Protein AF-A0A764PRU3-F1 (afdb_monomer_lite)

Secondary structure (DSSP, 8-state):
-BSEEEEE-TTT-PEEEEE-GGGT-S--HHHHHHHHHSEEEEEEE-SSEEEEEEE-TTS-EEEEEEETTS-S-GGGGGGSBSEEEEEE-SSEEEEEEEEEETTTEEEEEEE-GGGTTS--HHHHHHHHHS-EEEEEE-SSEEEEEETTS-EEEEE-GGGTTS--HHHHHHHHHS---EEEE-SSEEEEE-TT--EEEEE-GGGTS---HHHHHHHHHTTSEEEEEE-SSEEEEEESSS--EEEEE-GGGT-S--TTHHHHHHH--EEEEEE-SSEEEEEETT--EEEEESTTS-S--GGGSS-------SS--------HHHHHHHHHHHHHPPPPPP--------------------S---TTEEE-TTS-EEEEEE-SSEEEEEEE-TT-BEEEEEEEE-TTTT-S--HHHHHHHHHSEEEEEEE-SSEEEEEEEETTEEEEEEEEES-GGGTSSSS--S-HHHHHHTTS-EEEEEEE-PPPPPSS--S-PBPPEEEEEETTS-EEEEETT-TTSSEEE--

Foldseek 3Di:
DPQKDWDQFPVQLAIQIAGDQQQQSDDDPVVRVVRNVFRWDDKDGAQFKIKTWTQDPVRKIWIDMHGPQFDPPCPCRLVRIQFPDWDYANWKIKTAHPDDRVLFDRIAMGGDVLLPNDDDSVVSVVCNVFPFPDWDHARRKIWTATPQQAIAIAHHQQQQRDQDPVRNVVRVVDRWDDWDGANRKIWTHDPQQDIAIAHHQLQVRDDDPVLVVVQVVQRHFLDWEHANRKIWTQHDHQRAIAIAHHQQQARHFDDPQNVVRVNHQWLAWHGANRWIWTAHLQLAIGIGHQLQDDQDDPVVLPDPDPPPPPDDRNGFPDDPCNSVQSNVVSNVFAADDDPDDDDDDDDDDDDPDDPHPDPRDHSQWDAGPQQKIWGWDYANRKIKIWIAHPQQQTPDIAMAGHVLLVRHDDPVLRVQNNQWRFDDWDHENRKIWTQTDHDPFHGAIQMAHHPQVNQFARDQDPPPVLNVQNGGQFDDKDKDYWDRDDSDDDDDTNGIKMWTAGNVSWIWIAGGPDPPGIDTGDD

Organism: Salmonella enterica (NCBI:txid28901)

Structure (mmCIF, N/CA/C/O backbone):
data_AF-A0A764PRU3-F1
#
_entry.id   AF-A0A764PRU3-F1
#
loop_
_atom_site.group_PDB
_atom_site.id
_atom_site.type_symbol
_atom_site.label_atom_id
_atom_site.label_alt_id
_atom_site.label_comp_id
_atom_site.label_asym_id
_atom_site.label_entity_id
_atom_site.label_seq_id
_atom_site.pdbx_PDB_ins_code
_atom_site.Cartn_x
_atom_site.Cartn_y
_atom_site.Cartn_z
_atom_site.occupancy
_atom_site.B_iso_or_equiv
_atom_site.auth_seq_id
_atom_site.auth_comp_id
_atom_site.auth_asym_id
_atom_site.auth_atom_id
_atom_site.pdbx_PDB_model_num
ATOM 1 N N . SER A 1 1 ? -4.946 11.836 -9.098 1.00 42.66 1 SER A N 1
ATOM 2 C CA . SER A 1 1 ? -6.245 12.526 -9.108 1.00 42.66 1 SER A CA 1
ATOM 3 C C . SER A 1 1 ? -7.329 11.479 -9.109 1.00 42.66 1 SER A C 1
ATOM 5 O O . SER A 1 1 ? -7.325 10.641 -9.997 1.00 42.66 1 SER A O 1
ATOM 7 N N . ALA A 1 2 ? -8.240 11.491 -8.140 1.00 50.06 2 ALA A N 1
ATOM 8 C CA . ALA A 1 2 ? -9.544 10.911 -8.416 1.00 50.06 2 ALA A CA 1
ATOM 9 C C . ALA A 1 2 ? -10.231 11.928 -9.346 1.00 50.06 2 ALA A C 1
ATOM 11 O O . ALA A 1 2 ? -10.262 13.114 -9.040 1.00 50.06 2 ALA A O 1
ATOM 12 N N . GLY A 1 3 ? -10.608 11.530 -10.551 1.00 60.38 3 GLY A N 1
ATOM 13 C CA . GLY A 1 3 ? -11.516 12.294 -11.420 1.00 60.38 3 GLY A CA 1
ATOM 14 C C . GLY A 1 3 ? -12.752 11.474 -11.783 1.00 60.38 3 GLY A C 1
ATOM 15 O O . GLY A 1 3 ? -13.715 11.995 -12.336 1.00 60.38 3 GLY A O 1
ATOM 16 N N . ALA A 1 4 ? -12.722 10.196 -11.415 1.00 70.50 4 ALA A N 1
ATOM 17 C CA . ALA A 1 4 ? -13.752 9.204 -11.594 1.00 70.50 4 ALA A CA 1
ATOM 18 C C . ALA A 1 4 ? -13.663 8.172 -10.471 1.00 70.50 4 ALA A C 1
ATOM 20 O O . ALA A 1 4 ? -12.622 8.029 -9.825 1.00 70.50 4 ALA A O 1
ATOM 21 N N . PHE A 1 5 ? -14.753 7.449 -10.261 1.00 73.12 5 PHE A N 1
ATOM 22 C CA . PHE A 1 5 ? -14.798 6.283 -9.397 1.00 73.12 5 PHE A CA 1
ATOM 23 C C . PHE A 1 5 ? -15.614 5.177 -10.065 1.00 73.12 5 PHE A C 1
ATOM 25 O O . PHE A 1 5 ? -16.462 5.442 -10.920 1.00 73.12 5 PHE A O 1
ATOM 32 N N . ALA A 1 6 ? -15.356 3.941 -9.648 1.00 77.06 6 ALA A N 1
ATOM 33 C CA . ALA A 1 6 ? -16.147 2.781 -10.016 1.00 77.06 6 ALA A CA 1
ATOM 34 C C . ALA A 1 6 ? -16.588 2.046 -8.749 1.00 77.06 6 ALA A C 1
ATOM 36 O O . ALA A 1 6 ? -15.786 1.844 -7.836 1.00 77.06 6 ALA A O 1
ATOM 37 N N . ILE A 1 7 ? -17.858 1.660 -8.695 1.00 73.56 7 ILE A N 1
ATOM 38 C CA . ILE A 1 7 ? -18.447 0.882 -7.608 1.00 73.56 7 ILE A CA 1
ATOM 39 C C . ILE A 1 7 ? -19.082 -0.354 -8.225 1.00 73.56 7 ILE A C 1
ATOM 41 O O . ILE A 1 7 ? -19.897 -0.258 -9.139 1.00 73.56 7 ILE A O 1
ATOM 45 N N . ARG A 1 8 ? -18.716 -1.524 -7.708 1.00 75.62 8 ARG A N 1
ATOM 46 C CA . ARG A 1 8 ? -19.345 -2.788 -8.079 1.00 75.62 8 ARG A CA 1
ATOM 47 C C . ARG A 1 8 ? -20.529 -3.050 -7.155 1.00 75.62 8 ARG A C 1
ATOM 49 O O . ARG A 1 8 ? -20.349 -3.099 -5.938 1.00 75.62 8 ARG A O 1
ATOM 56 N N . SER A 1 9 ? -21.704 -3.268 -7.737 1.00 70.81 9 SER A N 1
ATOM 57 C CA . SER A 1 9 ? -22.885 -3.726 -7.005 1.00 70.81 9 SER A CA 1
ATOM 58 C C . SER A 1 9 ? -22.825 -5.232 -6.793 1.00 70.81 9 SER A C 1
ATOM 60 O O . SER A 1 9 ? -22.721 -5.994 -7.750 1.00 70.81 9 SER A O 1
ATOM 62 N N . GLU A 1 10 ? -22.906 -5.703 -5.548 1.00 66.44 10 GLU A N 1
ATOM 63 C CA . GLU A 1 10 ? -22.946 -7.151 -5.279 1.00 66.44 10 GLU A CA 1
ATOM 64 C C . GLU A 1 10 ? -24.265 -7.789 -5.732 1.00 66.44 10 GLU A C 1
ATOM 66 O O . GLU A 1 10 ? -24.298 -8.959 -6.113 1.00 66.44 10 GLU A O 1
ATOM 71 N N . LYS A 1 11 ? -25.355 -7.012 -5.717 1.00 67.25 11 LYS A N 1
ATOM 72 C CA . LYS A 1 11 ? -26.709 -7.494 -6.006 1.00 67.25 11 LYS A CA 1
ATOM 73 C C . LYS A 1 11 ? -26.959 -7.651 -7.501 1.00 67.25 11 LYS A C 1
ATOM 75 O O . LYS A 1 11 ? -27.508 -8.663 -7.926 1.00 67.25 11 LYS A O 1
ATOM 80 N N . THR A 1 12 ? -26.592 -6.639 -8.280 1.00 66.81 12 THR A N 1
ATOM 81 C CA . THR A 1 12 ? -26.791 -6.619 -9.738 1.00 66.81 12 THR A CA 1
ATOM 82 C C . THR A 1 12 ? -25.556 -7.101 -10.487 1.00 66.81 12 THR A C 1
ATOM 84 O O . THR A 1 12 ? -25.652 -7.375 -11.676 1.00 66.81 12 THR A O 1
ATOM 87 N N . ARG A 1 13 ? -24.404 -7.199 -9.804 1.00 69.31 13 ARG A N 1
ATOM 88 C CA . ARG A 1 13 ? -23.077 -7.470 -10.383 1.00 69.31 13 ARG A CA 1
ATOM 89 C C . ARG A 1 13 ? -22.609 -6.435 -11.410 1.00 69.31 13 ARG A C 1
ATOM 91 O O . ARG A 1 13 ? -21.540 -6.613 -11.985 1.00 69.31 13 ARG A O 1
ATOM 98 N N . SER A 1 14 ? -23.354 -5.341 -11.571 1.00 72.56 14 SER A N 1
ATOM 99 C CA . SER A 1 14 ? -23.037 -4.245 -12.481 1.00 72.56 14 SER A CA 1
ATOM 100 C C . SER A 1 14 ? -21.928 -3.345 -11.933 1.00 72.56 14 SER A C 1
ATOM 102 O O . SER A 1 14 ? -21.678 -3.286 -10.719 1.00 72.56 14 SER A O 1
ATOM 104 N N . LEU A 1 15 ? -21.277 -2.619 -12.847 1.00 80.88 15 LEU A N 1
ATOM 105 C CA . LEU A 1 15 ? -20.373 -1.528 -12.503 1.00 80.88 15 LEU A CA 1
ATOM 106 C C . LEU A 1 15 ? -21.086 -0.193 -12.626 1.00 80.88 15 LEU A C 1
ATOM 108 O O . LEU A 1 15 ? -21.453 0.224 -13.719 1.00 80.88 15 LEU A O 1
ATOM 112 N N . LEU A 1 16 ? -21.194 0.529 -11.520 1.00 78.75 16 LEU A N 1
ATOM 113 C CA . LEU A 1 16 ? -21.488 1.948 -11.579 1.00 78.75 16 LEU A CA 1
ATOM 114 C C . LEU A 1 16 ? -20.175 2.704 -11.766 1.00 78.75 16 LEU A C 1
ATOM 116 O O . LEU A 1 16 ? -19.301 2.650 -10.901 1.00 78.75 16 LEU A O 1
ATOM 120 N N . VAL A 1 17 ? -20.051 3.441 -12.864 1.00 80.19 17 VAL A N 1
ATOM 121 C CA . VAL A 1 17 ? -18.918 4.335 -13.119 1.00 80.19 17 VAL A CA 1
ATOM 122 C C . VAL A 1 17 ? -19.436 5.758 -13.211 1.00 80.19 17 VAL A C 1
ATOM 124 O O . VAL A 1 17 ? -20.416 6.026 -13.903 1.00 80.19 17 VAL A O 1
ATOM 127 N N . ALA A 1 18 ? -18.787 6.675 -12.503 1.00 73.94 18 ALA A N 1
ATOM 128 C CA . ALA A 1 18 ? -19.153 8.081 -12.544 1.00 73.94 18 ALA A CA 1
ATOM 129 C C . ALA A 1 18 ? -17.930 8.983 -12.398 1.00 73.94 18 ALA A C 1
ATOM 131 O O . ALA A 1 18 ? -16.952 8.649 -11.726 1.00 73.94 18 ALA A O 1
ATOM 132 N N . GLY A 1 19 ? -18.010 10.165 -13.005 1.00 72.50 19 GLY A N 1
ATOM 133 C CA . GLY A 1 19 ? -16.988 11.199 -12.917 1.00 72.50 19 GLY A CA 1
ATOM 134 C C . GLY A 1 19 ? -16.767 11.916 -14.239 1.00 72.50 19 GLY A C 1
ATOM 135 O O . GLY A 1 19 ? -17.645 11.969 -15.097 1.00 72.50 19 GLY A O 1
ATOM 136 N N . ASP A 1 20 ? -15.580 12.485 -14.390 1.00 75.88 20 ASP A N 1
ATOM 137 C CA . ASP A 1 20 ? -15.147 13.188 -15.589 1.00 75.88 20 ASP A CA 1
ATOM 138 C C . ASP A 1 20 ? -14.568 12.201 -16.619 1.00 75.88 20 ASP A C 1
ATOM 140 O O . ASP A 1 20 ? -13.790 11.300 -16.292 1.00 75.88 20 ASP A O 1
ATOM 144 N N . VAL A 1 21 ? -14.961 12.370 -17.884 1.00 80.31 21 VAL A N 1
ATOM 145 C CA . VAL A 1 21 ? -14.555 11.502 -19.002 1.00 80.31 21 VAL A CA 1
ATOM 146 C C . VAL A 1 21 ? -13.035 11.429 -19.174 1.00 80.31 21 VAL A C 1
ATOM 148 O O . VAL A 1 21 ? -12.514 10.367 -19.509 1.00 80.31 21 VAL A O 1
ATOM 151 N N . ASN A 1 22 ? -12.307 12.506 -18.860 1.00 79.56 22 ASN A N 1
ATOM 152 C CA . ASN A 1 22 ? -10.845 12.555 -18.967 1.00 79.56 22 ASN A CA 1
ATOM 153 C C . ASN A 1 22 ? -10.132 11.694 -17.915 1.00 79.56 22 ASN A C 1
ATOM 155 O O . ASN A 1 22 ? -8.911 11.589 -17.935 1.00 79.56 22 ASN A O 1
ATOM 159 N N . TYR A 1 23 ? -10.891 11.100 -16.993 1.00 77.50 23 TYR A N 1
ATOM 160 C CA . TYR A 1 23 ? -10.392 10.275 -15.901 1.00 77.50 23 TYR A CA 1
ATOM 161 C C . TYR A 1 23 ? -11.010 8.869 -15.900 1.00 77.50 23 TYR A C 1
ATOM 163 O O . TYR A 1 23 ? -10.933 8.160 -14.901 1.00 77.50 23 TYR A O 1
ATOM 171 N N . GLY A 1 24 ? -11.667 8.476 -16.998 1.00 83.62 24 GLY A N 1
ATOM 172 C CA . GLY A 1 24 ? -12.401 7.213 -17.092 1.00 83.62 24 GLY A CA 1
ATOM 173 C C . GLY A 1 24 ? -13.804 7.260 -16.477 1.00 83.62 24 GLY A C 1
ATOM 174 O O . GLY A 1 24 ? -14.418 6.218 -16.288 1.00 83.62 24 GLY A O 1
ATOM 175 N N . GLY A 1 25 ? -14.355 8.440 -16.179 1.00 83.25 25 GLY A N 1
ATOM 176 C CA . GLY A 1 25 ? -15.671 8.580 -15.536 1.00 83.25 25 GLY A CA 1
ATOM 177 C C . GLY A 1 25 ? -16.877 8.226 -16.403 1.00 83.25 25 GLY A C 1
ATOM 178 O O . GLY A 1 25 ? -17.997 8.233 -15.901 1.00 83.25 25 GLY A O 1
ATOM 179 N N . VAL A 1 26 ? -16.656 7.917 -17.680 1.00 85.44 26 VAL A N 1
ATOM 180 C CA . VAL A 1 26 ? -17.676 7.450 -18.622 1.00 85.44 26 VAL A CA 1
ATOM 181 C C . VAL A 1 26 ? -17.143 6.192 -19.293 1.00 85.44 26 VAL A C 1
ATOM 183 O O . VAL A 1 26 ? -16.039 6.223 -19.840 1.00 85.44 26 VAL A O 1
ATOM 186 N N . VAL A 1 27 ? -17.911 5.102 -19.240 1.00 87.75 27 VAL A N 1
ATOM 187 C CA . VAL A 1 27 ? -17.573 3.844 -19.917 1.00 87.75 27 VAL A CA 1
ATOM 188 C C . VAL A 1 27 ? -17.934 3.971 -21.403 1.00 87.75 27 VAL A C 1
ATOM 190 O O . VAL A 1 27 ? -19.072 4.300 -21.724 1.00 87.75 27 VAL A O 1
ATOM 193 N N . PRO A 1 28 ? -16.987 3.749 -22.327 1.00 87.75 28 PRO A N 1
ATOM 194 C CA . PRO A 1 28 ? -17.273 3.682 -23.759 1.00 87.75 28 PRO A CA 1
ATOM 195 C C . PRO A 1 28 ? -18.285 2.582 -24.125 1.00 87.75 28 PRO A C 1
ATOM 197 O O . PRO A 1 28 ? -18.153 1.456 -23.649 1.00 87.75 28 PRO A O 1
ATOM 200 N N . ASP A 1 29 ? -19.209 2.850 -25.056 1.00 85.25 29 ASP A N 1
ATOM 201 C CA . ASP A 1 29 ? -20.267 1.913 -25.497 1.00 85.25 29 ASP A CA 1
ATOM 202 C C . ASP A 1 29 ? -19.760 0.509 -25.883 1.00 85.25 29 ASP A C 1
ATOM 204 O O . ASP A 1 29 ? -20.447 -0.498 -25.700 1.00 85.25 29 ASP A O 1
ATOM 208 N N . ASN A 1 30 ? -18.557 0.424 -26.459 1.00 80.94 30 ASN A N 1
ATOM 209 C CA . ASN A 1 30 ? -17.946 -0.840 -26.878 1.00 80.94 30 ASN A CA 1
ATOM 210 C C . ASN A 1 30 ? -17.460 -1.701 -25.701 1.00 80.94 30 ASN A C 1
ATOM 212 O O . ASN A 1 30 ? -17.200 -2.888 -25.888 1.00 80.94 30 ASN A O 1
ATOM 216 N N . ILE A 1 31 ? -17.316 -1.105 -24.522 1.00 85.06 31 ILE A N 1
ATOM 217 C CA . ILE A 1 31 ? -16.919 -1.755 -23.273 1.00 85.06 31 ILE A CA 1
ATOM 218 C C . ILE A 1 31 ? -18.138 -1.957 -22.386 1.00 85.06 31 ILE A C 1
ATOM 220 O O . ILE A 1 31 ? -18.260 -3.016 -21.784 1.00 85.06 31 ILE A O 1
ATOM 224 N N . ASP A 1 32 ? -19.030 -0.969 -22.347 1.00 84.50 32 ASP A N 1
ATOM 225 C CA . ASP A 1 32 ? -20.227 -0.928 -21.508 1.00 84.50 32 ASP A CA 1
ATOM 226 C C . ASP A 1 32 ? -21.041 -2.218 -21.642 1.00 84.50 32 ASP A C 1
ATOM 228 O O . ASP A 1 32 ? -21.219 -2.961 -20.682 1.00 84.50 32 ASP A O 1
ATOM 232 N N . ARG A 1 33 ? -21.338 -2.615 -22.887 1.00 82.75 33 ARG A N 1
ATOM 233 C CA . ARG A 1 33 ? -22.040 -3.875 -23.184 1.00 82.75 33 ARG A CA 1
ATOM 234 C C . ARG A 1 33 ? -21.324 -5.119 -22.663 1.00 82.75 33 ARG A C 1
ATOM 236 O O . ARG A 1 33 ? -21.981 -6.102 -22.341 1.00 82.75 33 ARG A O 1
ATOM 243 N N . ILE A 1 34 ? -19.993 -5.117 -22.653 1.00 82.94 34 ILE A N 1
ATOM 244 C CA . ILE A 1 34 ? -19.188 -6.257 -22.201 1.00 82.94 34 ILE A CA 1
ATOM 245 C C . ILE A 1 34 ? -19.189 -6.302 -20.674 1.00 82.94 34 ILE A C 1
ATOM 247 O O . ILE A 1 34 ? -19.432 -7.360 -20.105 1.00 82.94 34 ILE A O 1
ATOM 251 N N . ILE A 1 35 ? -18.946 -5.168 -20.018 1.00 83.06 35 ILE A N 1
ATOM 252 C CA . ILE A 1 35 ? -18.951 -5.067 -18.555 1.00 83.06 35 ILE A CA 1
ATOM 253 C C . ILE A 1 35 ? -20.338 -5.402 -17.990 1.00 83.06 35 ILE A C 1
ATOM 255 O O . ILE A 1 35 ? -20.413 -6.075 -16.970 1.00 83.06 35 ILE A O 1
ATOM 259 N N . ASP A 1 36 ? -21.415 -5.031 -18.682 1.00 81.31 36 ASP A N 1
ATOM 260 C CA . ASP A 1 36 ? -22.786 -5.387 -18.296 1.00 81.31 36 ASP A CA 1
ATOM 261 C C . ASP A 1 36 ? -23.129 -6.866 -18.517 1.00 81.31 36 ASP A C 1
ATOM 263 O O . ASP A 1 36 ? -24.046 -7.394 -17.888 1.00 81.31 36 ASP A O 1
ATOM 267 N N . SER A 1 37 ? -22.419 -7.546 -19.421 1.00 84.31 37 SER A N 1
ATOM 268 C CA . SER A 1 37 ? -22.694 -8.949 -19.758 1.00 84.31 37 SER A CA 1
ATOM 269 C C . SER A 1 37 ? -21.944 -9.947 -18.875 1.00 84.31 37 SER A C 1
ATOM 271 O O . SER A 1 37 ? -22.323 -11.115 -18.845 1.00 84.31 37 SER A O 1
ATOM 273 N N . TYR A 1 38 ? -20.880 -9.522 -18.190 1.00 86.56 38 TYR A N 1
ATOM 274 C CA . TYR A 1 38 ? -19.960 -10.421 -17.493 1.00 86.56 38 TYR A CA 1
ATOM 275 C C . TYR A 1 38 ? -19.728 -10.020 -16.040 1.00 86.56 38 TYR A C 1
ATOM 277 O O . TYR A 1 38 ? -19.741 -8.848 -15.673 1.00 86.56 38 TYR A O 1
ATOM 285 N N . ASP A 1 39 ? -19.430 -11.018 -15.208 1.00 84.31 39 ASP A N 1
ATOM 286 C CA . ASP A 1 39 ? -19.096 -10.790 -13.808 1.00 84.31 39 ASP A CA 1
ATOM 287 C C . ASP A 1 39 ? -17.765 -10.036 -13.691 1.00 84.31 39 ASP A C 1
ATOM 289 O O . ASP A 1 39 ? -16.725 -10.478 -14.183 1.00 84.31 39 ASP A O 1
ATOM 293 N N . ILE A 1 40 ? -17.779 -8.918 -12.973 1.00 85.25 40 ILE A N 1
ATOM 294 C CA . ILE A 1 40 ? -16.573 -8.146 -12.660 1.00 85.25 40 ILE A CA 1
ATOM 295 C C . ILE A 1 40 ? -15.907 -8.755 -11.440 1.00 85.25 40 ILE A C 1
ATOM 297 O O . ILE A 1 40 ? -16.563 -8.960 -10.432 1.00 85.25 40 ILE A O 1
ATOM 301 N N . VAL A 1 41 ? -14.606 -9.004 -11.479 1.00 83.31 41 VAL A N 1
ATOM 302 C CA . VAL A 1 41 ? -13.850 -9.560 -10.349 1.00 83.31 41 VAL A CA 1
ATOM 303 C C . VAL A 1 41 ? -13.281 -8.427 -9.495 1.00 83.31 41 VAL A C 1
ATOM 305 O O . VAL A 1 41 ? -13.603 -8.314 -8.312 1.00 83.31 41 VAL A O 1
ATOM 308 N N . ASN A 1 42 ? -12.509 -7.537 -10.123 1.00 85.00 42 ASN A N 1
ATOM 309 C CA . ASN A 1 42 ? -11.797 -6.430 -9.485 1.00 85.00 42 ASN A CA 1
ATOM 310 C C . ASN A 1 42 ? -11.766 -5.201 -10.399 1.00 85.00 42 ASN A C 1
ATOM 312 O O . ASN A 1 42 ? -11.749 -5.332 -11.623 1.00 85.00 42 ASN A O 1
ATOM 316 N N . THR A 1 43 ? -11.671 -4.016 -9.796 1.00 88.75 43 THR A N 1
ATOM 317 C CA . THR A 1 43 ? -11.451 -2.745 -10.496 1.00 88.75 43 THR A CA 1
ATOM 318 C C . THR A 1 43 ? -10.100 -2.143 -10.146 1.00 88.75 43 THR A C 1
ATOM 320 O O . THR A 1 43 ? -9.596 -2.312 -9.037 1.00 88.75 43 THR A O 1
ATOM 323 N N . TYR A 1 44 ? -9.540 -1.399 -11.090 1.00 90.00 44 TYR A N 1
ATOM 324 C CA . TYR A 1 44 ? -8.231 -0.772 -11.013 1.00 90.00 44 TYR A CA 1
ATOM 325 C C . TYR A 1 44 ? -8.324 0.661 -11.528 1.00 90.00 44 TYR A C 1
ATOM 327 O O . TYR A 1 44 ? -9.187 0.988 -12.341 1.00 90.00 44 TYR A O 1
ATOM 335 N N . SER A 1 45 ? -7.415 1.514 -11.071 1.00 87.62 45 SER A N 1
ATOM 336 C CA . SER A 1 45 ? -7.357 2.915 -11.481 1.00 87.62 45 SER A CA 1
ATOM 337 C C . SER A 1 45 ? -5.919 3.367 -11.696 1.00 87.62 45 SER A C 1
ATOM 339 O O . SER A 1 45 ? -5.018 2.968 -10.949 1.00 87.62 45 SER A O 1
ATOM 341 N N . THR A 1 46 ? -5.730 4.244 -12.673 1.00 87.94 46 THR A N 1
ATOM 342 C CA . THR A 1 46 ? -4.574 5.139 -12.779 1.00 87.94 46 THR A CA 1
ATOM 343 C C . THR A 1 46 ? -5.011 6.551 -12.376 1.00 87.94 46 THR A C 1
ATOM 345 O O . THR A 1 46 ? -6.082 6.755 -11.802 1.00 87.94 46 THR A O 1
ATOM 348 N N . GLN A 1 47 ? -4.178 7.550 -12.654 1.00 81.75 47 GLN A N 1
ATOM 349 C CA . GLN A 1 47 ? -4.523 8.951 -12.489 1.00 81.75 47 GLN A CA 1
ATOM 350 C C . GLN A 1 47 ? -5.668 9.386 -13.409 1.00 81.75 47 GLN A C 1
ATOM 352 O O . GLN A 1 47 ? -6.396 10.292 -13.017 1.00 81.75 47 GLN A O 1
ATOM 357 N N . ASP A 1 48 ? -5.802 8.792 -14.596 1.00 84.25 48 ASP A N 1
ATOM 358 C CA . ASP A 1 48 ? -6.653 9.269 -15.693 1.00 84.25 48 ASP A CA 1
ATOM 359 C C . ASP A 1 48 ? -7.419 8.158 -16.449 1.00 84.25 48 ASP A C 1
ATOM 361 O O . ASP A 1 48 ? -8.096 8.426 -17.447 1.00 84.25 48 ASP A O 1
ATOM 365 N N . ALA A 1 49 ? -7.358 6.918 -15.964 1.00 89.12 49 ALA A N 1
ATOM 366 C CA . ALA A 1 49 ? -8.038 5.766 -16.538 1.00 89.12 49 ALA A CA 1
ATOM 367 C C . ALA A 1 49 ? -8.558 4.809 -15.457 1.00 89.12 49 ALA A C 1
ATOM 369 O O . ALA A 1 49 ? -8.043 4.735 -14.336 1.00 89.12 49 ALA A O 1
ATOM 370 N N . LEU A 1 50 ? -9.572 4.036 -15.829 1.00 91.12 50 LEU A N 1
ATOM 371 C CA . LEU A 1 50 ? -10.125 2.945 -15.041 1.00 91.12 50 LEU A CA 1
ATOM 372 C C . LEU A 1 50 ? -9.943 1.627 -15.785 1.00 91.12 50 LEU A C 1
ATOM 374 O O . LEU A 1 50 ? -9.785 1.586 -17.006 1.00 91.12 50 LEU A O 1
ATOM 378 N N . GLY A 1 51 ? -9.985 0.537 -15.035 1.00 91.38 51 GLY A N 1
ATOM 379 C CA . GLY A 1 51 ? -10.063 -0.789 -15.609 1.00 91.38 51 GLY A CA 1
ATOM 380 C C . GLY A 1 51 ? -10.797 -1.769 -14.714 1.00 91.38 51 GLY A C 1
ATOM 381 O O . GLY A 1 51 ? -10.908 -1.581 -13.504 1.00 91.38 51 GLY A O 1
ATOM 382 N N . ALA A 1 52 ? -11.299 -2.829 -15.325 1.00 91.56 52 ALA A N 1
ATOM 383 C CA . ALA A 1 52 ? -12.041 -3.892 -14.680 1.00 91.56 52 ALA A CA 1
ATOM 384 C C . ALA A 1 52 ? -11.568 -5.241 -15.218 1.00 91.56 52 ALA A C 1
ATOM 386 O O . ALA A 1 52 ? -11.370 -5.414 -16.421 1.00 91.56 52 ALA A O 1
ATOM 387 N N . VAL A 1 53 ? -11.386 -6.206 -14.323 1.00 92.00 53 VAL A N 1
ATOM 388 C CA . VAL A 1 53 ? -11.223 -7.609 -14.706 1.00 92.00 53 VAL A CA 1
ATOM 389 C C . VAL A 1 53 ? -12.604 -8.234 -14.755 1.00 92.00 53 VAL A C 1
ATOM 391 O O . VAL A 1 53 ? -13.332 -8.158 -13.771 1.00 92.00 53 VAL A O 1
ATOM 394 N N . ILE A 1 54 ? -12.941 -8.854 -15.878 1.00 90.94 54 ILE A N 1
ATOM 395 C CA . ILE A 1 54 ? -14.183 -9.599 -16.083 1.00 90.94 54 ILE A CA 1
ATOM 396 C C . ILE A 1 54 ? -13.895 -11.096 -16.184 1.00 90.94 54 ILE A C 1
ATOM 398 O O . ILE A 1 54 ? -12.802 -11.486 -16.605 1.00 90.94 54 ILE A O 1
ATOM 402 N N . THR A 1 55 ? -14.880 -11.921 -15.843 1.00 89.62 55 THR A N 1
ATOM 403 C CA . THR A 1 55 ? -14.875 -13.369 -16.084 1.00 89.62 55 THR A CA 1
ATOM 404 C C . THR A 1 55 ? -15.820 -13.703 -17.235 1.00 89.62 55 THR A C 1
ATOM 406 O O . THR A 1 55 ? -16.997 -13.359 -17.189 1.00 89.62 55 THR A O 1
ATOM 409 N N . LEU A 1 56 ? -15.291 -14.362 -18.265 1.00 87.19 56 LEU A N 1
ATOM 410 C CA . LEU A 1 56 ? -16.023 -14.804 -19.451 1.00 87.19 56 LEU A CA 1
ATOM 411 C C . LEU A 1 56 ? -16.741 -16.142 -19.199 1.00 87.19 56 LEU A C 1
ATOM 413 O O . LEU A 1 56 ? -16.426 -16.856 -18.246 1.00 87.19 56 LEU A O 1
ATOM 417 N N . ASP A 1 57 ? -17.667 -16.513 -20.089 1.00 86.56 57 ASP A N 1
ATOM 418 C CA . ASP A 1 57 ? -18.474 -17.746 -19.982 1.00 86.56 57 ASP A CA 1
ATOM 419 C C . ASP A 1 57 ? -17.636 -19.035 -19.948 1.00 86.56 57 ASP A C 1
ATOM 421 O O . ASP A 1 57 ? -18.047 -20.044 -19.375 1.00 86.56 57 ASP A O 1
ATOM 425 N N . ASP A 1 58 ? -16.446 -19.012 -20.550 1.00 85.75 58 ASP A N 1
ATOM 426 C CA . ASP A 1 58 ? -15.494 -20.128 -20.543 1.00 85.75 58 ASP A CA 1
ATOM 427 C C . ASP A 1 58 ? -14.656 -20.206 -19.251 1.00 85.75 58 ASP A C 1
ATOM 429 O O . ASP A 1 58 ? -13.772 -21.056 -19.127 1.00 85.75 58 ASP A O 1
ATOM 433 N N . GLY A 1 59 ? -14.930 -19.325 -18.284 1.00 85.00 59 GLY A N 1
ATOM 434 C CA . GLY A 1 59 ? -14.223 -19.211 -17.013 1.00 85.00 59 GLY A CA 1
ATOM 435 C C . GLY A 1 59 ? -12.895 -18.457 -17.101 1.00 85.00 59 GLY A C 1
ATOM 436 O O . GLY A 1 59 ? -12.245 -18.261 -16.072 1.00 85.00 59 GLY A O 1
ATOM 437 N N . THR A 1 60 ? -12.474 -18.015 -18.289 1.00 87.06 60 THR A N 1
ATOM 438 C CA . THR A 1 60 ? -11.259 -17.210 -18.440 1.00 87.06 60 THR A CA 1
ATOM 439 C C . THR A 1 60 ? -11.503 -15.766 -18.014 1.00 87.06 60 THR A C 1
ATOM 441 O O . THR A 1 60 ? -12.618 -15.249 -18.078 1.00 87.06 60 THR A O 1
ATOM 444 N N . SER A 1 61 ? -10.453 -15.087 -17.555 1.00 91.94 61 SER A N 1
ATOM 445 C CA . SER A 1 61 ? -10.529 -13.676 -17.181 1.00 91.94 61 SER A CA 1
ATOM 446 C C . SER A 1 61 ? -9.991 -12.765 -18.282 1.00 91.94 61 SER A C 1
ATOM 448 O O . SER A 1 61 ? -9.112 -13.146 -19.059 1.00 91.94 61 SER A O 1
ATOM 450 N N . ARG A 1 62 ? -10.495 -11.531 -18.347 1.00 91.62 62 ARG A N 1
ATOM 451 C CA . ARG A 1 62 ? -9.997 -10.490 -19.253 1.00 91.62 62 ARG A CA 1
ATOM 452 C C . ARG A 1 62 ? -9.944 -9.144 -18.552 1.00 91.62 62 ARG A C 1
ATOM 454 O O . ARG A 1 62 ? -10.849 -8.812 -17.798 1.00 91.62 62 ARG A O 1
ATOM 461 N N . PHE A 1 63 ? -8.902 -8.361 -18.808 1.00 93.38 63 PHE A N 1
ATOM 462 C CA . PHE A 1 63 ? -8.812 -6.988 -18.326 1.00 93.38 63 PHE A CA 1
ATOM 463 C C . PHE A 1 63 ? -9.304 -6.009 -19.396 1.00 93.38 63 PHE A C 1
ATOM 465 O O . PHE A 1 63 ? -8.824 -6.005 -20.531 1.00 93.38 63 PHE A O 1
ATOM 472 N N . MET A 1 64 ? -10.269 -5.185 -19.006 1.00 91.38 64 MET A N 1
ATOM 473 C CA . MET A 1 64 ? -10.860 -4.105 -19.788 1.00 91.38 64 MET A CA 1
ATOM 474 C C . MET A 1 64 ? -10.393 -2.782 -19.183 1.00 91.38 64 MET A C 1
ATOM 476 O O . MET A 1 64 ? -10.451 -2.626 -17.968 1.00 91.38 64 MET A O 1
ATOM 480 N N . ALA A 1 65 ? -9.947 -1.829 -19.997 1.00 92.06 65 ALA A N 1
ATOM 481 C CA . ALA A 1 65 ? -9.518 -0.510 -19.532 1.00 92.06 65 ALA A CA 1
ATOM 482 C C . ALA A 1 65 ? -10.074 0.607 -20.419 1.00 92.06 65 ALA A C 1
ATOM 484 O O . ALA A 1 65 ? -10.292 0.423 -21.617 1.00 92.06 65 ALA A O 1
ATOM 485 N N . TRP A 1 66 ? -10.304 1.776 -19.838 1.00 91.38 66 TRP A N 1
ATOM 486 C CA . TRP A 1 66 ? -10.784 2.956 -20.552 1.00 91.38 66 TRP A CA 1
ATOM 487 C C . TRP A 1 66 ? -10.377 4.235 -19.834 1.00 91.38 66 TRP A C 1
ATOM 489 O O . TRP A 1 66 ? -9.997 4.222 -18.666 1.00 91.38 66 TRP A O 1
ATOM 499 N N . GLY A 1 67 ? -10.489 5.353 -20.538 1.00 89.25 67 GLY A N 1
ATOM 500 C CA . GLY A 1 67 ? -10.072 6.661 -20.056 1.00 89.25 67 GLY A CA 1
ATOM 501 C C . GLY A 1 67 ? -8.969 7.234 -20.927 1.00 89.25 67 GLY A C 1
ATOM 502 O O . GLY A 1 67 ? -8.766 6.810 -22.068 1.00 89.25 67 GLY A O 1
ATOM 503 N N . ASN A 1 68 ? -8.273 8.230 -20.398 1.00 84.56 68 ASN A N 1
ATOM 504 C CA . ASN A 1 68 ? -7.255 8.929 -21.156 1.00 84.56 68 ASN A CA 1
ATOM 505 C C . ASN A 1 68 ? -6.049 8.013 -21.422 1.00 84.56 68 ASN A C 1
ATOM 507 O O . ASN A 1 68 ? -5.697 7.168 -20.602 1.00 84.56 68 ASN A O 1
ATOM 511 N N . ASN A 1 69 ? -5.416 8.168 -22.586 1.00 84.56 69 ASN A N 1
ATOM 512 C CA . ASN A 1 69 ? -4.270 7.357 -23.029 1.00 84.56 69 ASN A CA 1
ATOM 513 C C . ASN A 1 69 ? -4.521 5.843 -23.186 1.00 84.56 69 ASN A C 1
ATOM 515 O O . ASN A 1 69 ? -3.574 5.100 -23.454 1.00 84.56 69 ASN A O 1
ATOM 519 N N . ILE A 1 70 ? -5.765 5.372 -23.068 1.00 88.94 70 ILE A N 1
ATOM 520 C CA . ILE A 1 70 ? -6.129 3.997 -23.413 1.00 88.94 70 ILE A CA 1
ATOM 521 C C . ILE A 1 70 ? -6.561 3.958 -24.887 1.00 88.94 70 ILE A C 1
ATOM 523 O O . ILE A 1 70 ? -7.435 4.735 -25.276 1.00 88.94 70 ILE A O 1
ATOM 527 N N . PRO A 1 71 ? -5.967 3.095 -25.735 1.00 81.31 71 PRO A N 1
ATOM 528 C CA . PRO A 1 71 ? -6.369 2.988 -27.133 1.00 81.31 71 PRO A CA 1
ATOM 529 C C . PRO A 1 71 ? -7.853 2.635 -27.276 1.00 81.31 71 PRO A C 1
ATOM 531 O O . PRO A 1 71 ? -8.352 1.713 -26.631 1.00 81.31 71 PRO A O 1
ATOM 534 N N . ASN A 1 72 ? -8.555 3.347 -28.160 1.00 71.81 72 ASN A N 1
ATOM 535 C CA . ASN A 1 72 ? -9.966 3.076 -28.451 1.00 71.81 72 ASN A CA 1
ATOM 536 C C . ASN A 1 72 ? -10.154 1.761 -29.234 1.00 71.81 72 ASN A C 1
ATOM 538 O O . ASN A 1 72 ? -11.253 1.205 -29.261 1.00 71.81 72 ASN A O 1
ATOM 542 N N . ASP A 1 73 ? -9.101 1.252 -29.884 1.00 70.75 73 ASP A N 1
ATOM 543 C CA . ASP A 1 73 ? -9.129 -0.012 -30.607 1.00 70.75 73 ASP A CA 1
ATOM 544 C C . ASP A 1 73 ? -8.870 -1.196 -29.666 1.00 70.75 73 ASP A C 1
ATOM 546 O O . ASP A 1 73 ? -7.751 -1.566 -29.315 1.00 70.75 73 ASP A O 1
ATOM 550 N N . TYR A 1 74 ? -9.956 -1.871 -29.298 1.00 66.38 74 TYR A N 1
ATOM 551 C CA . TYR A 1 74 ? -9.959 -2.979 -28.339 1.00 66.38 74 TYR A CA 1
ATOM 552 C C . TYR A 1 74 ? -9.239 -4.263 -28.786 1.00 66.38 74 TYR A C 1
ATOM 554 O O . TYR A 1 74 ? -9.309 -5.284 -28.104 1.00 66.38 74 TYR A O 1
ATOM 562 N N . LYS A 1 75 ? -8.495 -4.233 -29.899 1.00 69.25 75 LYS A N 1
ATOM 563 C CA . LYS A 1 75 ? -7.667 -5.362 -30.352 1.00 69.25 75 LYS A CA 1
ATOM 564 C C . LYS A 1 75 ? -6.633 -5.767 -29.300 1.00 69.25 75 LYS A C 1
ATOM 566 O O . LYS A 1 75 ? -6.301 -6.943 -29.184 1.00 69.25 75 LYS A O 1
ATOM 571 N N . PHE A 1 76 ? -6.162 -4.809 -28.501 1.00 69.94 76 PHE A N 1
ATOM 572 C CA . PHE A 1 76 ? -5.241 -5.077 -27.398 1.00 69.94 76 PHE A CA 1
ATOM 573 C C . PHE A 1 76 ? -5.872 -5.893 -26.265 1.00 69.94 76 PHE A C 1
ATOM 575 O O . PHE A 1 76 ? -5.145 -6.597 -25.571 1.00 69.94 76 PHE A O 1
ATOM 582 N N . ALA A 1 77 ? -7.200 -5.895 -26.102 1.00 68.62 77 ALA A N 1
ATOM 583 C CA . ALA A 1 77 ? -7.856 -6.673 -25.048 1.00 68.62 77 ALA A CA 1
ATOM 584 C C . ALA A 1 77 ? -7.715 -8.192 -25.243 1.00 68.62 77 ALA A C 1
ATOM 586 O O . ALA A 1 77 ? -7.776 -8.943 -24.274 1.00 68.62 77 ALA A O 1
ATOM 587 N N . GLU A 1 78 ? -7.457 -8.660 -26.470 1.00 74.69 78 GLU A N 1
ATOM 588 C CA . GLU A 1 78 ? -7.092 -10.062 -26.722 1.00 74.69 78 GLU A CA 1
ATOM 589 C C . GLU A 1 78 ? -5.742 -10.447 -26.104 1.00 74.69 78 GLU A C 1
ATOM 591 O O . GLU A 1 78 ? -5.492 -11.624 -25.864 1.00 74.69 78 GLU A O 1
ATOM 596 N N . LEU A 1 79 ? -4.855 -9.473 -25.879 1.00 83.56 79 LEU A N 1
ATOM 597 C CA . LEU A 1 79 ? -3.589 -9.686 -25.174 1.00 83.56 79 LEU A CA 1
ATOM 598 C C . LEU A 1 79 ? -3.762 -9.610 -23.653 1.00 83.56 79 LEU A C 1
ATOM 600 O O . LEU A 1 79 ? -2.867 -10.004 -22.920 1.00 83.56 79 LEU A O 1
ATOM 604 N N . MET A 1 80 ? -4.916 -9.139 -23.179 1.00 88.12 80 MET A N 1
ATOM 605 C CA . MET A 1 80 ? -5.227 -8.908 -21.769 1.00 88.12 80 MET A CA 1
ATOM 606 C C . MET A 1 80 ? -6.078 -10.033 -21.162 1.00 88.12 80 MET A C 1
ATOM 608 O O . MET A 1 80 ? -6.901 -9.789 -20.282 1.00 88.12 80 MET A O 1
ATOM 612 N N . SER A 1 81 ? -5.923 -11.261 -21.658 1.00 90.56 81 SER A N 1
ATOM 613 C CA . SER A 1 81 ? -6.644 -12.451 -21.193 1.00 90.56 81 SER A CA 1
ATOM 614 C C . SER A 1 81 ? -5.897 -13.195 -20.086 1.00 90.56 81 SER A C 1
ATOM 616 O O . SER A 1 81 ? -4.713 -12.955 -19.868 1.00 90.56 81 SER A O 1
ATOM 618 N N . ASP A 1 82 ? -6.564 -14.151 -19.444 1.00 92.31 82 ASP A N 1
ATOM 619 C CA . ASP A 1 82 ? -5.987 -15.030 -18.421 1.00 92.31 82 ASP A CA 1
ATOM 620 C C . ASP A 1 82 ? -5.266 -14.239 -17.317 1.00 92.31 82 ASP A C 1
ATOM 622 O O . ASP A 1 82 ? -4.118 -14.491 -16.958 1.00 92.31 82 ASP A O 1
ATOM 626 N N . VAL A 1 83 ? -5.941 -13.198 -16.836 1.00 94.00 83 VAL A N 1
ATOM 627 C CA . VAL A 1 83 ? -5.441 -12.245 -15.850 1.00 94.00 83 VAL A CA 1
ATOM 628 C C . VAL A 1 83 ? -5.207 -12.947 -14.515 1.00 94.00 83 VAL A C 1
ATOM 630 O O . VAL A 1 83 ? -6.146 -13.443 -13.889 1.00 94.00 83 VAL A O 1
ATOM 633 N N . LYS A 1 84 ? -3.954 -12.924 -14.059 1.00 93.56 84 LYS A N 1
ATOM 634 C CA . LYS A 1 84 ? -3.537 -13.291 -12.701 1.00 93.56 84 LYS A CA 1
ATOM 635 C C . LYS A 1 84 ? -3.593 -12.086 -11.766 1.00 93.56 84 LYS A C 1
ATOM 637 O O . LYS A 1 84 ? -4.069 -12.194 -10.642 1.00 93.56 84 LYS A O 1
ATOM 642 N N . ALA A 1 85 ? -3.069 -10.949 -12.217 1.00 94.50 85 ALA A N 1
ATOM 643 C CA . ALA A 1 85 ? -3.047 -9.704 -11.460 1.00 94.50 85 ALA A CA 1
ATOM 644 C C . ALA A 1 85 ? -2.931 -8.503 -12.401 1.00 94.50 85 ALA A C 1
ATOM 646 O O . ALA A 1 85 ? -2.391 -8.617 -13.501 1.00 94.50 85 ALA A O 1
ATOM 647 N N . VAL A 1 86 ? -3.394 -7.342 -11.945 1.00 95.81 86 VAL A N 1
ATOM 648 C CA . VAL A 1 86 ? -3.197 -6.065 -12.634 1.00 95.81 86 VAL A CA 1
ATOM 649 C C . VAL A 1 86 ? -2.485 -5.110 -11.688 1.00 95.81 86 VAL A C 1
ATOM 651 O O . VAL A 1 86 ? -2.849 -4.989 -10.519 1.00 95.81 86 VAL A O 1
ATOM 654 N N . TYR A 1 87 ? -1.467 -4.438 -12.207 1.00 96.00 87 TYR A N 1
ATOM 655 C CA . TYR A 1 87 ? -0.660 -3.457 -11.498 1.00 96.00 87 TYR A CA 1
ATOM 656 C C . TYR A 1 87 ? -0.816 -2.114 -12.192 1.00 96.00 87 TYR A C 1
ATOM 658 O O . TYR A 1 87 ? -0.688 -2.037 -13.411 1.00 96.00 87 TYR A O 1
ATOM 666 N N . SER A 1 88 ? -1.068 -1.049 -11.441 1.00 93.69 88 SER A N 1
ATOM 667 C CA . SER A 1 88 ? -1.165 0.300 -11.993 1.00 93.69 88 SER A CA 1
ATOM 668 C C . SER A 1 88 ? -0.062 1.200 -11.458 1.00 93.69 88 SER A C 1
ATOM 670 O O . SER A 1 88 ? 0.460 1.002 -10.361 1.00 93.69 88 SER A O 1
ATOM 672 N N . ASN A 1 89 ? 0.298 2.189 -12.265 1.00 92.62 89 ASN A N 1
ATOM 673 C CA . ASN A 1 89 ? 1.025 3.365 -11.815 1.00 92.62 89 ASN A CA 1
ATOM 674 C C . ASN A 1 89 ? 0.204 4.625 -12.119 1.00 92.62 89 ASN A C 1
ATOM 676 O O . ASN A 1 89 ? -1.018 4.538 -12.254 1.00 92.62 89 ASN A O 1
ATOM 680 N N . GLN A 1 90 ? 0.828 5.805 -12.211 1.00 88.00 90 GLN A N 1
ATOM 681 C CA . GLN A 1 90 ? 0.068 7.026 -12.471 1.00 88.00 90 GLN A CA 1
ATOM 682 C C . GLN A 1 90 ? -0.647 7.022 -13.822 1.00 88.00 90 GLN A C 1
ATOM 684 O O . GLN A 1 90 ? -1.709 7.615 -13.899 1.00 88.00 90 GLN A O 1
ATOM 689 N N . TYR A 1 91 ? -0.145 6.365 -14.870 1.00 90.56 91 TYR A N 1
ATOM 690 C CA . TYR A 1 91 ? -0.718 6.528 -16.218 1.00 90.56 91 TYR A CA 1
ATOM 691 C C . TYR A 1 91 ? -0.761 5.251 -17.063 1.00 90.56 91 TYR A C 1
ATOM 693 O O . TYR A 1 91 ? -0.959 5.302 -18.281 1.00 90.56 91 TYR A O 1
ATOM 701 N N . SER A 1 92 ? -0.528 4.093 -16.453 1.00 94.31 92 SER A N 1
ATOM 702 C CA . SER A 1 92 ? -0.556 2.820 -17.162 1.00 94.31 92 SER A CA 1
ATOM 703 C C . SER A 1 92 ? -0.929 1.650 -16.261 1.00 94.31 92 SER A C 1
ATOM 705 O O . SER A 1 92 ? -0.893 1.738 -15.030 1.00 94.31 92 SER A O 1
ATOM 707 N N . PHE A 1 93 ? -1.305 0.555 -16.915 1.00 96.00 93 PHE A N 1
ATOM 708 C CA . PHE A 1 93 ? -1.576 -0.738 -16.314 1.00 96.00 93 PHE A CA 1
ATOM 709 C C . PHE A 1 93 ? -0.640 -1.792 -16.904 1.00 96.00 93 PHE A C 1
ATOM 711 O O . PHE A 1 93 ? -0.379 -1.793 -18.107 1.00 96.00 93 PHE A O 1
ATOM 718 N N . ILE A 1 94 ? -0.209 -2.728 -16.063 1.00 97.31 94 ILE A N 1
ATOM 719 C CA . ILE A 1 94 ? 0.475 -3.961 -16.440 1.00 97.31 94 ILE A CA 1
ATOM 720 C C . ILE A 1 94 ? -0.384 -5.129 -15.984 1.00 97.31 94 ILE A C 1
ATOM 722 O O . ILE A 1 94 ? -0.667 -5.281 -14.795 1.00 97.31 94 ILE A O 1
ATOM 726 N N . VAL A 1 95 ? -0.776 -5.969 -16.930 1.00 96.94 95 VAL A N 1
ATOM 727 C CA . VAL A 1 95 ? -1.465 -7.228 -16.673 1.00 96.94 95 VAL A CA 1
ATOM 728 C C . VAL A 1 95 ? -0.426 -8.333 -16.593 1.00 96.94 95 VAL A C 1
ATOM 730 O O . VAL A 1 95 ? 0.353 -8.519 -17.523 1.00 96.94 95 VAL A O 1
ATOM 733 N N . LEU A 1 96 ? -0.422 -9.060 -15.481 1.00 96.94 96 LEU A N 1
ATOM 734 C CA . LEU A 1 96 ? 0.285 -10.323 -15.314 1.00 96.94 96 LEU A CA 1
ATOM 735 C C . LEU A 1 96 ? -0.683 -11.466 -15.615 1.00 96.94 96 LEU A C 1
ATOM 737 O O . LEU A 1 96 ? -1.775 -11.509 -15.047 1.00 96.94 96 LEU A O 1
ATOM 741 N N . HIS A 1 97 ? -0.270 -12.3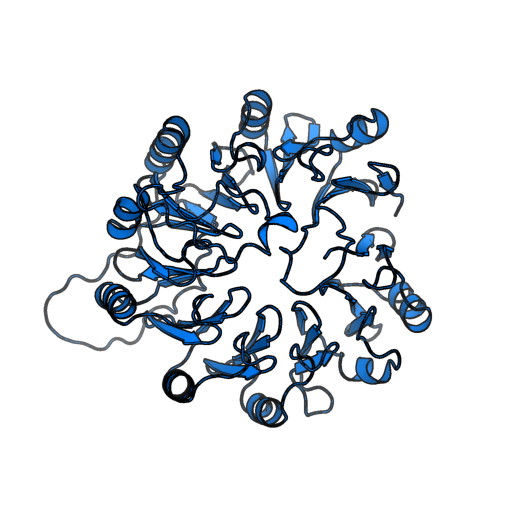97 -16.469 1.00 95.81 97 HIS A N 1
ATOM 742 C CA . HIS A 1 97 ? -1.097 -13.519 -16.919 1.00 95.81 97 HIS A CA 1
ATOM 743 C C . HIS A 1 97 ? -0.809 -14.813 -16.130 1.00 95.81 97 HIS A C 1
ATOM 745 O O . HIS A 1 97 ? 0.309 -15.005 -15.638 1.00 95.81 97 HIS A O 1
ATOM 751 N N . ASN A 1 98 ? -1.787 -15.723 -15.997 1.00 92.94 98 ASN A N 1
ATOM 752 C CA . ASN A 1 98 ? -1.552 -17.040 -15.379 1.00 92.94 98 ASN A CA 1
ATOM 753 C C . ASN A 1 98 ? -0.712 -17.950 -16.281 1.00 92.94 98 ASN A C 1
ATOM 755 O O . ASN A 1 98 ? 0.068 -18.753 -15.757 1.00 92.94 98 ASN A O 1
ATOM 759 N N . ASN A 1 99 ? -0.843 -17.786 -17.602 1.00 92.06 99 ASN A N 1
ATOM 760 C CA . ASN A 1 99 ? -0.094 -18.479 -18.649 1.00 92.06 99 ASN A CA 1
ATOM 761 C C . ASN A 1 99 ? 0.386 -17.509 -19.743 1.00 92.06 99 ASN A C 1
ATOM 763 O O . ASN A 1 99 ? -0.091 -16.382 -19.854 1.00 92.06 99 ASN A O 1
ATOM 767 N N . LEU A 1 100 ? 1.324 -17.959 -20.584 1.00 92.06 100 LEU A N 1
ATOM 768 C CA . LEU A 1 100 ? 1.822 -17.178 -21.719 1.00 92.06 100 LEU A CA 1
ATOM 769 C C . LEU A 1 100 ? 0.707 -16.873 -22.728 1.00 92.06 100 LEU A C 1
ATOM 771 O O . LEU A 1 100 ? 0.236 -17.756 -23.447 1.00 92.06 100 LEU A O 1
ATOM 775 N N . VAL A 1 101 ? 0.365 -15.597 -22.877 1.00 90.12 101 VAL A N 1
ATOM 776 C CA . VAL A 1 101 ? -0.573 -15.142 -23.903 1.00 90.12 101 VAL A CA 1
ATOM 777 C C . VAL A 1 101 ? 0.128 -15.107 -25.261 1.00 90.12 101 VAL A C 1
ATOM 779 O O . VAL A 1 101 ? 1.265 -14.639 -25.389 1.00 90.12 101 VAL A O 1
ATOM 782 N N . LYS A 1 102 ? -0.535 -15.661 -26.287 1.00 86.88 102 LYS A N 1
ATOM 783 C CA . LYS A 1 102 ? 0.016 -15.875 -27.643 1.00 86.88 102 LYS A CA 1
ATOM 784 C C . LYS A 1 102 ? 1.388 -16.575 -27.637 1.00 86.88 102 LYS A C 1
ATOM 786 O O . LYS A 1 102 ? 2.219 -16.304 -28.500 1.00 86.88 102 LYS A O 1
ATOM 791 N N . ASN A 1 103 ? 1.628 -17.454 -26.655 1.00 83.19 103 ASN A N 1
ATOM 792 C CA . ASN A 1 103 ? 2.905 -18.146 -26.427 1.00 83.19 103 ASN A CA 1
ATOM 793 C C . ASN A 1 103 ? 4.117 -17.205 -26.277 1.00 83.19 103 ASN A C 1
ATOM 795 O O . ASN A 1 103 ? 5.249 -17.620 -26.524 1.00 83.19 103 ASN A O 1
ATOM 799 N N . LYS A 1 104 ? 3.894 -15.936 -25.908 1.00 85.50 104 LYS A N 1
ATOM 800 C CA . LYS A 1 104 ? 4.943 -14.906 -25.907 1.00 85.50 104 LYS A CA 1
ATOM 801 C C . LYS A 1 104 ? 4.947 -14.023 -24.664 1.00 85.50 104 LYS A C 1
ATOM 803 O O . LYS A 1 104 ? 6.017 -13.614 -24.224 1.00 85.50 104 LYS A O 1
ATOM 808 N N . TYR A 1 105 ? 3.783 -13.725 -24.093 1.00 92.12 105 TYR A N 1
ATOM 809 C CA . TYR A 1 105 ? 3.661 -12.648 -23.116 1.00 92.12 105 TYR A CA 1
ATOM 810 C C . TYR A 1 105 ? 3.189 -13.152 -21.756 1.00 92.12 105 TYR A C 1
ATOM 812 O O . TYR A 1 105 ? 2.064 -13.620 -21.612 1.00 92.12 105 TYR A O 1
ATOM 820 N N . TRP A 1 106 ? 4.054 -13.023 -20.749 1.00 96.94 106 TRP A N 1
ATOM 821 C CA . TRP A 1 106 ? 3.656 -13.117 -19.340 1.00 96.94 106 TRP A CA 1
ATOM 822 C C . TRP A 1 106 ? 3.103 -11.804 -18.794 1.00 96.94 106 TRP A C 1
ATOM 824 O O . TRP A 1 106 ? 2.312 -11.819 -17.854 1.00 96.94 106 TRP A O 1
ATOM 834 N N . LEU A 1 107 ? 3.530 -10.688 -19.385 1.00 97.00 107 LEU A N 1
ATOM 835 C CA . LEU A 1 107 ? 3.099 -9.344 -19.042 1.00 97.00 107 LEU A CA 1
ATOM 836 C C . LEU A 1 107 ? 2.606 -8.637 -20.300 1.00 97.00 107 LEU A C 1
ATOM 838 O O . LEU A 1 107 ? 3.267 -8.731 -21.336 1.00 97.00 107 LEU A O 1
ATOM 842 N N . THR A 1 108 ? 1.528 -7.871 -20.182 1.00 95.69 108 THR A N 1
ATOM 843 C CA . THR A 1 108 ? 1.058 -6.958 -21.232 1.00 95.69 108 THR A CA 1
ATOM 844 C C . THR A 1 108 ? 0.750 -5.598 -20.615 1.00 95.69 108 THR A C 1
ATOM 846 O O . THR A 1 108 ? 0.123 -5.524 -19.560 1.00 95.69 108 THR A O 1
ATOM 849 N N . GLY A 1 109 ? 1.208 -4.516 -21.248 1.00 94.62 109 GLY A N 1
ATOM 850 C CA . GLY A 1 109 ? 0.989 -3.150 -20.775 1.00 94.62 109 GLY A CA 1
ATOM 851 C C . GLY A 1 109 ? -0.006 -2.361 -21.625 1.00 94.62 109 GLY A C 1
ATOM 852 O O . GLY A 1 109 ? -0.153 -2.611 -22.821 1.00 94.62 109 GLY A O 1
ATOM 853 N N . ILE A 1 110 ? -0.702 -1.412 -21.000 1.00 93.81 110 ILE A N 1
ATOM 854 C CA . ILE A 1 110 ? -1.622 -0.473 -21.661 1.00 93.81 110 ILE A CA 1
ATOM 855 C C . ILE A 1 110 ? -1.608 0.885 -20.952 1.00 93.81 110 ILE A C 1
ATOM 857 O O . ILE A 1 110 ? -1.451 0.953 -19.733 1.00 93.81 110 ILE A O 1
ATOM 861 N N . GLY A 1 111 ? -1.751 1.969 -21.715 1.00 92.38 111 GLY A N 1
ATOM 862 C CA . GLY A 1 111 ? -1.632 3.347 -21.232 1.00 92.38 111 GLY A CA 1
ATOM 863 C C . GLY A 1 111 ? -0.418 4.061 -21.823 1.00 92.38 111 GLY A C 1
ATOM 864 O O . GLY A 1 111 ? 0.040 3.740 -22.922 1.00 92.38 111 GLY A O 1
ATOM 865 N N . ARG A 1 112 ? 0.130 5.030 -21.086 1.00 91.88 112 ARG A N 1
ATOM 866 C CA . ARG A 1 112 ? 1.267 5.842 -21.541 1.00 91.88 112 ARG A CA 1
ATOM 867 C C . ARG A 1 112 ? 2.564 5.038 -21.653 1.00 91.88 112 ARG A C 1
ATOM 869 O O . ARG A 1 112 ? 3.043 4.455 -20.679 1.00 91.88 112 ARG A O 1
ATOM 876 N N . SER A 1 113 ? 3.181 5.049 -22.837 1.00 91.56 113 SER A N 1
ATOM 877 C CA . SER A 1 113 ? 4.434 4.327 -23.103 1.00 91.56 113 SER A CA 1
ATOM 878 C C . SER A 1 113 ? 5.611 4.869 -22.292 1.00 91.56 113 SER A C 1
ATOM 880 O O . SER A 1 113 ? 6.428 4.089 -21.810 1.00 91.56 113 SER A O 1
ATOM 882 N N . ASP A 1 114 ? 5.675 6.188 -22.087 1.00 89.31 114 ASP A N 1
ATOM 883 C CA . ASP A 1 114 ? 6.692 6.855 -21.264 1.00 89.31 114 ASP A CA 1
ATOM 884 C C . ASP A 1 114 ? 6.506 6.615 -19.756 1.00 89.31 114 ASP A C 1
ATOM 886 O O . ASP A 1 114 ? 7.401 6.912 -18.965 1.00 89.31 114 ASP A O 1
ATOM 890 N N . CYS A 1 115 ? 5.376 6.019 -19.370 1.00 93.50 115 CYS A N 1
ATOM 891 C CA . CYS A 1 115 ? 5.080 5.572 -18.014 1.00 93.50 115 CYS A CA 1
ATOM 892 C C . CYS A 1 115 ? 5.154 4.044 -17.877 1.00 93.50 115 CYS A C 1
ATOM 894 O O . CYS A 1 115 ? 4.711 3.504 -16.876 1.00 93.50 115 CYS A O 1
ATOM 896 N N . GLY A 1 116 ? 5.728 3.326 -18.846 1.00 94.81 116 GLY A N 1
ATOM 897 C CA . GLY A 1 116 ? 5.977 1.888 -18.725 1.00 94.81 116 GLY A CA 1
ATOM 898 C C . GLY A 1 116 ? 4.902 0.975 -19.318 1.00 94.81 116 GLY A C 1
ATOM 899 O O . GLY A 1 116 ? 5.050 -0.239 -19.216 1.00 94.81 116 GLY A O 1
ATOM 900 N N . ALA A 1 117 ? 3.881 1.501 -20.008 1.00 94.81 117 ALA A N 1
ATOM 901 C CA . ALA A 1 117 ? 2.966 0.652 -20.782 1.00 94.81 117 ALA A CA 1
ATOM 902 C C . ALA A 1 117 ? 3.688 -0.138 -21.893 1.00 94.81 117 ALA A C 1
ATOM 904 O O . ALA A 1 117 ? 3.270 -1.237 -22.250 1.00 94.81 117 ALA A O 1
ATOM 905 N N . LEU A 1 118 ? 4.786 0.408 -22.431 1.00 94.69 118 LEU A N 1
ATOM 906 C CA . LEU A 1 118 ? 5.645 -0.294 -23.379 1.00 94.69 118 LEU A CA 1
ATOM 907 C C . LEU A 1 118 ? 6.696 -1.111 -22.619 1.00 94.69 118 LEU A C 1
ATOM 909 O O . LEU A 1 118 ? 7.625 -0.548 -22.040 1.00 94.69 118 LEU A O 1
ATOM 913 N N . ILE A 1 119 ? 6.557 -2.435 -22.657 1.00 96.56 119 ILE A N 1
ATOM 914 C CA . ILE A 1 119 ? 7.523 -3.372 -22.078 1.00 96.56 119 ILE A CA 1
ATOM 915 C C . ILE A 1 119 ? 8.594 -3.692 -23.141 1.00 96.56 119 ILE A C 1
ATOM 917 O O . ILE A 1 119 ? 8.237 -4.125 -24.238 1.00 96.56 119 ILE A O 1
ATOM 921 N N . PRO A 1 120 ? 9.895 -3.485 -22.863 1.00 96.81 120 PRO A N 1
ATOM 922 C CA . PRO A 1 120 ? 10.966 -3.802 -23.808 1.00 96.81 120 PRO A CA 1
ATOM 923 C C . PRO A 1 120 ? 11.026 -5.289 -24.193 1.00 96.81 120 PRO A C 1
ATOM 925 O O . PRO A 1 120 ? 10.869 -6.170 -23.344 1.00 96.81 120 PRO A O 1
ATOM 928 N N . ASP A 1 121 ? 11.358 -5.576 -25.457 1.00 95.62 121 ASP A N 1
ATOM 929 C CA . ASP A 1 121 ? 11.478 -6.950 -25.976 1.00 95.62 121 ASP A CA 1
ATOM 930 C C . ASP A 1 121 ? 12.492 -7.796 -25.193 1.00 95.62 121 ASP A C 1
ATOM 932 O O . ASP A 1 121 ? 12.264 -8.982 -24.964 1.00 95.62 121 ASP A O 1
ATOM 936 N N . GLU A 1 122 ? 13.590 -7.196 -24.726 1.00 95.88 122 GLU A N 1
ATOM 937 C CA . GLU A 1 122 ? 14.587 -7.889 -23.900 1.00 95.88 122 GLU A CA 1
ATOM 938 C C . GLU A 1 122 ? 14.008 -8.407 -22.576 1.00 95.88 122 GLU A C 1
ATOM 940 O O . GLU A 1 122 ? 14.392 -9.485 -22.120 1.00 95.88 122 GLU A O 1
ATOM 945 N N . ILE A 1 123 ? 13.042 -7.691 -21.992 1.00 97.19 123 ILE A N 1
ATOM 946 C CA . ILE A 1 123 ? 12.351 -8.125 -20.777 1.00 97.19 123 ILE A CA 1
ATOM 947 C C . ILE A 1 123 ? 11.381 -9.249 -21.127 1.00 97.19 123 ILE A C 1
ATOM 949 O O . ILE A 1 123 ? 11.377 -10.269 -20.445 1.00 97.19 123 ILE A O 1
ATOM 953 N N . HIS A 1 124 ? 10.616 -9.135 -22.218 1.00 96.19 124 HIS A N 1
ATOM 954 C CA . HIS A 1 124 ? 9.771 -10.244 -22.674 1.00 96.19 124 HIS A CA 1
ATOM 955 C C . HIS A 1 124 ? 10.581 -11.526 -22.899 1.00 96.19 124 HIS A C 1
ATOM 957 O O . HIS A 1 124 ? 10.191 -12.587 -22.416 1.00 96.19 124 HIS A O 1
ATOM 963 N N . LEU A 1 125 ? 11.733 -11.427 -23.566 1.00 95.38 125 LEU A N 1
ATOM 964 C CA . LEU A 1 125 ? 12.633 -12.554 -23.808 1.00 95.38 125 LEU A CA 1
ATOM 965 C C . LEU A 1 125 ? 13.198 -13.143 -22.510 1.00 95.38 125 LEU A C 1
ATOM 967 O O . LEU A 1 125 ? 13.281 -14.365 -22.380 1.00 95.38 125 LEU A O 1
ATOM 971 N N . ALA A 1 126 ? 13.565 -12.301 -21.540 1.00 95.56 126 ALA A N 1
ATOM 972 C CA . ALA A 1 126 ? 14.019 -12.769 -20.234 1.00 95.56 126 ALA A CA 1
ATOM 973 C C . ALA A 1 126 ? 12.910 -13.534 -19.493 1.00 95.56 126 ALA A C 1
ATOM 975 O O . ALA A 1 126 ? 13.147 -14.635 -18.996 1.00 95.56 126 ALA A O 1
ATOM 976 N N . LEU A 1 127 ? 11.687 -12.997 -19.494 1.00 96.75 127 LEU A N 1
ATOM 977 C CA . LEU A 1 127 ? 10.550 -13.568 -18.772 1.00 96.75 127 LEU A CA 1
ATOM 978 C C . LEU A 1 127 ? 10.050 -14.896 -19.354 1.00 96.75 127 LEU A C 1
ATOM 980 O O . LEU A 1 127 ? 9.437 -15.684 -18.638 1.00 96.75 127 LEU A O 1
ATOM 984 N N . VAL A 1 128 ? 10.313 -15.183 -20.634 1.00 94.31 128 VAL A N 1
ATOM 985 C CA . VAL A 1 128 ? 10.028 -16.508 -21.217 1.00 94.31 128 VAL A CA 1
ATOM 986 C C . VAL A 1 128 ? 10.818 -17.607 -20.500 1.00 94.31 128 VAL A C 1
ATOM 988 O O . VAL A 1 128 ? 10.288 -18.696 -20.292 1.00 94.31 128 VAL A O 1
ATOM 991 N N . ASN A 1 129 ? 12.058 -17.319 -20.097 1.00 92.50 129 ASN A N 1
ATOM 992 C CA . ASN A 1 129 ? 12.930 -18.283 -19.422 1.00 92.50 129 ASN A CA 1
ATOM 993 C C . ASN A 1 129 ? 12.794 -18.256 -17.895 1.00 92.50 129 ASN A C 1
ATOM 995 O O . ASN A 1 129 ? 13.198 -19.207 -17.229 1.00 92.50 129 ASN A O 1
ATOM 999 N N . ASP A 1 130 ? 12.256 -17.171 -17.342 1.00 95.50 130 ASP A N 1
ATOM 1000 C CA . ASP A 1 130 ? 12.120 -16.972 -15.906 1.00 95.50 130 ASP A CA 1
ATOM 1001 C C . ASP A 1 130 ? 10.813 -16.245 -15.592 1.00 95.50 130 ASP A C 1
ATOM 1003 O O . ASP A 1 130 ? 10.671 -15.036 -15.788 1.00 95.50 130 ASP A O 1
ATOM 1007 N N . LYS A 1 131 ? 9.829 -17.019 -15.138 1.00 96.06 131 LYS A N 1
ATOM 1008 C CA . LYS A 1 131 ? 8.454 -16.559 -14.974 1.00 96.06 131 LYS A CA 1
ATOM 1009 C C . LYS A 1 131 ? 8.379 -15.379 -13.989 1.00 96.06 131 LYS A C 1
ATOM 1011 O O . LYS A 1 131 ? 8.996 -15.428 -12.921 1.00 96.06 131 LYS A O 1
ATOM 1016 N N . PRO A 1 132 ? 7.596 -14.327 -14.288 1.00 97.44 132 PRO A N 1
ATOM 1017 C CA . PRO A 1 132 ? 7.373 -13.243 -13.342 1.00 97.44 132 PRO A CA 1
ATOM 1018 C C . PRO A 1 132 ? 6.547 -13.707 -12.137 1.00 97.44 132 PRO A C 1
ATOM 1020 O O . PRO A 1 132 ? 5.488 -14.326 -12.274 1.00 97.44 132 PRO A O 1
ATOM 1023 N N . SER A 1 133 ? 7.021 -13.347 -10.948 1.00 94.88 133 SER A N 1
ATOM 1024 C CA . SER A 1 133 ? 6.327 -13.569 -9.681 1.00 94.88 133 SER A CA 1
ATOM 1025 C C . SER A 1 133 ? 5.373 -12.412 -9.379 1.00 94.88 133 SER A C 1
ATOM 1027 O O . SER A 1 133 ? 4.174 -12.634 -9.186 1.00 94.88 133 SER A O 1
ATOM 1029 N N . ALA A 1 134 ? 5.895 -11.181 -9.406 1.00 94.19 134 ALA A N 1
ATOM 1030 C CA . ALA A 1 134 ? 5.153 -9.956 -9.126 1.00 94.19 134 ALA A CA 1
ATOM 1031 C C . ALA A 1 134 ? 5.751 -8.747 -9.861 1.00 94.19 134 ALA A C 1
ATOM 1033 O O . ALA A 1 134 ? 6.931 -8.738 -10.221 1.00 94.19 134 ALA A O 1
ATOM 1034 N N . VAL A 1 135 ? 4.931 -7.713 -10.049 1.00 97.62 135 VAL A N 1
ATOM 1035 C CA . VAL A 1 135 ? 5.338 -6.408 -10.581 1.00 97.62 135 VAL A CA 1
ATOM 1036 C C . VAL A 1 135 ? 5.167 -5.348 -9.492 1.00 97.62 135 VAL A C 1
ATOM 1038 O O . VAL A 1 135 ? 4.256 -5.414 -8.671 1.00 97.62 135 VAL A O 1
ATOM 1041 N N . TYR A 1 136 ? 6.054 -4.366 -9.495 1.00 97.56 136 TYR A N 1
ATOM 1042 C CA . TYR A 1 136 ? 6.086 -3.232 -8.583 1.00 97.56 136 TYR A CA 1
ATOM 1043 C C . TYR A 1 136 ? 6.126 -1.951 -9.400 1.00 97.56 136 TYR A C 1
ATOM 1045 O O . TYR A 1 136 ? 6.681 -1.934 -10.498 1.00 97.56 136 TYR A O 1
ATOM 1053 N N . ALA A 1 137 ? 5.549 -0.880 -8.870 1.00 96.06 137 ALA A N 1
ATOM 1054 C CA . ALA A 1 137 ? 5.392 0.376 -9.584 1.00 96.06 137 ALA A CA 1
ATOM 1055 C C . ALA A 1 137 ? 5.914 1.551 -8.755 1.00 96.06 137 ALA A C 1
ATOM 1057 O O . ALA A 1 137 ? 5.623 1.654 -7.565 1.00 96.06 137 ALA A O 1
ATOM 1058 N N . THR A 1 138 ? 6.638 2.450 -9.413 1.00 95.69 138 THR A N 1
ATOM 1059 C CA . THR A 1 138 ? 6.756 3.857 -9.003 1.00 95.69 138 THR A CA 1
ATOM 1060 C C . THR A 1 138 ? 5.701 4.657 -9.769 1.00 95.69 138 THR A C 1
ATOM 1062 O O . THR A 1 138 ? 4.832 4.073 -10.412 1.00 95.69 138 THR A O 1
ATOM 1065 N N . TYR A 1 139 ? 5.732 5.989 -9.751 1.00 92.56 139 TYR A N 1
ATOM 1066 C CA . TYR A 1 139 ? 4.750 6.784 -10.494 1.00 92.56 139 TYR A CA 1
ATOM 1067 C C . TYR A 1 139 ? 4.772 6.540 -12.009 1.00 92.56 139 TYR A C 1
ATOM 1069 O O . TYR A 1 139 ? 3.701 6.433 -12.600 1.00 92.56 139 TYR A O 1
ATOM 1077 N N . ASN A 1 140 ? 5.955 6.402 -12.617 1.00 94.19 140 ASN A N 1
ATOM 1078 C CA . ASN A 1 140 ? 6.116 6.330 -14.078 1.00 94.19 140 ASN A CA 1
ATOM 1079 C C . ASN A 1 140 ? 7.032 5.184 -14.549 1.00 94.19 140 ASN A C 1
ATOM 1081 O O . ASN A 1 140 ? 7.523 5.204 -15.680 1.00 94.19 140 ASN A O 1
ATOM 1085 N N . ALA A 1 141 ? 7.317 4.210 -13.688 1.00 97.69 141 ALA A N 1
ATOM 1086 C CA . ALA A 1 141 ? 8.123 3.051 -14.040 1.00 97.69 141 ALA A CA 1
ATOM 1087 C C . ALA A 1 141 ? 7.623 1.794 -13.330 1.00 97.69 141 ALA A C 1
ATOM 1089 O O . ALA A 1 141 ? 6.884 1.863 -12.344 1.00 97.69 141 ALA A O 1
ATOM 1090 N N . TYR A 1 142 ? 8.069 0.650 -13.834 1.00 98.69 142 TYR A N 1
ATOM 1091 C CA . TYR A 1 142 ? 7.810 -0.651 -13.243 1.00 98.69 142 TYR A CA 1
ATOM 1092 C C . TYR A 1 142 ? 9.102 -1.415 -13.012 1.00 98.69 142 TYR A C 1
ATOM 1094 O O . TYR A 1 142 ? 10.106 -1.207 -13.698 1.00 98.69 142 TYR A O 1
ATOM 1102 N N . SER A 1 143 ? 9.036 -2.346 -12.069 1.00 98.56 143 SER A N 1
ATOM 1103 C CA . SER A 1 143 ? 10.031 -3.386 -11.890 1.00 98.56 143 SER A CA 1
ATOM 1104 C C . SER A 1 143 ? 9.351 -4.731 -11.685 1.00 98.56 143 SER A C 1
ATOM 1106 O O . SER A 1 143 ? 8.364 -4.830 -10.960 1.00 98.56 143 SER A O 1
ATOM 1108 N N . VAL A 1 144 ? 9.857 -5.768 -12.338 1.00 98.62 144 VAL A N 1
ATOM 1109 C CA . VAL A 1 144 ? 9.359 -7.138 -12.218 1.00 98.62 144 VAL A CA 1
ATOM 1110 C C . VAL A 1 144 ? 10.354 -7.975 -11.431 1.00 98.62 144 VAL A C 1
ATOM 1112 O O . VAL A 1 144 ? 11.544 -7.968 -11.736 1.00 98.62 144 VAL A O 1
ATOM 1115 N N . LEU A 1 145 ? 9.847 -8.708 -10.439 1.00 98.38 145 LEU A N 1
ATOM 1116 C CA . LEU A 1 145 ? 10.568 -9.755 -9.721 1.00 98.38 145 LEU A CA 1
ATOM 1117 C C . LEU A 1 145 ? 10.160 -11.115 -10.287 1.00 98.38 145 LEU A C 1
ATOM 1119 O O . LEU A 1 145 ? 8.969 -11.432 -10.353 1.00 98.38 145 LEU A O 1
ATOM 1123 N N . THR A 1 146 ? 11.133 -11.928 -10.676 1.00 98.25 146 THR A N 1
ATOM 1124 C CA . THR A 1 146 ? 10.904 -13.272 -11.219 1.00 98.25 146 THR A CA 1
ATOM 1125 C C . THR A 1 146 ? 10.939 -14.362 -10.146 1.00 98.25 146 THR A C 1
ATOM 1127 O O . THR A 1 146 ? 11.377 -14.133 -9.018 1.00 98.25 146 THR A O 1
ATOM 1130 N N . GLU A 1 147 ? 10.493 -15.574 -10.481 1.00 96.38 147 GLU A N 1
ATOM 1131 C CA . GLU A 1 147 ? 10.528 -16.735 -9.578 1.00 96.38 147 GLU A CA 1
ATOM 1132 C C . GLU A 1 147 ? 11.961 -17.150 -9.199 1.00 96.38 147 GLU A C 1
ATOM 1134 O O . GLU A 1 147 ? 12.204 -17.612 -8.076 1.00 96.38 147 GLU A O 1
ATOM 1139 N N . SER A 1 148 ? 12.938 -16.940 -10.090 1.00 96.94 148 SER A N 1
ATOM 1140 C CA . SER A 1 148 ? 14.353 -17.156 -9.762 1.00 96.94 148 SER A CA 1
ATOM 1141 C C . SER A 1 148 ? 14.977 -16.024 -8.927 1.00 96.94 148 SER A C 1
ATOM 1143 O O . SER A 1 148 ? 16.106 -16.167 -8.450 1.00 96.94 148 SER A O 1
ATOM 1145 N N . GLY A 1 149 ? 14.236 -14.935 -8.687 1.00 97.19 149 GLY A N 1
ATOM 1146 C CA . GLY A 1 149 ? 14.655 -13.767 -7.908 1.00 97.19 149 GLY A CA 1
ATOM 1147 C C . GLY A 1 149 ? 15.513 -12.770 -8.687 1.00 97.19 149 GLY A C 1
ATOM 1148 O O . GLY A 1 149 ? 16.346 -12.079 -8.093 1.00 97.19 149 GLY A O 1
ATOM 1149 N N . LYS A 1 150 ? 15.346 -12.714 -10.014 1.00 98.00 150 LYS A N 1
ATOM 1150 C CA . LYS A 1 150 ? 15.919 -11.675 -10.879 1.00 98.00 150 LYS A CA 1
ATOM 1151 C C . LYS A 1 150 ? 14.964 -10.501 -11.006 1.00 98.00 150 LYS A C 1
ATOM 1153 O O . LYS A 1 150 ? 13.756 -10.637 -10.825 1.00 98.00 150 LYS A O 1
ATOM 1158 N N . ILE A 1 151 ? 15.544 -9.338 -11.289 1.00 98.62 151 ILE A N 1
ATOM 1159 C CA . ILE A 1 151 ? 14.830 -8.067 -11.337 1.00 98.62 151 ILE A CA 1
ATOM 1160 C C . ILE A 1 151 ? 15.125 -7.365 -12.657 1.00 98.62 151 ILE A C 1
ATOM 1162 O O . ILE A 1 151 ? 16.286 -7.229 -13.050 1.00 98.62 151 ILE A O 1
ATOM 1166 N N . TYR A 1 152 ? 14.068 -6.883 -13.304 1.00 98.56 152 TYR A N 1
ATOM 1167 C CA . TYR A 1 152 ? 14.142 -6.051 -14.502 1.00 98.56 152 TYR A CA 1
ATOM 1168 C C . TYR A 1 152 ? 13.246 -4.831 -14.320 1.00 98.56 152 TYR A C 1
ATOM 1170 O O . TYR A 1 152 ? 12.133 -4.967 -13.822 1.00 98.56 152 TYR A O 1
ATOM 1178 N N . SER A 1 153 ? 13.704 -3.655 -14.746 1.00 98.44 153 SER A N 1
ATOM 1179 C CA . SER A 1 153 ? 12.932 -2.411 -14.645 1.00 98.44 153 SER A CA 1
ATOM 1180 C C . SER A 1 153 ? 12.812 -1.738 -16.006 1.00 98.44 153 SER A C 1
ATOM 1182 O O . SER A 1 153 ? 13.699 -1.889 -16.845 1.00 98.44 153 SER A O 1
ATOM 1184 N N . TRP A 1 154 ? 11.706 -1.026 -16.220 1.00 98.62 154 TRP A N 1
ATOM 1185 C CA . TRP A 1 154 ? 11.421 -0.285 -17.450 1.00 98.62 154 TRP A CA 1
ATOM 1186 C C . TRP A 1 154 ? 10.500 0.912 -17.179 1.00 98.62 154 TRP A C 1
ATOM 1188 O O . TRP A 1 154 ? 9.921 1.043 -16.099 1.00 98.62 154 TRP A O 1
ATOM 1198 N N . GLY A 1 155 ? 10.356 1.792 -18.170 1.00 97.44 155 GLY A N 1
ATOM 1199 C CA . GLY A 1 155 ? 9.621 3.054 -18.054 1.00 97.44 155 GLY A CA 1
ATOM 1200 C C . GLY A 1 155 ? 10.565 4.240 -17.870 1.00 97.44 155 GLY A C 1
ATOM 1201 O O . GLY A 1 155 ? 11.696 4.226 -18.360 1.00 97.44 155 GLY A O 1
ATOM 1202 N N . ASN A 1 156 ? 10.113 5.286 -17.180 1.00 96.62 156 ASN A N 1
ATOM 1203 C CA . ASN A 1 156 ? 10.893 6.512 -17.044 1.00 96.62 156 ASN A CA 1
ATOM 1204 C C . ASN A 1 156 ? 12.147 6.307 -16.169 1.00 96.62 156 ASN A C 1
ATOM 1206 O O . ASN A 1 156 ? 12.052 5.901 -15.009 1.00 96.62 156 ASN A O 1
ATOM 1210 N N . ALA A 1 157 ? 13.325 6.643 -16.706 1.00 94.94 157 ALA A N 1
ATOM 1211 C CA . ALA A 1 157 ? 14.609 6.475 -16.025 1.00 94.94 157 ALA A CA 1
ATOM 1212 C C . ALA A 1 157 ? 14.699 7.241 -14.692 1.00 94.94 157 ALA A C 1
ATOM 1214 O O . ALA A 1 157 ? 15.198 6.686 -13.713 1.00 94.94 157 ALA A O 1
ATOM 1215 N N . ASN A 1 158 ? 14.143 8.458 -14.620 1.00 92.19 158 ASN A N 1
ATOM 1216 C CA . ASN A 1 158 ? 14.140 9.268 -13.394 1.00 92.19 158 ASN A CA 1
ATOM 1217 C C . ASN A 1 158 ? 13.268 8.652 -12.290 1.00 92.19 158 ASN A C 1
ATOM 1219 O O . ASN A 1 158 ? 13.429 8.983 -11.127 1.00 92.19 158 ASN A O 1
ATOM 1223 N N . PHE A 1 159 ? 12.376 7.725 -12.639 1.00 95.12 159 PHE A N 1
ATOM 1224 C CA . PHE A 1 159 ? 11.481 7.042 -11.705 1.00 95.12 159 PHE A CA 1
ATOM 1225 C C . PHE A 1 159 ? 11.918 5.591 -11.447 1.00 95.12 159 PHE A C 1
ATOM 1227 O O . PHE A 1 159 ? 11.117 4.774 -10.997 1.00 95.12 159 PHE A O 1
ATOM 1234 N N . GLY A 1 160 ? 13.170 5.241 -11.764 1.00 96.81 160 GLY A N 1
ATOM 1235 C CA . GLY A 1 160 ? 13.715 3.897 -11.554 1.00 96.81 160 GLY A CA 1
ATOM 1236 C C . GLY A 1 160 ? 13.462 2.910 -12.695 1.00 96.81 160 GLY A C 1
ATOM 1237 O O . GLY A 1 160 ? 13.715 1.717 -12.530 1.00 96.81 160 GLY A O 1
ATOM 1238 N N . GLY A 1 161 ? 13.015 3.388 -13.862 1.00 97.50 161 GLY A N 1
ATOM 1239 C CA . GLY A 1 161 ? 12.816 2.568 -15.061 1.00 97.50 161 GLY A CA 1
ATOM 1240 C C . GLY A 1 161 ? 14.106 2.057 -15.707 1.00 97.50 161 GLY A C 1
ATOM 1241 O O . GLY A 1 161 ? 14.042 1.261 -16.634 1.00 97.50 161 GLY A O 1
ATOM 1242 N N . VAL A 1 162 ? 15.280 2.476 -15.226 1.00 97.38 162 VAL A N 1
ATOM 1243 C CA . VAL A 1 162 ? 16.584 1.970 -15.676 1.00 97.38 162 VAL A CA 1
ATOM 1244 C C . VAL A 1 162 ? 17.405 1.554 -14.460 1.00 97.38 162 VAL A C 1
ATOM 1246 O O . VAL A 1 162 ? 17.582 2.336 -13.528 1.00 97.38 162 VAL A O 1
ATOM 1249 N N . ILE A 1 163 ? 17.925 0.324 -14.480 1.00 98.25 163 ILE A N 1
ATOM 1250 C CA . ILE A 1 163 ? 18.838 -0.190 -13.452 1.00 98.25 163 ILE A CA 1
ATOM 1251 C C . ILE A 1 163 ? 20.281 0.182 -13.842 1.00 98.25 163 ILE A C 1
ATOM 1253 O O . ILE A 1 163 ? 20.751 -0.272 -14.890 1.00 98.25 163 ILE A O 1
ATOM 1257 N N . PRO A 1 164 ? 21.015 0.958 -13.021 1.00 97.56 164 PRO A N 1
ATOM 1258 C CA . PRO A 1 164 ? 22.417 1.280 -13.287 1.00 97.56 164 PRO A CA 1
ATOM 1259 C C . PRO A 1 164 ? 23.316 0.028 -13.324 1.00 97.56 164 PRO A C 1
ATOM 1261 O O . PRO A 1 164 ? 23.042 -0.925 -12.589 1.00 97.56 164 PRO A O 1
ATOM 1264 N N . PRO A 1 165 ? 24.422 0.013 -14.097 1.00 97.56 165 PRO A N 1
ATOM 1265 C CA . PRO A 1 165 ? 25.279 -1.170 -14.256 1.00 97.56 165 PRO A CA 1
ATOM 1266 C C . PRO A 1 165 ? 25.747 -1.804 -12.938 1.00 97.56 165 PRO A C 1
ATOM 1268 O O . PRO A 1 165 ? 25.616 -3.008 -12.752 1.00 97.56 165 PRO A O 1
ATOM 1271 N N . GLN A 1 166 ? 26.200 -0.996 -11.979 1.00 96.25 166 GLN A N 1
ATOM 1272 C CA . GLN A 1 166 ? 26.657 -1.468 -10.670 1.00 96.25 166 GLN A CA 1
ATOM 1273 C C . GLN A 1 166 ? 25.541 -2.130 -9.846 1.00 96.25 166 GLN A C 1
ATOM 1275 O O . GLN A 1 166 ? 25.780 -3.113 -9.142 1.00 96.25 166 GLN A O 1
ATOM 1280 N N . VAL A 1 167 ? 24.307 -1.628 -9.967 1.00 98.19 167 VAL A N 1
ATOM 1281 C CA . VAL A 1 167 ? 23.127 -2.215 -9.317 1.00 98.19 167 VAL A CA 1
ATOM 1282 C C . VAL A 1 167 ? 22.735 -3.504 -10.036 1.00 98.19 167 VAL A C 1
ATOM 1284 O O . VAL A 1 167 ? 22.461 -4.512 -9.390 1.00 98.19 167 VAL A O 1
ATOM 1287 N N . LYS A 1 168 ? 22.801 -3.521 -11.372 1.00 97.94 168 LYS A N 1
ATOM 1288 C CA . LYS A 1 168 ? 22.555 -4.717 -12.188 1.00 97.94 168 LYS A CA 1
ATOM 1289 C C . LYS A 1 168 ? 23.530 -5.843 -11.837 1.00 97.94 168 LYS A C 1
ATOM 1291 O O . LYS A 1 168 ? 23.101 -6.978 -11.654 1.00 97.94 168 LYS A O 1
ATOM 1296 N N . ASP A 1 169 ? 24.812 -5.540 -11.653 1.00 98.06 169 ASP A N 1
ATOM 1297 C CA . ASP A 1 169 ? 25.822 -6.520 -11.235 1.00 98.06 169 ASP A CA 1
ATOM 1298 C C . ASP A 1 169 ? 25.574 -7.061 -9.823 1.00 98.06 169 ASP A C 1
ATOM 1300 O O . ASP A 1 169 ? 25.859 -8.229 -9.540 1.00 98.06 169 ASP A O 1
ATOM 1304 N N . PHE A 1 170 ? 25.062 -6.231 -8.911 1.00 97.94 170 PHE A N 1
ATOM 1305 C CA . PHE A 1 170 ? 24.652 -6.672 -7.578 1.00 97.94 170 PHE A CA 1
ATOM 1306 C C . PHE A 1 170 ? 23.458 -7.634 -7.657 1.00 97.94 170 PHE A C 1
ATOM 1308 O O . PHE A 1 170 ? 23.528 -8.742 -7.121 1.00 97.94 170 PHE A O 1
ATOM 1315 N N . LEU A 1 171 ? 22.404 -7.236 -8.376 1.00 98.19 171 LEU A N 1
ATOM 1316 C CA . LEU A 1 171 ? 21.170 -8.003 -8.566 1.00 98.19 171 LEU A CA 1
ATOM 1317 C C . LEU A 1 171 ? 21.412 -9.324 -9.308 1.00 98.19 171 LEU A C 1
ATOM 1319 O O . LEU A 1 171 ? 20.843 -10.354 -8.959 1.00 98.19 171 LEU A O 1
ATOM 1323 N N . ASN A 1 172 ? 22.313 -9.341 -10.291 1.00 96.56 172 ASN A N 1
ATOM 1324 C CA . ASN A 1 172 ? 22.646 -10.554 -11.038 1.00 96.56 172 ASN A CA 1
ATOM 1325 C C . ASN A 1 172 ? 23.335 -11.614 -10.172 1.00 96.56 172 ASN A C 1
ATOM 1327 O O . ASN A 1 172 ? 23.151 -12.807 -10.421 1.00 96.56 172 ASN A O 1
ATOM 1331 N N . ARG A 1 173 ? 24.097 -11.202 -9.153 1.00 97.19 173 ARG A N 1
ATOM 1332 C CA . ARG A 1 173 ? 24.867 -12.102 -8.278 1.00 97.19 173 ARG A CA 1
ATOM 1333 C C . ARG A 1 173 ? 24.088 -12.631 -7.082 1.00 97.19 173 ARG A C 1
ATOM 1335 O O . ARG A 1 173 ? 24.585 -13.512 -6.388 1.00 97.19 173 ARG A O 1
ATOM 1342 N N . ARG A 1 174 ? 22.890 -12.111 -6.839 1.00 97.00 174 ARG A N 1
ATOM 1343 C CA . ARG A 1 174 ? 22.062 -12.475 -5.692 1.00 97.00 174 ARG A CA 1
ATOM 1344 C C . ARG A 1 174 ? 20.679 -12.910 -6.144 1.00 97.00 174 ARG A C 1
ATOM 1346 O O . ARG A 1 174 ? 20.274 -12.695 -7.289 1.00 97.00 174 ARG A O 1
ATOM 135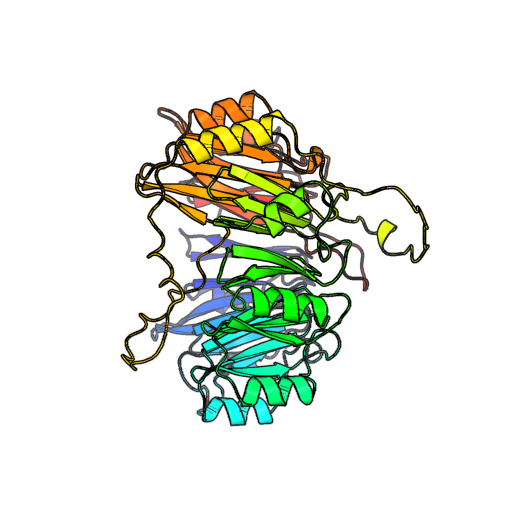3 N N . LYS A 1 175 ? 19.978 -13.570 -5.236 1.00 97.19 175 LYS A N 1
ATOM 1354 C CA . LYS A 1 175 ? 18.561 -13.865 -5.374 1.00 97.19 175 LYS A CA 1
ATOM 1355 C C . LYS A 1 175 ? 17.810 -12.852 -4.522 1.00 97.19 175 LYS A C 1
ATOM 1357 O O . LYS A 1 175 ? 17.966 -12.857 -3.304 1.00 97.19 175 LYS A O 1
ATOM 1362 N N . MET A 1 176 ? 17.072 -11.958 -5.166 1.00 97.69 176 MET A N 1
ATOM 1363 C CA . MET A 1 176 ? 16.189 -11.033 -4.460 1.00 97.69 176 MET A CA 1
ATOM 1364 C C . MET A 1 176 ? 14.848 -11.703 -4.195 1.00 97.69 176 MET A C 1
ATOM 1366 O O . MET A 1 176 ? 14.431 -12.586 -4.946 1.00 97.69 176 MET A O 1
ATOM 1370 N N . GLU A 1 177 ? 14.173 -11.277 -3.135 1.00 96.44 177 GLU A N 1
ATOM 1371 C CA . GLU A 1 177 ? 12.876 -11.842 -2.743 1.00 96.44 177 GLU A CA 1
ATOM 1372 C C . GLU A 1 177 ? 11.792 -10.777 -2.615 1.00 96.44 177 GLU A C 1
ATOM 1374 O O . GLU A 1 177 ? 10.612 -11.078 -2.786 1.00 96.44 177 GLU A O 1
ATOM 1379 N N . TYR A 1 178 ? 12.186 -9.529 -2.362 1.00 96.12 178 TYR A N 1
ATOM 1380 C CA . TYR A 1 178 ? 11.266 -8.436 -2.101 1.00 96.12 178 TYR A CA 1
ATOM 1381 C C . TYR A 1 178 ? 11.688 -7.184 -2.852 1.00 96.12 178 TYR A C 1
ATOM 1383 O O . TYR A 1 178 ? 12.878 -6.900 -2.996 1.00 96.12 178 TYR A O 1
ATOM 1391 N N . ILE A 1 179 ? 10.689 -6.421 -3.291 1.00 97.12 179 ILE A N 1
ATOM 1392 C CA . ILE A 1 179 ? 10.851 -5.060 -3.790 1.00 97.12 179 ILE A CA 1
ATOM 1393 C C . ILE A 1 179 ? 9.862 -4.175 -3.032 1.00 97.12 179 ILE A C 1
ATOM 1395 O O . ILE A 1 179 ? 8.704 -4.544 -2.834 1.00 97.12 179 ILE A O 1
ATOM 1399 N N . CYS A 1 180 ? 10.302 -2.994 -2.623 1.00 95.00 180 CYS A N 1
ATOM 1400 C CA . CYS A 1 180 ? 9.425 -1.900 -2.232 1.00 95.00 180 CYS A CA 1
ATOM 1401 C C . CYS A 1 180 ? 9.751 -0.658 -3.066 1.00 95.00 180 CYS A C 1
ATOM 1403 O O . CYS A 1 180 ? 10.827 -0.551 -3.659 1.00 95.00 180 CYS A O 1
ATOM 1405 N N . ALA A 1 181 ? 8.798 0.265 -3.152 1.00 95.38 181 ALA A N 1
ATOM 1406 C CA . ALA A 1 181 ? 8.919 1.451 -3.985 1.00 95.38 181 ALA A CA 1
ATOM 1407 C C . ALA A 1 181 ? 8.474 2.699 -3.223 1.00 95.38 181 ALA A C 1
ATOM 1409 O O . ALA A 1 181 ? 7.493 2.667 -2.478 1.00 95.38 181 ALA A O 1
ATOM 1410 N N . THR A 1 182 ? 9.196 3.794 -3.436 1.00 95.12 182 THR A N 1
ATOM 1411 C CA . THR A 1 182 ? 8.702 5.153 -3.198 1.00 95.12 182 THR A CA 1
ATOM 1412 C C . THR A 1 182 ? 8.001 5.644 -4.468 1.00 95.12 182 THR A C 1
ATOM 1414 O O . THR A 1 182 ? 7.776 4.885 -5.412 1.00 95.12 182 THR A O 1
ATOM 1417 N N . SER A 1 183 ? 7.660 6.929 -4.549 1.00 92.44 183 SER A N 1
ATOM 1418 C CA . SER A 1 183 ? 7.085 7.484 -5.776 1.00 92.44 183 SER A CA 1
ATOM 1419 C C . SER A 1 183 ? 8.036 7.467 -6.976 1.00 92.44 183 SER A C 1
ATOM 1421 O O . SER A 1 183 ? 7.546 7.488 -8.105 1.00 92.44 183 SER A O 1
ATOM 1423 N N . GLN A 1 184 ? 9.363 7.427 -6.774 1.00 95.25 184 GLN A N 1
ATOM 1424 C CA . GLN A 1 184 ? 10.359 7.538 -7.861 1.00 95.25 184 GLN A CA 1
ATOM 1425 C C . GLN A 1 184 ? 11.586 6.618 -7.721 1.00 95.25 184 GLN A C 1
ATOM 1427 O O . GLN A 1 184 ? 12.503 6.686 -8.541 1.00 95.25 184 GLN A O 1
ATOM 1432 N N . ALA A 1 185 ? 11.636 5.762 -6.701 1.00 97.56 185 ALA A N 1
ATOM 1433 C CA . ALA A 1 185 ? 12.741 4.835 -6.496 1.00 97.56 185 ALA A CA 1
ATOM 1434 C C . ALA A 1 185 ? 12.259 3.459 -6.041 1.00 97.56 185 ALA A C 1
ATOM 1436 O O . ALA A 1 185 ? 11.181 3.310 -5.466 1.00 97.56 185 ALA A O 1
ATOM 1437 N N . PHE A 1 186 ? 13.102 2.459 -6.269 1.00 98.62 186 PHE A N 1
ATOM 1438 C CA . PHE A 1 186 ? 12.900 1.087 -5.835 1.00 98.62 186 PHE A CA 1
ATOM 1439 C C . PHE A 1 186 ? 14.003 0.667 -4.863 1.00 98.62 186 PHE A C 1
ATOM 1441 O O . PHE A 1 186 ? 15.142 1.138 -4.933 1.00 98.62 186 PHE A O 1
ATOM 1448 N N . CYS A 1 187 ? 13.657 -0.265 -3.986 1.00 98.31 187 CYS A N 1
ATOM 1449 C CA . CYS A 1 187 ? 14.560 -0.944 -3.072 1.00 98.31 187 CYS A CA 1
ATOM 1450 C C . CYS A 1 187 ? 14.288 -2.445 -3.156 1.00 98.31 187 CYS A C 1
ATOM 1452 O O . CYS A 1 187 ? 13.141 -2.865 -3.013 1.00 98.31 187 CYS A O 1
ATOM 1454 N N . ALA A 1 188 ? 15.325 -3.243 -3.397 1.00 98.25 188 ALA A N 1
ATOM 1455 C CA . ALA A 1 188 ? 15.250 -4.696 -3.382 1.00 98.25 188 ALA A CA 1
ATOM 1456 C C . ALA A 1 188 ? 16.035 -5.262 -2.201 1.00 98.25 188 ALA A C 1
ATOM 1458 O O . ALA A 1 188 ? 17.108 -4.757 -1.864 1.00 98.25 188 ALA A O 1
ATOM 1459 N N . TYR A 1 189 ? 15.501 -6.322 -1.599 1.00 97.44 189 TYR A N 1
ATOM 1460 C CA . TYR A 1 189 ? 16.142 -7.025 -0.494 1.00 97.44 189 TYR A CA 1
ATOM 1461 C C . TYR A 1 189 ? 15.766 -8.512 -0.444 1.00 97.44 189 TYR A C 1
ATOM 1463 O O . TYR A 1 189 ? 14.885 -8.979 -1.178 1.00 97.44 189 TYR A O 1
ATOM 1471 N N . ASN A 1 190 ? 16.459 -9.276 0.402 1.00 95.94 190 ASN A N 1
ATOM 1472 C CA . ASN A 1 190 ? 16.242 -10.713 0.579 1.00 95.94 190 ASN A CA 1
ATOM 1473 C C . ASN A 1 190 ? 16.383 -11.160 2.045 1.00 95.94 190 ASN A C 1
ATOM 1475 O O . ASN A 1 190 ? 16.748 -10.378 2.923 1.00 95.94 190 ASN A O 1
ATOM 1479 N N . ALA A 1 191 ? 16.089 -12.437 2.303 1.00 91.44 191 ALA A N 1
ATOM 1480 C CA . ALA A 1 191 ? 16.230 -13.050 3.623 1.00 91.44 191 ALA A CA 1
ATOM 1481 C C . ALA A 1 191 ? 17.683 -13.143 4.128 1.00 91.44 191 ALA A C 1
ATOM 1483 O O . ALA A 1 191 ? 17.892 -13.221 5.338 1.00 91.44 191 ALA A O 1
ATOM 1484 N N . ASP A 1 192 ? 18.675 -13.089 3.235 1.00 94.31 192 ASP A N 1
ATOM 1485 C CA . ASP A 1 192 ? 20.101 -13.079 3.598 1.00 94.31 192 ASP A CA 1
ATOM 1486 C C . ASP A 1 192 ? 20.560 -11.710 4.140 1.00 94.31 192 ASP A C 1
ATOM 1488 O O . ASP A 1 192 ? 21.703 -11.559 4.568 1.00 94.31 192 ASP A O 1
ATOM 1492 N N . GLY A 1 193 ? 19.673 -10.709 4.137 1.00 95.25 193 GLY A N 1
ATOM 1493 C CA . GLY A 1 193 ? 19.946 -9.372 4.651 1.00 95.25 193 GLY A CA 1
ATOM 1494 C C . GLY A 1 193 ? 20.588 -8.430 3.634 1.00 95.25 193 GLY A C 1
ATOM 1495 O O . GLY A 1 193 ? 20.958 -7.315 4.008 1.00 95.25 193 GLY A O 1
ATOM 1496 N N . ASP A 1 194 ? 20.690 -8.834 2.363 1.00 96.94 194 ASP A N 1
ATOM 1497 C CA . ASP A 1 194 ? 21.142 -7.962 1.281 1.00 96.94 194 ASP A CA 1
ATOM 1498 C C . ASP A 1 194 ? 20.113 -6.864 0.995 1.00 96.94 194 ASP A C 1
ATOM 1500 O O . ASP A 1 194 ? 18.904 -7.098 1.031 1.00 96.94 194 ASP A O 1
ATOM 1504 N N . ILE A 1 195 ? 20.602 -5.680 0.627 1.00 97.81 195 ILE A N 1
ATOM 1505 C CA . ILE A 1 195 ? 19.781 -4.535 0.235 1.00 97.81 195 ILE A CA 1
ATOM 1506 C C . ILE A 1 195 ? 20.441 -3.766 -0.911 1.00 97.81 195 ILE A C 1
ATOM 1508 O O . ILE A 1 195 ? 21.663 -3.606 -0.942 1.00 97.81 195 ILE A O 1
ATOM 1512 N N . ILE A 1 196 ? 19.642 -3.276 -1.857 1.00 98.25 196 ILE A N 1
ATOM 1513 C CA . ILE A 1 196 ? 20.104 -2.377 -2.918 1.00 98.25 196 ILE A CA 1
ATOM 1514 C C . ILE A 1 196 ? 18.970 -1.472 -3.409 1.00 98.25 196 ILE A C 1
ATOM 1516 O O . ILE A 1 196 ? 17.811 -1.882 -3.433 1.00 98.25 196 ILE A O 1
ATOM 1520 N N . THR A 1 197 ? 19.295 -0.251 -3.834 1.00 98.44 197 THR A N 1
ATOM 1521 C CA . THR A 1 197 ? 18.323 0.727 -4.349 1.00 98.44 197 THR A CA 1
ATOM 1522 C C . THR A 1 197 ? 18.695 1.247 -5.734 1.00 98.44 197 THR A C 1
ATOM 1524 O O . THR A 1 197 ? 19.848 1.155 -6.162 1.00 98.44 197 THR A O 1
ATOM 1527 N N . TRP A 1 198 ? 17.698 1.757 -6.460 1.00 98.62 198 TRP A N 1
ATOM 1528 C CA . TRP A 1 198 ? 17.873 2.491 -7.718 1.00 98.62 198 TRP A CA 1
ATOM 1529 C C . TRP A 1 198 ? 16.688 3.435 -7.979 1.00 98.62 198 TRP A C 1
ATOM 1531 O O . TRP A 1 198 ? 15.622 3.294 -7.380 1.00 98.62 198 TRP A O 1
ATOM 1541 N N . GLY A 1 199 ? 16.867 4.392 -8.891 1.00 97.62 199 GLY A N 1
ATOM 1542 C CA . GLY A 1 199 ? 15.910 5.470 -9.176 1.00 97.62 199 GLY A CA 1
ATOM 1543 C C . GLY A 1 199 ? 16.425 6.824 -8.693 1.00 97.62 199 GLY A C 1
ATOM 1544 O O . GLY A 1 199 ? 17.634 6.992 -8.528 1.00 97.62 199 GLY A O 1
ATOM 1545 N N . ASP A 1 200 ? 15.532 7.790 -8.476 1.00 96.38 200 ASP A N 1
ATOM 1546 C CA . ASP A 1 200 ? 15.933 9.127 -8.021 1.00 96.38 200 ASP A CA 1
ATOM 1547 C C . ASP A 1 200 ? 16.526 9.073 -6.599 1.00 96.38 200 ASP A C 1
ATOM 1549 O O . ASP A 1 200 ? 15.875 8.636 -5.643 1.00 96.38 200 ASP A O 1
ATOM 1553 N N . SER A 1 201 ? 17.764 9.551 -6.441 1.00 94.94 201 SER A N 1
ATOM 1554 C CA . SER A 1 201 ? 18.470 9.622 -5.156 1.00 94.94 201 SER A CA 1
ATOM 1555 C C . SER A 1 201 ? 17.725 10.453 -4.111 1.00 94.94 201 SER A C 1
ATOM 1557 O O . SER A 1 201 ? 17.700 10.084 -2.936 1.00 94.94 201 SER A O 1
ATOM 1559 N N . ASN A 1 202 ? 17.057 11.534 -4.528 1.00 92.81 202 ASN A N 1
ATOM 1560 C CA . ASN A 1 202 ? 16.244 12.363 -3.642 1.00 92.81 202 ASN A CA 1
ATOM 1561 C C . ASN A 1 202 ? 15.023 11.610 -3.115 1.00 92.81 202 ASN A C 1
ATOM 1563 O O . ASN A 1 202 ? 14.498 12.008 -2.086 1.00 92.81 202 ASN A O 1
ATOM 1567 N N . TYR A 1 203 ? 14.590 10.529 -3.768 1.00 93.62 203 TYR A N 1
ATOM 1568 C CA . TYR A 1 203 ? 13.463 9.688 -3.352 1.00 93.62 203 TYR A CA 1
ATOM 1569 C C . TYR A 1 203 ? 13.914 8.327 -2.800 1.00 93.62 203 TYR A C 1
ATOM 1571 O O . TYR A 1 203 ? 13.112 7.398 -2.706 1.00 93.62 203 TYR A O 1
ATOM 1579 N N . GLY A 1 204 ? 15.191 8.199 -2.417 1.00 95.88 204 GLY A N 1
ATOM 1580 C CA . GLY A 1 204 ? 15.744 6.993 -1.794 1.00 95.88 204 GLY A CA 1
ATOM 1581 C C . GLY A 1 204 ? 16.407 6.004 -2.758 1.00 95.88 204 GLY A C 1
ATOM 1582 O O . GLY A 1 204 ? 16.781 4.910 -2.335 1.00 95.88 204 GLY A O 1
ATOM 1583 N N . GLY A 1 205 ? 16.603 6.385 -4.025 1.00 97.12 205 GLY A N 1
ATOM 1584 C CA . GLY A 1 205 ? 17.285 5.585 -5.052 1.00 97.12 205 GLY A CA 1
ATOM 1585 C C . GLY A 1 205 ? 18.792 5.402 -4.844 1.00 97.12 205 GLY A C 1
ATOM 1586 O O . GLY A 1 205 ? 19.445 4.760 -5.662 1.00 97.12 205 GLY A O 1
ATOM 1587 N N . SER A 1 206 ? 19.345 5.944 -3.756 1.00 95.75 206 SER A N 1
ATOM 1588 C CA . SER A 1 206 ? 20.730 5.751 -3.327 1.00 95.75 206 SER A CA 1
ATOM 1589 C C . SER A 1 206 ? 20.815 5.667 -1.804 1.00 95.75 206 SER A C 1
ATOM 1591 O O . SER A 1 206 ? 20.185 6.472 -1.116 1.00 95.75 206 SER A O 1
ATOM 1593 N N . ILE A 1 207 ? 21.622 4.737 -1.295 1.00 95.50 207 ILE A N 1
ATOM 1594 C CA . ILE A 1 207 ? 21.971 4.617 0.127 1.00 95.50 207 ILE A CA 1
ATOM 1595 C C . ILE A 1 207 ? 23.441 5.026 0.282 1.00 95.50 207 ILE A C 1
ATOM 1597 O O . ILE A 1 207 ? 24.279 4.599 -0.515 1.00 95.50 207 ILE A O 1
ATOM 1601 N N . ASP A 1 208 ? 23.755 5.868 1.267 1.00 94.38 208 ASP A N 1
ATOM 1602 C CA . ASP A 1 208 ? 25.147 6.199 1.583 1.00 94.38 208 ASP A CA 1
ATOM 1603 C C . ASP A 1 208 ? 25.877 5.027 2.264 1.00 94.38 208 ASP A C 1
ATOM 1605 O O . ASP A 1 208 ? 25.265 4.098 2.793 1.00 94.38 208 ASP A O 1
ATOM 1609 N N . SER A 1 209 ? 27.212 5.045 2.221 1.00 94.81 209 SER A N 1
ATOM 1610 C CA . SER A 1 209 ? 28.021 3.935 2.736 1.00 94.81 209 SER A CA 1
ATOM 1611 C C . SER A 1 209 ? 27.845 3.727 4.237 1.00 94.81 209 SER A C 1
ATOM 1613 O O . SER A 1 209 ? 27.761 2.588 4.669 1.00 94.81 209 SER A O 1
ATOM 1615 N N . GLN A 1 210 ? 27.724 4.804 5.021 1.00 95.06 210 GLN A N 1
ATOM 1616 C CA . GLN A 1 210 ? 27.557 4.699 6.472 1.00 95.06 210 GLN A CA 1
ATOM 1617 C C . GLN A 1 210 ? 26.243 4.000 6.831 1.00 95.06 210 GLN A C 1
ATOM 1619 O O . GLN A 1 210 ? 26.216 3.139 7.700 1.00 95.06 210 GLN A O 1
ATOM 1624 N N . THR A 1 211 ? 25.160 4.334 6.133 1.00 95.62 211 THR A N 1
ATOM 1625 C CA . THR A 1 211 ? 23.856 3.695 6.308 1.00 95.62 211 THR A CA 1
ATOM 1626 C C . THR A 1 211 ? 23.906 2.215 5.926 1.00 95.62 211 THR A C 1
ATOM 1628 O O . THR A 1 211 ? 23.303 1.385 6.605 1.00 95.62 211 THR A O 1
ATOM 1631 N N . LEU A 1 212 ? 24.625 1.864 4.853 1.00 96.75 212 LEU A N 1
ATOM 1632 C CA . LEU A 1 212 ? 24.836 0.463 4.474 1.00 96.75 212 LEU A CA 1
ATOM 1633 C C . LEU A 1 212 ? 25.649 -0.296 5.527 1.00 96.75 212 LEU A C 1
ATOM 1635 O O . LEU A 1 212 ? 25.273 -1.418 5.866 1.00 96.75 212 LEU A O 1
ATOM 1639 N N . ASP A 1 213 ? 26.705 0.316 6.060 1.00 96.75 213 ASP A N 1
ATOM 1640 C CA . ASP A 1 213 ? 27.530 -0.262 7.121 1.00 96.75 213 ASP A CA 1
ATOM 1641 C C . ASP A 1 213 ? 26.699 -0.465 8.399 1.00 96.75 213 ASP A C 1
ATOM 1643 O O . ASP A 1 213 ? 26.694 -1.559 8.952 1.00 96.75 213 ASP A O 1
ATOM 1647 N N . ASP A 1 214 ? 25.885 0.515 8.805 1.00 94.81 214 ASP A N 1
ATOM 1648 C CA . ASP A 1 214 ? 24.998 0.411 9.974 1.00 94.81 214 ASP A CA 1
ATOM 1649 C C . ASP A 1 214 ? 23.973 -0.734 9.843 1.00 94.81 214 ASP A C 1
ATOM 1651 O O . ASP A 1 214 ? 23.634 -1.398 10.831 1.00 94.81 214 ASP A O 1
ATOM 1655 N N . ILE A 1 215 ? 23.460 -0.963 8.626 1.00 97.06 215 ILE A N 1
ATOM 1656 C CA . ILE A 1 215 ? 22.558 -2.082 8.318 1.00 97.06 215 ILE A CA 1
ATOM 1657 C C . ILE A 1 215 ? 23.328 -3.405 8.376 1.00 97.06 215 ILE A C 1
ATOM 1659 O O . ILE A 1 215 ? 22.865 -4.354 9.013 1.00 97.06 215 ILE A O 1
ATOM 1663 N N . ALA A 1 216 ? 24.496 -3.478 7.736 1.00 96.62 216 ALA A N 1
ATOM 1664 C CA . ALA A 1 216 ? 25.319 -4.683 7.678 1.00 96.62 216 ALA A CA 1
ATOM 1665 C C . ALA A 1 216 ? 25.834 -5.105 9.066 1.00 96.62 216 ALA A C 1
ATOM 1667 O O . ALA A 1 216 ? 25.741 -6.282 9.423 1.00 96.62 216 ALA A O 1
ATOM 1668 N N . ASP A 1 217 ? 26.281 -4.149 9.880 1.00 96.75 217 ASP A N 1
ATOM 1669 C CA . ASP A 1 217 ? 26.780 -4.355 11.244 1.00 96.75 217 ASP A CA 1
ATOM 1670 C C . ASP A 1 217 ? 25.700 -4.889 12.196 1.00 96.75 217 ASP A C 1
ATOM 1672 O O . ASP A 1 217 ? 26.007 -5.516 13.212 1.00 96.75 217 ASP A O 1
ATOM 1676 N N . ASP A 1 218 ? 24.421 -4.671 11.876 1.00 97.06 218 ASP A N 1
ATOM 1677 C CA . ASP A 1 218 ? 23.285 -5.225 12.615 1.00 97.06 218 ASP A CA 1
ATOM 1678 C C . ASP A 1 218 ? 22.640 -6.427 11.901 1.00 97.06 218 ASP A C 1
ATOM 1680 O O . ASP A 1 218 ? 21.462 -6.719 12.112 1.00 97.06 218 ASP A O 1
ATOM 1684 N N . GLY A 1 219 ? 23.411 -7.148 11.082 1.00 95.00 219 GLY A N 1
ATOM 1685 C CA . GLY A 1 219 ? 23.008 -8.415 10.467 1.00 95.00 219 GLY A CA 1
ATOM 1686 C C . GLY A 1 219 ? 22.231 -8.278 9.159 1.00 95.00 219 GLY A C 1
ATOM 1687 O O . GLY A 1 219 ? 21.587 -9.231 8.740 1.00 95.00 219 GLY A O 1
ATOM 1688 N N . GLY A 1 220 ? 22.264 -7.110 8.519 1.00 96.25 220 GLY A N 1
ATOM 1689 C CA . GLY A 1 220 ? 21.550 -6.856 7.271 1.00 96.25 220 GLY A CA 1
ATOM 1690 C C . GLY A 1 220 ? 20.093 -6.446 7.484 1.00 96.25 220 GLY A C 1
ATOM 1691 O O . GLY A 1 220 ? 19.641 -6.175 8.601 1.00 96.25 220 GLY A O 1
ATOM 1692 N N . VAL A 1 221 ? 19.334 -6.373 6.391 1.00 96.31 221 VAL A N 1
ATOM 1693 C CA . VAL A 1 221 ? 17.937 -5.924 6.422 1.00 96.31 221 VAL A CA 1
ATOM 1694 C C . VAL A 1 221 ? 16.957 -7.058 6.733 1.00 96.31 221 VAL A C 1
ATOM 1696 O O . VAL A 1 221 ? 17.042 -8.164 6.205 1.00 96.31 221 VAL A O 1
ATOM 1699 N N . TYR A 1 222 ? 15.994 -6.779 7.608 1.00 95.31 222 TYR A N 1
ATOM 1700 C CA . TYR A 1 222 ? 14.850 -7.649 7.877 1.0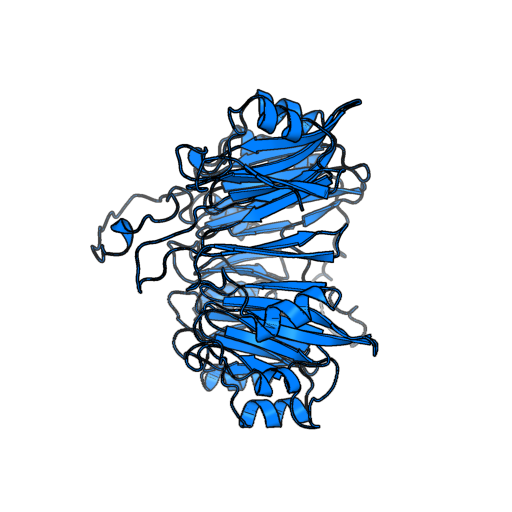0 95.31 222 TYR A CA 1
ATOM 1701 C C . TYR A 1 222 ? 13.652 -7.290 6.998 1.00 95.31 222 TYR A C 1
ATOM 1703 O O . TYR A 1 222 ? 13.011 -8.158 6.415 1.00 95.31 222 TYR A O 1
ATOM 1711 N N . THR A 1 223 ? 13.335 -5.999 6.911 1.00 95.75 223 THR A N 1
ATOM 1712 C CA . THR A 1 223 ? 12.241 -5.479 6.086 1.00 95.75 223 THR A CA 1
ATOM 1713 C C . THR A 1 223 ? 12.443 -3.994 5.814 1.00 95.75 223 THR A C 1
ATOM 1715 O O . THR A 1 223 ? 13.190 -3.326 6.532 1.00 95.75 223 THR A O 1
ATOM 1718 N N . VAL A 1 224 ? 11.769 -3.470 4.792 1.00 96.69 224 VAL A N 1
ATOM 1719 C CA . VAL A 1 224 ? 11.836 -2.059 4.403 1.00 96.69 224 VAL A CA 1
ATOM 1720 C C . VAL A 1 224 ? 10.426 -1.502 4.243 1.00 96.69 224 VAL A C 1
ATOM 1722 O O . VAL A 1 224 ? 9.615 -2.037 3.491 1.00 96.69 224 VAL A O 1
ATOM 1725 N N . VAL A 1 225 ? 10.150 -0.390 4.920 1.00 96.19 225 VAL A N 1
ATOM 1726 C CA . VAL A 1 225 ? 8.904 0.377 4.802 1.00 96.19 225 VAL A CA 1
ATOM 1727 C C . VAL A 1 225 ? 9.181 1.638 3.988 1.00 96.19 225 VAL A C 1
ATOM 1729 O O . VAL A 1 225 ? 10.169 2.324 4.238 1.00 96.19 225 VAL A O 1
ATOM 1732 N N . ALA A 1 226 ? 8.319 1.962 3.025 1.00 94.38 226 ALA A N 1
ATOM 1733 C CA . ALA A 1 226 ? 8.456 3.146 2.177 1.00 94.38 226 ALA A CA 1
ATOM 1734 C C . ALA A 1 226 ? 7.403 4.210 2.523 1.00 94.38 226 ALA A C 1
ATOM 1736 O O . ALA A 1 226 ? 6.233 3.883 2.725 1.00 94.38 226 ALA A O 1
ATOM 1737 N N . SER A 1 227 ? 7.819 5.477 2.567 1.00 92.12 227 SER A N 1
ATOM 1738 C CA . SER A 1 227 ? 6.934 6.641 2.441 1.00 92.12 227 SER A CA 1
ATOM 1739 C C . SER A 1 227 ? 6.896 7.091 0.974 1.00 92.12 227 SER A C 1
ATOM 1741 O O . SER A 1 227 ? 7.384 6.392 0.085 1.00 92.12 227 SER A O 1
ATOM 1743 N N . ASN A 1 228 ? 6.350 8.273 0.677 1.00 88.69 228 ASN A N 1
ATOM 1744 C CA . ASN A 1 228 ? 6.339 8.771 -0.699 1.00 88.69 228 ASN A CA 1
ATOM 1745 C C . ASN A 1 228 ? 7.745 9.027 -1.265 1.00 88.69 228 ASN A C 1
ATOM 1747 O O . ASN A 1 228 ? 7.944 8.886 -2.466 1.00 88.69 228 ASN A O 1
ATOM 1751 N N . GLY A 1 229 ? 8.724 9.389 -0.432 1.00 90.81 229 GLY A N 1
ATOM 1752 C CA . GLY A 1 229 ? 10.060 9.788 -0.899 1.00 90.81 229 GLY A CA 1
ATOM 1753 C C . GLY A 1 229 ? 11.220 9.334 -0.024 1.00 90.81 229 GLY A C 1
ATOM 1754 O O . GLY A 1 229 ? 12.324 9.859 -0.151 1.00 90.81 229 GLY A O 1
ATOM 1755 N N . ALA A 1 230 ? 10.982 8.395 0.884 1.00 95.44 230 ALA A N 1
ATOM 1756 C CA . ALA A 1 230 ? 12.010 7.844 1.748 1.00 95.44 230 ALA A CA 1
ATOM 1757 C C . ALA A 1 230 ? 11.718 6.383 2.082 1.00 95.44 230 ALA A C 1
ATOM 1759 O O . ALA A 1 230 ? 10.588 5.907 1.955 1.00 95.44 230 ALA A O 1
ATOM 1760 N N . PHE A 1 231 ? 12.744 5.695 2.561 1.00 97.81 231 PHE A N 1
ATOM 1761 C CA . PHE A 1 231 ? 12.648 4.333 3.061 1.00 97.81 231 PHE A CA 1
ATOM 1762 C C . PHE A 1 231 ? 13.113 4.273 4.515 1.00 97.81 231 PHE A C 1
ATOM 1764 O O . PHE A 1 231 ? 13.967 5.050 4.943 1.00 97.81 231 PHE A O 1
ATOM 1771 N N . CYS A 1 232 ? 12.568 3.315 5.257 1.00 97.44 232 CYS A N 1
ATOM 1772 C CA . CYS A 1 232 ? 13.014 2.924 6.582 1.00 97.44 232 CYS A CA 1
ATOM 1773 C C . CYS A 1 232 ? 13.246 1.410 6.600 1.00 97.44 232 CYS A C 1
ATOM 1775 O O . CYS A 1 232 ? 12.301 0.630 6.469 1.00 97.44 232 CYS A O 1
ATOM 1777 N N . ALA A 1 233 ? 14.501 0.996 6.752 1.00 97.50 233 ALA A N 1
ATOM 1778 C CA . ALA A 1 233 ? 14.867 -0.393 6.974 1.00 97.50 233 ALA A CA 1
ATOM 1779 C C . ALA A 1 233 ? 14.784 -0.725 8.463 1.00 97.50 233 ALA A C 1
ATOM 1781 O O . ALA A 1 233 ? 15.266 0.032 9.309 1.00 97.50 233 ALA A O 1
ATOM 1782 N N . ILE A 1 234 ? 14.224 -1.893 8.766 1.00 97.75 234 ILE A N 1
ATOM 1783 C CA . ILE A 1 234 ? 14.395 -2.555 10.055 1.00 97.75 234 ILE A CA 1
ATOM 1784 C C . ILE A 1 234 ? 15.465 -3.630 9.876 1.00 97.75 234 ILE A C 1
ATOM 1786 O O . ILE A 1 234 ? 15.373 -4.427 8.945 1.00 97.75 234 ILE A O 1
ATOM 1790 N N . THR A 1 235 ? 16.486 -3.648 10.728 1.00 97.31 235 THR A N 1
ATOM 1791 C CA . THR A 1 235 ? 17.632 -4.572 10.622 1.00 97.31 235 THR A CA 1
ATOM 1792 C C . THR A 1 235 ? 17.313 -5.966 11.171 1.00 97.31 235 THR A C 1
ATOM 1794 O O . THR A 1 235 ? 16.354 -6.138 11.924 1.00 97.31 235 THR A O 1
ATOM 1797 N N . GLN A 1 236 ? 18.090 -6.992 10.812 1.00 94.75 236 GLN A N 1
ATOM 1798 C CA . GLN A 1 236 ? 17.841 -8.370 11.253 1.00 94.75 236 GLN A CA 1
ATOM 1799 C C . GLN A 1 236 ? 18.161 -8.610 12.720 1.00 94.75 236 GLN A C 1
ATOM 1801 O O . GLN A 1 236 ? 17.357 -9.263 13.388 1.00 94.75 236 GLN A O 1
ATOM 1806 N N . GLY A 1 237 ? 19.285 -8.076 13.198 1.00 94.88 237 GLY A N 1
ATOM 1807 C CA . GLY A 1 237 ? 19.838 -8.322 14.522 1.00 94.88 237 GLY A CA 1
ATOM 1808 C C . GLY A 1 237 ? 18.962 -7.751 15.625 1.00 94.88 237 GLY A C 1
ATOM 1809 O O . GLY A 1 237 ? 18.061 -8.412 16.136 1.00 94.88 237 GLY A O 1
ATOM 1810 N N . ARG A 1 238 ? 19.205 -6.500 16.021 1.00 95.12 238 ARG A N 1
ATOM 1811 C CA . ARG A 1 238 ? 18.455 -5.875 17.119 1.00 95.12 238 ARG A CA 1
ATOM 1812 C C . ARG A 1 238 ? 17.094 -5.341 16.694 1.00 95.12 238 ARG A C 1
ATOM 1814 O O . ARG A 1 238 ? 16.414 -4.771 17.542 1.00 95.12 238 ARG A O 1
ATOM 1821 N N . LYS A 1 239 ? 16.691 -5.478 15.427 1.00 95.81 239 LYS A N 1
ATOM 1822 C CA . LYS A 1 239 ? 15.521 -4.791 14.853 1.00 95.81 239 LYS A CA 1
ATOM 1823 C C . LYS A 1 239 ? 15.606 -3.278 15.067 1.00 95.81 239 LYS A C 1
ATOM 1825 O O . LYS A 1 239 ? 14.666 -2.675 15.583 1.00 95.81 239 LYS A O 1
ATOM 1830 N N . LYS A 1 240 ? 16.763 -2.679 14.769 1.00 96.94 240 LYS A N 1
ATOM 1831 C CA . LYS A 1 240 ? 16.932 -1.217 14.739 1.00 96.94 240 LYS A CA 1
ATOM 1832 C C . LYS A 1 240 ? 16.222 -0.645 13.526 1.00 96.94 240 LYS A C 1
ATOM 1834 O O . LYS A 1 240 ? 16.024 -1.363 12.554 1.00 96.94 240 LYS A O 1
ATOM 1839 N N . ALA A 1 241 ? 15.916 0.645 13.568 1.00 97.69 241 ALA A N 1
ATOM 1840 C CA . ALA A 1 241 ? 15.450 1.376 12.398 1.00 97.69 241 ALA A CA 1
ATOM 1841 C C . ALA A 1 241 ? 16.571 2.255 11.830 1.00 97.69 241 ALA A C 1
ATOM 1843 O O . ALA A 1 241 ? 17.243 2.962 12.581 1.00 97.69 241 ALA A O 1
ATOM 1844 N N . VAL A 1 242 ? 16.732 2.237 10.510 1.00 97.56 242 VAL A N 1
ATOM 1845 C CA . VAL A 1 242 ? 17.600 3.150 9.756 1.00 97.56 242 VAL A CA 1
ATOM 1846 C C . VAL A 1 242 ? 16.788 3.715 8.593 1.00 97.56 242 VAL A C 1
ATOM 1848 O O . VAL A 1 242 ? 15.964 3.000 8.026 1.00 97.56 242 VAL A O 1
ATOM 1851 N N . ALA A 1 243 ? 16.953 4.994 8.254 1.00 96.75 243 ALA A N 1
ATOM 1852 C CA . ALA A 1 243 ? 16.171 5.644 7.201 1.00 96.75 243 ALA A CA 1
ATOM 1853 C C . ALA A 1 243 ? 17.056 6.450 6.250 1.00 96.75 243 ALA A C 1
ATOM 1855 O O . ALA A 1 243 ? 18.078 6.987 6.671 1.00 96.75 243 ALA A O 1
ATOM 1856 N N . TRP A 1 244 ? 16.638 6.541 4.987 1.00 97.81 244 TRP A N 1
ATOM 1857 C CA . TRP A 1 244 ? 17.317 7.309 3.940 1.00 97.81 244 TRP A CA 1
ATOM 1858 C C . TRP A 1 244 ? 16.317 7.852 2.910 1.00 97.81 244 TRP A C 1
ATOM 1860 O O . TRP A 1 244 ? 15.143 7.470 2.880 1.00 97.81 244 TRP A O 1
ATOM 1870 N N . GLY A 1 245 ? 16.790 8.750 2.044 1.00 95.00 245 GLY A N 1
ATOM 1871 C CA . GLY A 1 245 ? 15.985 9.450 1.040 1.00 95.00 245 GLY A CA 1
ATOM 1872 C C . GLY A 1 245 ? 15.666 10.884 1.460 1.00 95.00 245 GLY A C 1
ATOM 1873 O O . GLY A 1 245 ? 16.432 11.524 2.185 1.00 95.00 245 GLY A O 1
ATOM 1874 N N . ASN A 1 246 ? 14.533 11.420 1.007 1.00 9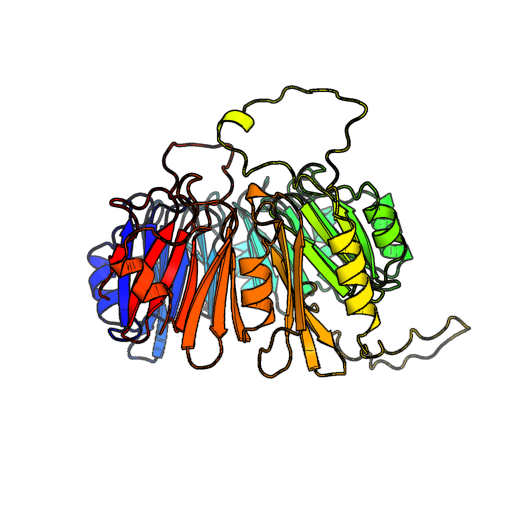0.94 246 ASN A N 1
ATOM 1875 C CA . ASN A 1 246 ? 14.204 12.816 1.261 1.00 90.94 246 ASN A CA 1
ATOM 1876 C C . ASN A 1 246 ? 13.906 13.068 2.746 1.00 90.94 246 ASN A C 1
ATOM 1878 O O . ASN A 1 246 ? 12.975 12.490 3.314 1.00 90.94 246 ASN A O 1
ATOM 1882 N N . ARG A 1 247 ? 14.610 14.020 3.364 1.00 89.38 247 ARG A N 1
ATOM 1883 C CA . ARG A 1 247 ? 14.389 14.412 4.768 1.00 89.38 247 ARG A CA 1
ATOM 1884 C C . ARG A 1 247 ? 12.946 14.841 5.052 1.00 89.38 247 ARG A C 1
ATOM 1886 O O . ARG A 1 247 ? 12.389 14.450 6.072 1.00 89.38 247 ARG A O 1
ATOM 1893 N N . SER A 1 248 ? 12.313 15.566 4.127 1.00 84.75 248 SER A N 1
ATOM 1894 C CA . SER A 1 248 ? 10.916 16.013 4.256 1.00 84.75 248 SER A CA 1
ATOM 1895 C C . SER A 1 248 ? 9.904 14.869 4.200 1.00 84.75 248 SER A C 1
ATOM 1897 O O . SER A 1 248 ? 8.755 15.066 4.576 1.00 84.75 248 SER A O 1
ATOM 1899 N N . TYR A 1 249 ? 10.322 13.686 3.744 1.00 86.31 249 TYR A N 1
ATOM 1900 C CA . TYR A 1 249 ? 9.494 12.485 3.672 1.00 86.31 249 TYR A CA 1
ATOM 1901 C C . TYR A 1 249 ? 9.913 11.420 4.698 1.00 86.31 249 TYR A C 1
ATOM 1903 O O . TYR A 1 249 ? 9.457 10.280 4.620 1.00 86.31 249 TYR A O 1
ATOM 1911 N N . GLY A 1 250 ? 10.766 11.783 5.665 1.00 90.25 250 GLY A N 1
ATOM 1912 C CA . GLY A 1 250 ? 11.236 10.885 6.719 1.00 90.25 250 GLY A CA 1
ATOM 1913 C C . GLY A 1 250 ? 12.541 10.148 6.402 1.00 90.25 250 GLY A C 1
ATOM 1914 O O . GLY A 1 250 ? 12.873 9.187 7.084 1.00 90.25 250 GLY A O 1
ATOM 1915 N N . GLY A 1 251 ? 13.311 10.599 5.411 1.00 92.94 251 GLY A N 1
ATOM 1916 C CA . GLY A 1 251 ? 14.610 10.013 5.052 1.00 92.94 251 GLY A CA 1
ATOM 1917 C C . GLY A 1 251 ? 15.748 10.295 6.036 1.00 92.94 251 GLY A C 1
ATOM 1918 O O . GLY A 1 251 ? 16.883 9.935 5.765 1.00 92.94 251 GLY A O 1
ATOM 1919 N N . LEU A 1 252 ? 15.470 10.956 7.162 1.00 92.00 252 LEU A N 1
ATOM 1920 C CA . LEU A 1 252 ? 16.410 11.137 8.264 1.00 92.00 252 LEU A CA 1
ATOM 1921 C C . LEU A 1 252 ? 15.648 11.002 9.582 1.00 92.00 252 LEU A C 1
ATOM 1923 O O . LEU A 1 252 ? 14.711 11.761 9.824 1.00 92.00 252 LEU A O 1
ATOM 1927 N N . ILE A 1 253 ? 16.055 10.048 10.421 1.00 92.38 253 ILE A N 1
ATOM 1928 C CA . ILE A 1 253 ? 15.487 9.874 11.763 1.00 92.38 253 ILE A CA 1
ATOM 1929 C C . ILE A 1 253 ? 15.945 11.047 12.642 1.00 92.38 253 ILE A C 1
ATOM 1931 O O . ILE A 1 253 ? 17.129 11.381 12.666 1.00 92.38 253 ILE A O 1
ATOM 1935 N N . SER A 1 254 ? 15.017 11.678 13.359 1.00 88.12 254 SER A N 1
ATOM 1936 C CA . SER A 1 254 ? 15.263 12.874 14.176 1.00 88.12 254 SER A CA 1
ATOM 1937 C C . SER A 1 254 ? 14.613 12.781 15.561 1.00 88.12 254 SER A C 1
ATOM 1939 O O . SER A 1 254 ? 13.835 11.867 15.844 1.00 88.12 254 SER A O 1
ATOM 1941 N N . GLY A 1 255 ? 14.968 13.720 16.443 1.00 85.06 255 GLY A N 1
ATOM 1942 C CA . GLY A 1 255 ? 14.363 13.875 17.766 1.00 85.06 255 GLY A CA 1
ATOM 1943 C C . GLY A 1 255 ? 14.433 12.619 18.641 1.00 85.06 255 GLY A C 1
ATOM 1944 O O . GLY A 1 255 ? 15.385 11.835 18.578 1.00 85.06 255 GLY A O 1
ATOM 1945 N N . ASP A 1 256 ? 13.392 12.408 19.447 1.00 83.94 256 ASP A N 1
ATOM 1946 C CA . ASP A 1 256 ? 13.295 11.271 20.372 1.00 83.94 256 ASP A CA 1
ATOM 1947 C C . ASP A 1 256 ? 13.291 9.910 19.650 1.00 83.94 256 ASP A C 1
ATOM 1949 O O . ASP A 1 256 ? 13.706 8.895 20.227 1.00 83.94 256 ASP A O 1
ATOM 1953 N N . ALA A 1 257 ? 12.895 9.885 18.369 1.00 91.19 257 ALA A N 1
ATOM 1954 C CA . ALA A 1 257 ? 12.850 8.673 17.559 1.00 91.19 257 ALA A CA 1
ATOM 1955 C C . ALA A 1 257 ? 14.236 8.050 17.347 1.00 91.19 257 ALA A C 1
ATOM 1957 O O . ALA A 1 257 ? 14.324 6.827 17.256 1.00 91.19 257 ALA A O 1
ATOM 1958 N N . LEU A 1 258 ? 15.317 8.846 17.352 1.00 92.50 258 LEU A N 1
ATOM 1959 C CA . LEU A 1 258 ? 16.695 8.345 17.246 1.00 92.50 258 LEU A CA 1
ATOM 1960 C C . LEU A 1 258 ? 17.011 7.321 18.337 1.00 92.50 258 LEU A C 1
ATOM 1962 O O . LEU A 1 258 ? 17.582 6.264 18.070 1.00 92.50 258 LEU A O 1
ATOM 1966 N N . SER A 1 259 ? 16.603 7.614 19.573 1.00 92.62 259 SER A N 1
ATOM 1967 C CA . SER A 1 259 ? 16.877 6.739 20.713 1.00 92.62 259 SER A CA 1
ATOM 1968 C C . SER A 1 259 ? 16.112 5.415 20.625 1.00 92.62 259 SER A C 1
ATOM 1970 O O . SER A 1 259 ? 16.643 4.365 20.993 1.00 92.62 259 SER A O 1
ATOM 1972 N N . VAL A 1 260 ? 14.883 5.454 20.104 1.00 94.81 260 VAL A N 1
ATOM 1973 C CA . VAL A 1 260 ? 14.027 4.277 19.909 1.00 94.81 260 VAL A CA 1
ATOM 1974 C C . VAL A 1 260 ? 14.557 3.430 18.752 1.00 94.81 260 VAL A C 1
ATOM 1976 O O . VAL A 1 260 ? 14.766 2.228 18.918 1.00 94.81 260 VAL A O 1
ATOM 1979 N N . ALA A 1 261 ? 14.874 4.071 17.625 1.00 96.75 261 ALA A N 1
ATOM 1980 C CA . ALA A 1 261 ? 15.453 3.451 16.439 1.00 96.75 261 ALA A CA 1
ATOM 1981 C C . ALA A 1 261 ? 16.777 2.737 16.746 1.00 96.75 261 ALA A C 1
ATOM 1983 O O . ALA A 1 261 ? 16.946 1.574 16.385 1.00 96.75 261 ALA A O 1
ATOM 1984 N N . ALA A 1 262 ? 17.683 3.396 17.477 1.00 96.25 262 ALA A N 1
ATOM 1985 C CA . ALA A 1 262 ? 18.987 2.841 17.833 1.00 96.25 262 ALA A CA 1
ATOM 1986 C C . ALA A 1 262 ? 18.906 1.725 18.888 1.00 96.25 262 ALA A C 1
ATOM 1988 O O . ALA A 1 262 ? 19.745 0.816 18.897 1.00 96.25 262 ALA A O 1
ATOM 1989 N N . ARG A 1 263 ? 17.918 1.774 19.796 1.00 96.12 263 ARG A N 1
ATOM 1990 C CA . ARG A 1 263 ? 17.676 0.715 20.792 1.00 96.12 263 ARG A CA 1
ATOM 1991 C C . ARG A 1 263 ? 17.160 -0.558 20.124 1.00 96.12 263 ARG A C 1
ATOM 1993 O O . ARG A 1 263 ? 17.609 -1.647 20.489 1.00 96.12 263 ARG A O 1
ATOM 2000 N N . GLY A 1 264 ? 16.288 -0.402 19.131 1.00 95.75 264 GLY A N 1
ATOM 2001 C CA . GLY A 1 264 ? 15.692 -1.486 18.365 1.00 95.75 264 GLY A CA 1
ATOM 2002 C C . GLY A 1 264 ? 14.543 -2.175 19.099 1.00 95.75 264 GLY A C 1
ATOM 2003 O O . GLY A 1 264 ? 13.811 -1.552 19.870 1.00 95.75 264 GLY A O 1
ATOM 2004 N N . LYS A 1 265 ? 14.389 -3.478 18.850 1.00 95.50 265 LYS A N 1
ATOM 2005 C CA . LYS A 1 265 ? 13.233 -4.304 19.221 1.00 95.50 265 LYS A CA 1
ATOM 2006 C C . LYS A 1 265 ? 11.938 -3.755 18.624 1.00 95.50 265 LYS A C 1
ATOM 2008 O O . LYS A 1 265 ? 10.898 -3.806 19.277 1.00 95.50 265 LYS A O 1
ATOM 2013 N N . ILE A 1 266 ? 12.021 -3.172 17.427 1.00 95.81 266 ILE A N 1
ATOM 2014 C CA . ILE A 1 266 ? 10.870 -2.624 16.711 1.00 95.81 266 ILE A CA 1
ATOM 2015 C C . ILE A 1 266 ? 9.971 -3.769 16.249 1.00 95.81 266 ILE A C 1
ATOM 2017 O O . ILE A 1 266 ? 10.436 -4.690 15.583 1.00 95.81 266 ILE A O 1
ATOM 2021 N N . VAL A 1 267 ? 8.693 -3.691 16.617 1.00 94.62 267 VAL A N 1
ATOM 2022 C CA . VAL A 1 267 ? 7.650 -4.668 16.257 1.00 94.62 267 VAL A CA 1
ATOM 2023 C C . VAL A 1 267 ? 6.599 -4.065 15.333 1.00 94.62 267 VAL A C 1
ATOM 2025 O O . VAL A 1 267 ? 5.990 -4.789 14.557 1.00 94.62 267 VAL A O 1
ATOM 2028 N N . LEU A 1 268 ? 6.429 -2.739 15.364 1.00 96.38 268 LEU A N 1
ATOM 2029 C CA . LEU A 1 268 ? 5.572 -2.013 14.434 1.00 96.38 268 LEU A CA 1
ATOM 2030 C C . LEU A 1 268 ? 6.348 -0.873 13.772 1.00 96.38 268 LEU A C 1
ATOM 2032 O O . LEU A 1 268 ? 7.085 -0.147 14.437 1.00 96.38 268 LEU A O 1
ATOM 2036 N N . CYS A 1 269 ? 6.165 -0.705 12.469 1.00 96.62 269 CYS A N 1
ATOM 2037 C CA . CYS A 1 269 ? 6.676 0.391 11.660 1.00 96.62 269 CYS A CA 1
ATOM 2038 C C . CYS A 1 269 ? 5.664 0.708 10.558 1.00 96.62 269 CYS A C 1
ATOM 2040 O O . CYS A 1 269 ? 5.238 -0.181 9.818 1.00 96.62 269 CYS A O 1
ATOM 2042 N N . ARG A 1 270 ? 5.291 1.981 10.426 1.00 95.25 270 ARG A N 1
ATOM 2043 C CA . ARG A 1 270 ? 4.401 2.436 9.355 1.00 95.25 270 ARG A CA 1
ATOM 2044 C C . ARG A 1 270 ? 4.805 3.805 8.846 1.00 95.25 270 ARG A C 1
ATOM 2046 O O . ARG A 1 270 ? 5.169 4.681 9.628 1.00 95.25 270 ARG A O 1
ATOM 2053 N N . ALA A 1 271 ? 4.671 3.991 7.539 1.00 92.50 271 ALA A N 1
ATOM 2054 C CA . ALA A 1 271 ? 4.790 5.289 6.899 1.00 92.50 271 ALA A CA 1
ATOM 2055 C C . ALA A 1 271 ? 3.422 5.979 6.752 1.00 92.50 271 ALA A C 1
ATOM 2057 O O . ALA A 1 271 ? 2.394 5.335 6.511 1.00 92.50 271 ALA A O 1
ATOM 2058 N N . SER A 1 272 ? 3.414 7.301 6.878 1.00 88.31 272 SER A N 1
ATOM 2059 C CA . SER A 1 272 ? 2.438 8.175 6.227 1.00 88.31 272 SER A CA 1
ATOM 2060 C C . SER A 1 272 ? 2.964 8.572 4.840 1.00 88.31 272 SER A C 1
ATOM 2062 O O . SER A 1 272 ? 3.963 8.034 4.359 1.00 88.31 272 SER A O 1
ATOM 2064 N N . ASN A 1 273 ? 2.331 9.554 4.195 1.00 82.62 273 ASN A N 1
ATOM 2065 C CA . ASN A 1 273 ? 2.861 10.116 2.957 1.00 82.62 273 ASN A CA 1
ATOM 2066 C C . ASN A 1 273 ? 4.275 10.712 3.147 1.00 82.62 273 ASN A C 1
ATOM 2068 O O . ASN A 1 273 ? 5.128 10.554 2.278 1.00 82.62 273 ASN A O 1
ATOM 2072 N N . THR A 1 274 ? 4.552 11.361 4.283 1.00 85.00 274 THR A N 1
ATOM 2073 C CA . THR A 1 274 ? 5.776 12.164 4.497 1.00 85.00 274 THR A CA 1
ATOM 2074 C C . THR A 1 274 ? 6.535 11.831 5.783 1.00 85.00 274 THR A C 1
ATOM 2076 O O . THR A 1 274 ? 7.425 12.577 6.196 1.00 85.00 274 THR A O 1
ATOM 2079 N N . SER A 1 275 ? 6.146 10.785 6.506 1.00 89.69 275 SER A N 1
ATOM 2080 C CA . SER A 1 275 ? 6.651 10.518 7.857 1.00 89.69 275 SER A CA 1
ATOM 2081 C C . SER A 1 275 ? 6.611 9.042 8.196 1.00 89.69 275 SER A C 1
ATOM 2083 O O . SER A 1 275 ? 5.950 8.262 7.517 1.00 89.69 275 SER A O 1
ATOM 2085 N N . PHE A 1 276 ? 7.282 8.671 9.277 1.00 93.81 276 PHE A N 1
ATOM 2086 C CA . PHE A 1 276 ? 7.281 7.314 9.802 1.00 93.81 276 PHE A CA 1
ATOM 2087 C C . PHE A 1 276 ? 6.992 7.316 11.291 1.00 93.81 276 PHE A C 1
ATOM 2089 O O . PHE A 1 276 ? 7.307 8.267 12.010 1.00 93.81 276 PHE A O 1
ATOM 2096 N N . THR A 1 277 ? 6.451 6.199 11.757 1.00 95.19 277 THR A N 1
ATOM 2097 C CA . THR A 1 277 ? 6.388 5.875 13.172 1.00 95.19 277 THR A CA 1
ATOM 2098 C C . THR A 1 277 ? 6.855 4.447 13.405 1.00 95.19 277 THR A C 1
ATOM 2100 O O . THR A 1 277 ? 6.604 3.564 12.584 1.00 95.19 277 THR A O 1
ATOM 2103 N N . ILE A 1 278 ? 7.545 4.238 14.524 1.00 96.56 278 ILE A N 1
ATOM 2104 C CA . ILE A 1 278 ? 8.021 2.937 14.990 1.00 96.56 278 ILE A CA 1
ATOM 2105 C C . ILE A 1 278 ? 7.591 2.720 16.434 1.00 96.56 278 ILE A C 1
ATOM 2107 O O . ILE A 1 278 ? 7.582 3.664 17.226 1.00 96.56 278 ILE A O 1
ATOM 2111 N N . ILE A 1 279 ? 7.282 1.476 16.787 1.00 96.75 279 ILE A N 1
ATOM 2112 C CA . ILE A 1 279 ? 6.958 1.076 18.157 1.00 96.75 279 ILE A CA 1
ATOM 2113 C C . ILE A 1 279 ? 7.760 -0.177 18.503 1.00 96.75 279 ILE A C 1
ATOM 2115 O O . ILE A 1 279 ? 7.770 -1.158 17.753 1.00 96.75 279 ILE A O 1
ATOM 2119 N N . SER A 1 280 ? 8.455 -0.136 19.639 1.00 95.69 280 SER A N 1
ATOM 2120 C CA . SER A 1 280 ? 9.214 -1.269 20.161 1.00 95.69 280 SER A CA 1
ATOM 2121 C C . SER A 1 280 ? 8.337 -2.243 20.948 1.00 95.69 280 SER A C 1
ATOM 2123 O O . SER A 1 280 ? 7.279 -1.878 21.459 1.00 95.69 280 SER A O 1
ATOM 2125 N N . LYS A 1 281 ? 8.824 -3.473 21.137 1.00 93.38 281 LYS A N 1
ATOM 2126 C CA . LYS A 1 281 ? 8.227 -4.506 22.003 1.00 93.38 281 LYS A CA 1
ATOM 2127 C C . LYS A 1 281 ? 7.954 -3.998 23.429 1.00 93.38 281 LYS A C 1
ATOM 2129 O O . LYS A 1 281 ? 7.009 -4.423 24.077 1.00 93.38 281 LYS A O 1
ATOM 2134 N N . ALA A 1 282 ? 8.768 -3.056 23.916 1.00 93.50 282 ALA A N 1
ATOM 2135 C CA . ALA A 1 282 ? 8.623 -2.441 25.239 1.00 93.50 282 ALA A CA 1
ATOM 2136 C C . ALA A 1 282 ? 7.656 -1.237 25.268 1.00 93.50 282 ALA A C 1
ATOM 2138 O O . ALA A 1 282 ? 7.505 -0.598 26.314 1.00 93.50 282 ALA A O 1
ATOM 2139 N N . GLY A 1 283 ? 7.052 -0.896 24.125 1.00 94.00 283 GLY A N 1
ATOM 2140 C CA . GLY A 1 283 ? 6.160 0.246 23.947 1.00 94.00 283 GLY A CA 1
ATOM 2141 C C . GLY A 1 283 ? 6.860 1.601 23.883 1.00 94.00 283 GLY A C 1
ATOM 2142 O O . GLY A 1 283 ? 6.227 2.624 24.133 1.00 94.00 283 GLY A O 1
ATOM 2143 N N . ASP A 1 284 ? 8.159 1.632 23.573 1.00 94.56 284 ASP A N 1
ATOM 2144 C CA . ASP A 1 284 ? 8.811 2.891 23.213 1.00 94.56 284 ASP A CA 1
ATOM 2145 C C . ASP A 1 284 ? 8.398 3.265 21.786 1.00 94.56 284 ASP A C 1
ATOM 2147 O O . ASP A 1 284 ? 8.487 2.438 20.879 1.00 94.56 284 ASP A O 1
ATOM 2151 N N . ILE A 1 285 ? 7.956 4.505 21.593 1.00 94.81 285 ILE A N 1
ATOM 2152 C CA . ILE A 1 285 ? 7.460 5.010 20.313 1.00 94.81 285 ILE A CA 1
ATOM 2153 C C . ILE A 1 285 ? 8.380 6.107 19.779 1.00 94.81 285 ILE A C 1
ATOM 2155 O O . ILE A 1 285 ? 8.775 7.015 20.508 1.00 94.81 285 ILE A O 1
ATOM 2159 N N . GLY A 1 286 ? 8.706 6.015 18.493 1.00 93.12 286 GLY A N 1
ATOM 2160 C CA . GLY A 1 286 ? 9.405 7.045 17.734 1.00 93.12 286 GLY A CA 1
ATOM 2161 C C . GLY A 1 286 ? 8.547 7.521 16.567 1.00 93.12 286 GLY A C 1
ATOM 2162 O O . GLY A 1 286 ? 7.816 6.737 15.960 1.00 93.12 286 GLY A O 1
ATOM 2163 N N . CYS A 1 287 ? 8.625 8.809 16.249 1.00 91.75 287 CYS A N 1
ATOM 2164 C CA . CYS A 1 287 ? 7.920 9.399 15.120 1.00 91.75 287 CYS A CA 1
ATOM 2165 C C . CYS A 1 287 ? 8.758 10.535 14.524 1.00 91.75 287 CYS A C 1
ATOM 2167 O O . CYS A 1 287 ? 9.268 11.362 15.277 1.00 91.75 287 CYS A O 1
ATOM 2169 N N . TRP A 1 288 ? 8.934 10.558 13.202 1.00 91.38 288 TRP A N 1
ATOM 2170 C CA . TRP A 1 288 ? 9.771 11.548 12.512 1.00 91.38 288 TRP A CA 1
ATOM 2171 C C . TRP A 1 288 ? 9.284 11.806 11.081 1.00 91.38 288 TRP A C 1
ATOM 2173 O O . TRP A 1 288 ? 8.486 11.042 10.535 1.00 91.38 288 TRP A O 1
ATOM 2183 N N . GLY A 1 289 ? 9.788 12.875 10.462 1.00 85.31 289 GLY A N 1
ATOM 2184 C CA . GLY A 1 289 ? 9.334 13.372 9.159 1.00 85.31 289 GLY A CA 1
ATOM 2185 C C . GLY A 1 289 ? 8.381 14.566 9.284 1.00 85.31 289 GLY A C 1
ATOM 2186 O O . GLY A 1 289 ? 8.224 15.149 10.355 1.00 85.31 289 GLY A O 1
ATOM 2187 N N . ALA A 1 290 ? 7.758 14.970 8.176 1.00 74.50 290 ALA A N 1
ATOM 2188 C CA . ALA A 1 290 ? 6.987 16.213 8.093 1.00 74.50 290 ALA A CA 1
ATOM 2189 C C . ALA A 1 290 ? 5.484 16.073 8.429 1.00 74.50 290 ALA A C 1
ATOM 2191 O O . ALA A 1 290 ? 4.639 16.553 7.673 1.00 74.50 290 ALA A O 1
ATOM 2192 N N . ILE A 1 291 ? 5.128 15.476 9.572 1.00 60.28 291 ILE A N 1
ATOM 2193 C CA . ILE A 1 291 ? 3.719 15.244 9.976 1.00 60.28 291 ILE A CA 1
ATOM 2194 C C . ILE A 1 291 ? 2.905 16.538 10.102 1.00 60.28 291 ILE A C 1
ATOM 2196 O O . ILE A 1 291 ? 1.699 16.560 9.862 1.00 60.28 291 ILE A O 1
ATOM 2200 N N . ASN A 1 292 ? 3.553 17.648 10.457 1.00 51.66 292 ASN A N 1
ATOM 2201 C CA . ASN A 1 292 ? 2.870 18.931 10.642 1.00 51.66 292 ASN A CA 1
ATOM 2202 C C . ASN A 1 292 ? 2.509 19.623 9.319 1.00 51.66 292 ASN A C 1
ATOM 2204 O O . ASN A 1 292 ? 1.766 20.606 9.331 1.00 51.66 292 ASN A O 1
ATOM 2208 N N . LYS A 1 293 ? 2.985 19.118 8.175 1.00 45.84 293 LYS A N 1
ATOM 2209 C CA . LYS A 1 293 ? 2.540 19.607 6.874 1.00 45.84 293 LYS A CA 1
ATOM 2210 C C . LYS A 1 293 ? 1.222 18.910 6.536 1.00 45.84 293 LYS A C 1
ATOM 2212 O O . LYS A 1 293 ? 1.177 17.709 6.296 1.00 45.84 293 LYS A O 1
ATOM 2217 N N . ALA A 1 294 ? 0.139 19.689 6.525 1.00 39.50 294 ALA A N 1
ATOM 2218 C CA . ALA A 1 294 ? -1.057 19.377 5.742 1.00 39.50 294 ALA A CA 1
ATOM 2219 C C . ALA A 1 294 ? -0.660 18.819 4.351 1.00 39.50 294 ALA A C 1
ATOM 2221 O O . ALA A 1 294 ? 0.419 19.183 3.874 1.00 39.50 294 ALA A O 1
ATOM 2222 N N . PRO A 1 295 ? -1.505 18.017 3.662 1.00 39.56 295 PRO A N 1
ATOM 2223 C CA . PRO A 1 295 ? -1.295 17.718 2.250 1.00 39.56 295 PRO A CA 1
ATOM 2224 C C . PRO A 1 295 ? -0.993 19.038 1.552 1.00 39.56 295 PRO A C 1
ATOM 2226 O O . PRO A 1 295 ? -1.753 19.998 1.715 1.00 39.56 295 PRO A O 1
ATOM 2229 N N . LEU A 1 296 ? 0.167 19.102 0.900 1.00 36.78 296 LEU A N 1
ATOM 2230 C CA . LEU A 1 296 ? 0.645 20.295 0.220 1.00 36.78 296 LEU A CA 1
ATOM 2231 C C . LEU A 1 296 ? -0.448 20.703 -0.771 1.00 36.78 296 LEU A C 1
ATOM 2233 O O . LEU A 1 296 ? -0.673 20.018 -1.765 1.00 36.78 296 LEU A O 1
ATOM 2237 N N . THR A 1 297 ? -1.179 21.774 -0.472 1.00 32.97 297 THR A N 1
ATOM 2238 C CA . THR A 1 297 ? -2.010 22.428 -1.478 1.00 32.97 297 THR A CA 1
ATOM 2239 C C . THR A 1 297 ? -1.085 23.117 -2.476 1.00 32.97 297 THR A C 1
ATOM 2241 O O . THR A 1 297 ? 0.020 23.527 -2.120 1.00 32.97 297 THR A O 1
ATOM 2244 N N . GLU A 1 298 ? -1.557 23.238 -3.713 1.00 35.78 298 GLU A N 1
ATOM 2245 C CA . GLU A 1 298 ? -0.857 23.653 -4.942 1.00 35.78 298 GLU A CA 1
ATOM 2246 C C . GLU A 1 298 ? 0.133 24.834 -4.798 1.00 35.78 298 GLU A C 1
ATOM 2248 O O . GLU A 1 298 ? 1.128 24.903 -5.510 1.00 35.78 298 GLU A O 1
ATOM 2253 N N . THR A 1 299 ? -0.069 25.725 -3.826 1.00 31.25 299 THR A N 1
ATOM 2254 C CA . THR A 1 299 ? 0.795 26.879 -3.535 1.00 31.25 299 THR A CA 1
ATOM 2255 C C . THR A 1 299 ? 2.151 26.560 -2.899 1.00 31.25 299 THR A C 1
ATOM 2257 O O . THR A 1 299 ? 3.005 27.439 -2.864 1.00 31.25 299 THR A O 1
ATOM 2260 N N . ALA A 1 300 ? 2.388 25.341 -2.407 1.00 33.34 300 ALA A N 1
ATOM 2261 C CA . ALA A 1 300 ? 3.681 24.957 -1.824 1.00 33.34 300 ALA A CA 1
ATOM 2262 C C . ALA A 1 300 ? 4.632 24.258 -2.817 1.00 33.34 300 ALA A C 1
ATOM 2264 O O . ALA A 1 300 ? 5.737 23.882 -2.437 1.00 33.34 300 ALA A O 1
ATOM 2265 N N . LEU A 1 301 ? 4.210 24.067 -4.074 1.00 38.94 301 LEU A N 1
ATOM 2266 C CA . LEU A 1 301 ? 5.007 23.407 -5.119 1.00 38.94 301 LEU A CA 1
ATOM 2267 C C . LEU A 1 301 ? 5.889 24.375 -5.922 1.00 38.94 301 LEU A C 1
ATOM 2269 O O . LEU A 1 301 ? 6.659 23.925 -6.764 1.00 38.94 301 LEU A O 1
ATOM 2273 N N . THR A 1 302 ? 5.785 25.685 -5.682 1.00 28.52 302 THR A N 1
ATOM 2274 C CA . THR A 1 302 ? 6.545 26.707 -6.422 1.00 28.52 302 THR A CA 1
ATOM 2275 C C . THR A 1 302 ? 7.649 27.371 -5.617 1.00 28.52 302 THR A C 1
ATOM 2277 O O . THR A 1 302 ? 8.293 28.272 -6.147 1.00 28.52 302 THR A O 1
ATOM 2280 N N . ASP A 1 303 ? 7.871 26.978 -4.363 1.00 31.06 303 ASP A N 1
ATOM 2281 C CA . ASP A 1 303 ? 8.889 27.633 -3.550 1.00 31.06 303 ASP A CA 1
ATOM 2282 C C . ASP A 1 303 ? 10.144 26.768 -3.408 1.00 31.06 303 ASP A C 1
ATOM 2284 O O . ASP A 1 303 ? 10.347 26.063 -2.422 1.00 31.06 303 ASP A O 1
ATOM 2288 N N . ASP A 1 304 ? 11.003 26.879 -4.423 1.00 34.56 304 ASP A N 1
ATOM 2289 C CA . ASP A 1 304 ? 12.436 26.566 -4.357 1.00 34.56 304 ASP A CA 1
ATOM 2290 C C . ASP A 1 304 ? 13.200 27.568 -3.459 1.00 34.56 304 ASP A C 1
ATOM 2292 O O . ASP A 1 304 ? 14.435 27.630 -3.489 1.00 34.56 304 ASP A O 1
ATOM 2296 N N . SER A 1 305 ? 12.516 28.373 -2.629 1.00 28.83 305 SER A N 1
ATOM 2297 C CA . SER A 1 305 ? 13.212 29.168 -1.629 1.00 28.83 305 SER A CA 1
ATOM 2298 C C . SER A 1 305 ? 13.756 28.272 -0.519 1.00 28.83 305 SER A C 1
ATOM 2300 O O . SER A 1 305 ? 13.075 27.714 0.343 1.00 28.83 305 SER A O 1
ATOM 2302 N N . VAL A 1 306 ? 15.078 28.164 -0.555 1.00 38.38 306 VAL A N 1
ATOM 2303 C CA . VAL A 1 306 ? 15.934 27.896 0.589 1.00 38.38 306 VAL A CA 1
ATOM 2304 C C . VAL A 1 306 ? 15.562 28.883 1.702 1.00 38.38 306 VAL A C 1
ATOM 2306 O O . VAL A 1 306 ? 16.167 29.944 1.835 1.00 38.38 306 VAL A O 1
ATOM 2309 N N . THR A 1 307 ? 14.587 28.545 2.545 1.00 28.58 307 THR A N 1
ATOM 2310 C CA . THR A 1 307 ? 14.561 29.082 3.904 1.00 28.58 307 THR A CA 1
ATOM 2311 C C . THR A 1 307 ? 15.491 28.220 4.737 1.00 28.58 307 THR A C 1
ATOM 2313 O O . THR A 1 307 ? 15.109 27.203 5.318 1.00 28.58 307 THR A O 1
ATOM 2316 N N . ASP A 1 308 ? 16.753 28.639 4.751 1.00 31.45 308 ASP A N 1
ATOM 2317 C CA . ASP A 1 308 ? 17.681 28.364 5.835 1.00 31.45 308 ASP A CA 1
ATOM 2318 C C . ASP A 1 308 ? 17.053 28.866 7.145 1.00 31.45 308 ASP A C 1
ATOM 2320 O O . ASP A 1 308 ? 17.166 30.034 7.508 1.00 31.45 308 ASP A O 1
ATOM 2324 N N . SER A 1 309 ? 16.360 27.973 7.848 1.00 27.95 309 SER A N 1
ATOM 2325 C CA . SER A 1 309 ? 16.186 28.074 9.291 1.00 27.95 309 SER A CA 1
ATOM 2326 C C . SER A 1 309 ? 17.005 26.964 9.939 1.00 27.95 309 SER A C 1
ATOM 2328 O O . SER A 1 309 ? 16.483 25.950 10.411 1.00 27.95 309 SER A O 1
ATOM 2330 N N . ARG A 1 310 ? 18.330 27.145 9.951 1.00 36.50 310 ARG A N 1
ATOM 2331 C CA . ARG A 1 310 ? 19.174 26.623 11.029 1.00 36.50 310 ARG A CA 1
ATOM 2332 C C . ARG A 1 310 ? 18.436 26.842 12.362 1.00 36.50 310 ARG A C 1
ATOM 2334 O O . ARG A 1 310 ? 18.264 27.982 12.764 1.00 36.50 310 ARG A O 1
ATOM 2341 N N . THR A 1 311 ? 18.043 25.726 12.990 1.00 34.41 311 THR A N 1
ATOM 2342 C CA . THR A 1 311 ? 17.224 25.554 14.215 1.00 34.41 311 THR A CA 1
ATOM 2343 C C . THR A 1 311 ? 15.696 25.599 14.029 1.00 34.41 311 THR A C 1
ATOM 2345 O O . THR A 1 311 ? 15.025 26.607 14.201 1.00 34.41 311 THR A O 1
ATOM 2348 N N . GLY A 1 312 ? 15.105 24.437 13.745 1.00 31.30 312 GLY A N 1
ATOM 2349 C CA . GLY A 1 312 ? 13.652 24.274 13.754 1.00 31.30 312 GLY A CA 1
ATOM 2350 C C . GLY A 1 312 ? 13.252 22.881 13.309 1.00 31.30 312 GLY A C 1
ATOM 2351 O O . GLY A 1 312 ? 12.672 22.720 12.242 1.00 31.30 312 GLY A O 1
ATOM 2352 N N . SER A 1 313 ? 13.624 21.861 14.085 1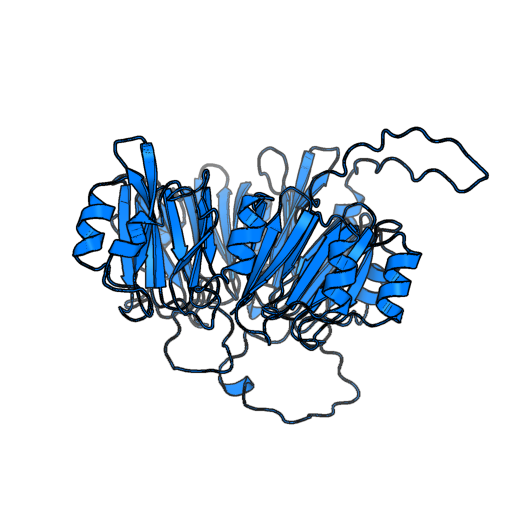.00 37.22 313 SER A N 1
ATOM 2353 C CA . SER A 1 313 ? 13.152 20.505 13.823 1.00 37.22 313 SER A CA 1
ATOM 2354 C C . SER A 1 313 ? 11.624 20.525 13.849 1.00 37.22 313 SER A C 1
ATOM 2356 O O . SER A 1 313 ? 11.032 20.767 14.901 1.00 37.22 313 SER A O 1
ATOM 2358 N N . SER A 1 314 ? 10.967 20.322 12.705 1.00 45.12 314 SER A N 1
ATOM 2359 C CA . SER A 1 314 ? 9.516 20.126 12.632 1.00 45.12 314 SER A CA 1
ATOM 2360 C C . SER A 1 314 ? 9.160 18.722 13.132 1.00 45.12 314 SER A C 1
ATOM 2362 O O . SER A 1 314 ? 8.441 17.987 12.457 1.00 45.12 314 SER A O 1
ATOM 2364 N N . ASP A 1 315 ? 9.737 18.331 14.269 1.00 48.72 315 ASP A N 1
ATOM 2365 C CA . ASP A 1 315 ? 9.549 17.027 14.876 1.00 48.72 315 ASP A CA 1
ATOM 2366 C C . ASP A 1 315 ? 8.108 16.884 15.351 1.00 48.72 315 ASP A C 1
ATOM 2368 O O . ASP A 1 315 ? 7.420 17.834 15.745 1.00 48.72 315 ASP A O 1
ATOM 2372 N N . VAL A 1 316 ? 7.648 15.645 15.304 1.00 54.44 316 VAL A N 1
ATOM 2373 C CA . VAL A 1 316 ? 6.342 15.249 15.797 1.00 54.44 316 VAL A CA 1
ATOM 2374 C C . VAL A 1 316 ? 6.372 15.374 17.312 1.00 54.44 316 VAL A C 1
ATOM 2376 O O . VAL A 1 316 ? 7.047 14.599 17.988 1.00 54.44 316 VAL A O 1
ATOM 2379 N N . ILE A 1 317 ? 5.624 16.325 17.868 1.00 57.88 317 ILE A N 1
ATOM 2380 C CA . ILE A 1 317 ? 5.428 16.373 19.316 1.00 57.88 317 ILE A CA 1
ATOM 2381 C C . ILE A 1 317 ? 4.460 15.244 19.672 1.00 57.88 317 ILE A C 1
ATOM 2383 O O . ILE A 1 317 ? 3.241 15.388 19.578 1.00 57.88 317 ILE A O 1
ATOM 2387 N N . LEU A 1 318 ? 5.010 14.089 20.050 1.00 76.12 318 LEU A N 1
ATOM 2388 C CA . LEU A 1 318 ? 4.228 12.996 20.613 1.00 76.12 318 LEU A CA 1
ATOM 2389 C C . LEU A 1 318 ? 3.655 13.444 21.959 1.00 76.12 318 LEU A C 1
ATOM 2391 O O . LEU A 1 318 ? 4.383 13.843 22.870 1.00 76.12 318 LEU A O 1
ATOM 2395 N N . ASN A 1 319 ? 2.332 13.376 22.095 1.00 79.94 319 ASN A N 1
ATOM 2396 C CA . ASN A 1 319 ? 1.686 13.707 23.356 1.00 79.94 319 ASN A CA 1
ATOM 2397 C C . ASN A 1 319 ? 2.112 12.694 24.432 1.00 79.94 319 ASN A C 1
ATOM 2399 O O . ASN A 1 319 ? 2.081 11.483 24.205 1.00 79.94 319 ASN A O 1
ATOM 2403 N N . LYS A 1 320 ? 2.474 13.182 25.625 1.00 83.00 320 LYS A N 1
ATOM 2404 C CA . LYS A 1 320 ? 2.861 12.339 26.766 1.00 83.00 320 LYS A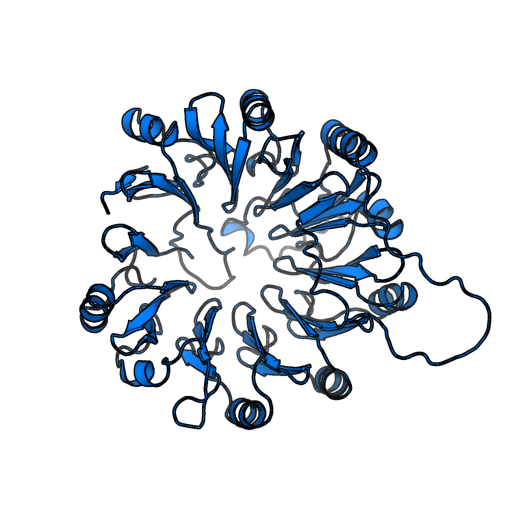 CA 1
ATOM 2405 C C . LYS A 1 320 ? 1.810 11.275 27.090 1.00 83.00 320 LYS A C 1
ATOM 2407 O O . LYS A 1 320 ? 2.191 10.171 27.469 1.00 83.00 320 LYS A O 1
ATOM 2412 N N . SER A 1 321 ? 0.518 11.581 26.930 1.00 85.88 321 SER A N 1
ATOM 2413 C CA . SER A 1 321 ? -0.558 10.606 27.152 1.00 85.88 321 SER A CA 1
ATOM 2414 C C . SER A 1 321 ? -0.514 9.452 26.149 1.00 85.88 321 SER A C 1
ATOM 2416 O O . SER A 1 321 ? -0.686 8.307 26.552 1.00 85.88 321 SER A O 1
ATOM 2418 N N . VAL A 1 322 ? -0.212 9.730 24.877 1.00 89.94 322 VAL A N 1
ATOM 2419 C CA . VAL A 1 322 ? -0.048 8.710 23.829 1.00 89.94 322 VAL A CA 1
ATOM 2420 C C . VAL A 1 322 ? 1.158 7.832 24.140 1.00 89.94 322 VAL A C 1
ATOM 2422 O O . VAL A 1 322 ? 1.031 6.611 24.186 1.00 89.94 322 VAL A O 1
ATOM 2425 N N . VAL A 1 323 ? 2.314 8.445 24.420 1.00 90.44 323 VAL A N 1
ATOM 2426 C CA . VAL A 1 323 ? 3.547 7.709 24.750 1.00 90.44 323 VAL A CA 1
ATOM 2427 C C . VAL A 1 323 ? 3.322 6.796 25.953 1.00 90.44 323 VAL A C 1
ATOM 2429 O O . VAL A 1 323 ? 3.682 5.622 25.916 1.00 90.44 323 VAL A O 1
ATOM 2432 N N . LEU A 1 324 ? 2.705 7.315 27.018 1.00 92.06 324 LEU A N 1
ATOM 2433 C CA . LEU A 1 324 ? 2.447 6.543 28.228 1.00 92.06 324 LEU A CA 1
ATOM 2434 C C . LEU A 1 324 ? 1.386 5.457 28.007 1.00 92.06 324 LEU A C 1
ATOM 2436 O O . LEU A 1 324 ? 1.561 4.347 28.498 1.00 92.06 324 LEU A O 1
ATOM 2440 N N . GLY A 1 325 ? 0.323 5.753 27.254 1.00 93.31 325 GLY A N 1
ATOM 2441 C CA . GLY A 1 325 ? -0.735 4.799 26.922 1.00 93.31 325 GLY A CA 1
ATOM 2442 C C . GLY A 1 325 ? -0.196 3.597 26.151 1.00 93.31 325 GLY A C 1
ATOM 2443 O O . GLY A 1 325 ? -0.372 2.465 26.596 1.00 93.31 325 GLY A O 1
ATOM 2444 N N . ILE A 1 326 ? 0.551 3.845 25.069 1.00 95.12 326 ILE A N 1
ATOM 2445 C CA . ILE A 1 326 ? 1.206 2.788 24.281 1.00 95.12 326 ILE A CA 1
ATOM 2446 C C . ILE A 1 326 ? 2.179 2.008 25.160 1.00 95.12 326 ILE A C 1
ATOM 2448 O O . ILE A 1 326 ? 2.163 0.781 25.167 1.00 95.12 326 ILE A O 1
ATOM 2452 N N . LYS A 1 327 ? 3.004 2.699 25.952 1.00 95.06 327 LYS A N 1
ATOM 2453 C CA . LYS A 1 327 ? 3.985 2.044 26.820 1.00 95.06 327 LYS A CA 1
ATOM 2454 C C . LYS A 1 327 ? 3.345 1.141 27.868 1.00 95.06 327 LYS A C 1
ATOM 2456 O O . LYS A 1 327 ? 3.864 0.060 28.128 1.00 95.06 327 LYS A O 1
ATOM 2461 N N . ASN A 1 328 ? 2.245 1.574 28.475 1.00 95.62 328 ASN A N 1
ATOM 2462 C CA . ASN A 1 328 ? 1.529 0.786 29.471 1.00 95.62 328 ASN A CA 1
ATOM 2463 C C . ASN A 1 328 ? 0.853 -0.426 28.831 1.00 95.62 328 ASN A C 1
ATOM 2465 O O . ASN A 1 328 ? 1.004 -1.526 29.353 1.00 95.62 328 ASN A O 1
ATOM 2469 N N . TYR A 1 329 ? 0.188 -0.236 27.687 1.00 94.88 329 TYR A N 1
ATOM 2470 C CA . TYR A 1 329 ? -0.471 -1.323 26.971 1.00 94.88 329 TYR A CA 1
ATOM 2471 C C . TYR A 1 329 ? 0.532 -2.370 26.476 1.00 94.88 329 TYR A C 1
ATOM 2473 O O . TYR A 1 329 ? 0.413 -3.548 26.778 1.00 94.88 329 TYR A O 1
ATOM 2481 N N . MET A 1 330 ? 1.602 -1.952 25.801 1.00 94.56 330 MET A N 1
ATOM 2482 C CA . MET A 1 330 ? 2.601 -2.880 25.255 1.00 94.56 330 MET A CA 1
ATOM 2483 C C . MET A 1 330 ? 3.322 -3.686 26.346 1.00 94.56 330 MET A C 1
ATOM 2485 O O . MET A 1 330 ? 3.729 -4.821 26.109 1.00 94.56 330 MET A O 1
ATOM 2489 N N . LYS A 1 331 ? 3.469 -3.119 27.551 1.00 93.06 331 LYS A N 1
ATOM 2490 C CA . LYS A 1 331 ? 4.028 -3.817 28.718 1.00 93.06 331 LYS A CA 1
ATOM 2491 C C . LYS A 1 331 ? 3.080 -4.836 29.345 1.00 93.06 331 LYS A C 1
ATOM 2493 O O . LYS A 1 331 ? 3.574 -5.711 30.050 1.00 93.06 331 LYS A O 1
ATOM 2498 N N . SER A 1 332 ? 1.767 -4.713 29.144 1.00 92.06 332 SER A N 1
ATOM 2499 C CA . SER A 1 332 ? 0.808 -5.721 29.611 1.00 92.06 332 SER A CA 1
ATOM 2500 C C . SER A 1 332 ? 0.679 -6.909 28.659 1.00 92.06 332 SER A C 1
ATOM 2502 O O . SER A 1 332 ? 0.006 -7.872 29.006 1.00 92.06 332 SER A O 1
ATOM 2504 N N . LEU A 1 333 ? 1.300 -6.854 27.476 1.00 90.75 333 LEU A N 1
ATOM 2505 C CA . LEU A 1 333 ? 1.234 -7.928 26.488 1.00 90.75 333 LEU A CA 1
ATOM 2506 C C . LEU A 1 333 ? 2.268 -9.018 26.762 1.00 90.75 333 LEU A C 1
ATOM 2508 O O . LEU A 1 333 ? 3.442 -8.741 27.025 1.00 90.75 333 LEU A O 1
ATOM 2512 N N . GLU A 1 334 ? 1.837 -10.263 26.586 1.00 87.50 334 GLU A N 1
ATOM 2513 C CA . GLU A 1 334 ? 2.733 -11.404 26.447 1.00 87.50 334 GLU A CA 1
ATOM 2514 C C . GLU A 1 334 ? 3.081 -11.590 24.974 1.00 87.50 334 GLU A C 1
ATOM 2516 O O . GLU A 1 334 ? 2.228 -11.786 24.102 1.00 87.50 334 GLU A O 1
ATOM 2521 N N . TRP A 1 335 ? 4.368 -11.505 24.685 1.00 83.44 335 TRP A N 1
ATOM 2522 C CA . TRP A 1 335 ? 4.864 -11.636 23.332 1.00 83.44 335 TRP A CA 1
ATOM 2523 C C . TRP A 1 335 ? 5.267 -13.072 23.053 1.00 83.44 335 TRP A C 1
ATOM 2525 O O . TRP A 1 335 ? 5.823 -13.737 23.921 1.00 83.44 335 TRP A O 1
ATOM 2535 N N . VAL A 1 336 ? 5.077 -13.508 21.811 1.00 74.56 336 VAL A N 1
ATOM 2536 C CA . VAL A 1 336 ? 5.734 -14.723 21.333 1.00 74.56 336 VAL A CA 1
ATOM 2537 C C . VAL A 1 336 ? 7.247 -14.484 21.404 1.00 74.56 336 VAL A C 1
ATOM 2539 O O . VAL A 1 336 ? 7.736 -13.418 21.002 1.00 74.56 336 VAL A O 1
ATOM 2542 N N . ASP A 1 337 ? 7.981 -15.421 21.997 1.00 61.12 337 ASP A N 1
ATOM 2543 C CA . ASP A 1 337 ? 9.437 -15.364 21.998 1.00 61.12 337 ASP A CA 1
ATOM 2544 C C . ASP A 1 337 ? 9.937 -15.523 20.561 1.00 61.12 337 ASP A C 1
ATOM 2546 O O . ASP A 1 337 ? 9.580 -16.471 19.858 1.00 61.12 337 ASP A O 1
ATOM 2550 N N . ASP A 1 338 ? 10.766 -14.579 20.119 1.00 55.28 338 ASP A N 1
ATOM 2551 C CA . ASP A 1 338 ? 11.579 -14.778 18.927 1.00 55.28 338 ASP A CA 1
ATOM 2552 C C . ASP A 1 338 ? 12.590 -15.880 19.291 1.00 55.28 338 ASP A C 1
ATOM 2554 O O . ASP A 1 338 ? 13.267 -15.738 20.311 1.00 55.28 338 ASP A O 1
ATOM 2558 N N . GLU A 1 339 ? 12.673 -16.984 18.529 1.00 41.38 339 GLU A N 1
ATOM 2559 C CA . GLU A 1 339 ? 13.700 -18.022 18.752 1.00 41.38 339 GLU A CA 1
ATOM 2560 C C . GLU A 1 339 ? 15.066 -17.322 18.964 1.00 41.38 339 GLU A C 1
ATOM 2562 O O . GLU A 1 339 ? 15.501 -16.547 18.108 1.00 41.38 339 GLU A O 1
ATOM 2567 N N . GLU A 1 340 ? 15.695 -17.513 20.135 1.00 30.84 340 GLU A N 1
ATOM 2568 C CA . GLU A 1 340 ? 16.886 -16.751 20.539 1.00 30.84 340 GLU A CA 1
ATOM 2569 C C . GLU A 1 340 ? 18.004 -16.808 19.477 1.00 30.84 340 GLU A C 1
ATOM 2571 O O . GLU A 1 340 ? 18.262 -17.871 18.898 1.00 30.84 340 GLU A O 1
ATOM 2576 N N . PRO A 1 341 ? 18.751 -15.710 19.252 1.00 34.44 341 PRO A N 1
ATOM 2577 C CA . PRO A 1 341 ? 19.930 -15.760 18.405 1.00 34.44 341 PRO A CA 1
ATOM 2578 C C . PRO A 1 341 ? 20.990 -16.666 19.042 1.00 34.44 341 PRO A C 1
ATOM 2580 O O . PRO A 1 341 ? 21.374 -16.498 20.199 1.00 34.44 341 PRO A O 1
ATOM 2583 N N . ILE A 1 342 ? 21.492 -17.622 18.257 1.00 32.50 342 ILE A N 1
ATOM 2584 C CA . ILE A 1 342 ? 22.588 -18.521 18.634 1.00 32.50 342 ILE A CA 1
ATOM 2585 C C . ILE A 1 342 ? 23.793 -17.672 19.068 1.00 32.50 342 ILE A C 1
ATOM 2587 O O . ILE A 1 342 ? 24.407 -16.978 18.257 1.00 32.50 342 ILE A O 1
ATOM 2591 N N . ASN A 1 343 ? 24.119 -17.727 20.360 1.00 29.05 343 ASN A N 1
ATOM 2592 C CA . ASN A 1 343 ? 25.211 -16.972 20.965 1.00 29.05 343 ASN A CA 1
ATOM 2593 C C . ASN A 1 343 ? 26.561 -17.225 20.275 1.00 29.05 343 ASN A C 1
ATOM 2595 O O . ASN A 1 343 ? 26.941 -18.356 19.960 1.00 29.05 343 ASN A O 1
ATOM 2599 N N . ALA A 1 344 ? 27.322 -16.142 20.114 1.00 36.25 344 ALA A N 1
ATOM 2600 C CA . ALA A 1 344 ? 28.675 -16.132 19.588 1.00 36.25 344 ALA A CA 1
ATOM 2601 C C . ALA A 1 344 ? 29.644 -16.921 20.489 1.00 36.25 344 ALA A C 1
ATOM 2603 O O . ALA A 1 344 ? 30.182 -16.398 21.461 1.00 36.25 344 ALA A O 1
ATOM 2604 N N . SER A 1 345 ? 29.929 -18.173 20.127 1.00 31.14 345 SER A N 1
ATOM 2605 C CA . SER A 1 345 ? 31.210 -18.814 20.436 1.00 31.14 345 SER A CA 1
ATOM 2606 C C . SER A 1 345 ? 31.531 -19.928 19.429 1.00 31.14 345 SER A C 1
ATOM 2608 O O . SER A 1 345 ? 30.828 -20.921 19.316 1.00 31.14 345 SER A O 1
ATOM 2610 N N . GLY A 1 346 ? 32.612 -19.726 18.671 1.00 28.39 346 GLY A N 1
ATOM 2611 C CA . GLY A 1 346 ? 33.505 -20.776 18.171 1.00 28.39 346 GLY A CA 1
ATOM 2612 C C . GLY A 1 346 ? 32.944 -21.931 17.323 1.00 28.39 346 GLY A C 1
ATOM 2613 O O . GLY A 1 346 ? 32.594 -22.978 17.844 1.00 28.39 346 GLY A O 1
ATOM 2614 N N . LYS A 1 347 ? 33.129 -21.809 16.001 1.00 27.91 347 LYS A N 1
ATOM 2615 C CA . LYS A 1 347 ? 33.420 -22.890 15.029 1.00 27.91 347 LYS A CA 1
ATOM 2616 C C . LYS A 1 347 ? 32.394 -24.035 14.844 1.00 27.91 347 LYS A C 1
ATOM 2618 O O . LYS A 1 347 ? 32.396 -25.034 15.546 1.00 27.91 347 LYS A O 1
ATOM 2623 N N . SER A 1 348 ? 31.778 -23.986 13.654 1.00 28.56 348 SER A N 1
ATOM 2624 C CA . SER A 1 348 ? 31.560 -25.104 12.713 1.00 28.56 348 SER A CA 1
ATOM 2625 C C . SER A 1 348 ? 30.591 -26.236 13.101 1.00 28.56 348 SER A C 1
ATOM 2627 O O . SER A 1 348 ? 30.975 -27.202 13.756 1.00 28.56 348 SER A O 1
ATOM 2629 N N . ARG A 1 349 ? 29.451 -26.287 12.397 1.00 25.08 349 ARG A N 1
ATOM 2630 C CA . ARG A 1 349 ? 29.209 -27.292 11.337 1.00 25.08 349 ARG A CA 1
ATOM 2631 C C . ARG A 1 349 ? 27.927 -26.962 10.572 1.00 25.08 349 ARG A C 1
ATOM 2633 O O . ARG A 1 349 ? 26.884 -26.738 11.173 1.00 25.08 349 ARG A O 1
ATOM 2640 N N . LEU A 1 350 ? 28.027 -26.996 9.243 1.00 36.97 350 LEU A N 1
ATOM 2641 C CA . LEU A 1 350 ? 26.906 -27.077 8.309 1.00 36.97 350 LEU A CA 1
ATOM 2642 C C . LEU A 1 350 ? 25.815 -28.025 8.833 1.00 36.97 350 LEU A C 1
ATOM 2644 O O . LEU A 1 350 ? 26.013 -29.239 8.889 1.00 36.97 350 LEU A O 1
ATOM 2648 N N . LYS A 1 351 ? 24.649 -27.463 9.152 1.00 26.66 351 LYS A N 1
ATOM 2649 C CA . LYS A 1 351 ? 23.356 -28.126 8.993 1.00 26.66 351 LYS A CA 1
ATOM 2650 C C . LYS A 1 351 ? 22.419 -27.141 8.308 1.00 26.66 351 LYS A C 1
ATOM 2652 O O . LYS A 1 351 ? 21.816 -26.272 8.922 1.00 26.66 351 LYS A O 1
ATOM 2657 N N . SER A 1 352 ? 22.367 -27.290 6.994 1.00 28.69 352 SER A N 1
ATOM 2658 C CA . SER A 1 352 ? 21.456 -26.643 6.063 1.00 28.69 352 SER A CA 1
ATOM 2659 C C . SER A 1 352 ? 20.010 -27.059 6.340 1.00 28.69 352 SER A C 1
ATOM 2661 O O . SER A 1 352 ? 19.510 -27.948 5.670 1.00 28.69 352 SER A O 1
ATOM 2663 N N . HIS A 1 353 ? 19.362 -26.468 7.340 1.00 28.17 353 HIS A N 1
ATOM 2664 C CA . HIS A 1 353 ? 17.901 -26.440 7.493 1.00 28.17 353 HIS A CA 1
ATOM 2665 C C . HIS A 1 353 ? 17.520 -25.153 8.242 1.00 28.17 353 HIS A C 1
ATOM 2667 O O . HIS A 1 353 ? 16.903 -25.192 9.303 1.00 28.17 353 HIS A O 1
ATOM 2673 N N . VAL A 1 354 ? 17.929 -23.995 7.711 1.00 28.84 354 VAL A N 1
ATOM 2674 C CA . VAL A 1 354 ? 17.307 -22.725 8.103 1.00 28.84 354 VAL A CA 1
ATOM 2675 C C . VAL A 1 354 ? 15.885 -22.778 7.549 1.00 28.84 354 VAL A C 1
ATOM 2677 O O . VAL A 1 354 ? 15.693 -22.896 6.336 1.00 28.84 354 VAL A O 1
ATOM 2680 N N . LYS A 1 355 ? 14.891 -22.807 8.447 1.00 28.80 355 LYS A N 1
ATOM 2681 C CA . LYS A 1 355 ? 13.476 -22.642 8.097 1.00 28.80 355 LYS A CA 1
ATOM 2682 C C . LYS A 1 355 ? 13.382 -21.423 7.174 1.00 28.80 355 LYS A C 1
ATOM 2684 O O . LYS A 1 355 ? 13.884 -20.363 7.534 1.00 28.80 355 LYS A O 1
ATOM 2689 N N . LYS A 1 356 ? 12.790 -21.603 5.985 1.00 28.31 356 LYS A N 1
ATOM 2690 C CA . LYS A 1 356 ? 12.483 -20.521 5.035 1.00 28.31 356 LYS A CA 1
ATOM 2691 C C . LYS A 1 356 ? 11.966 -19.319 5.823 1.00 28.31 356 LYS A C 1
ATOM 2693 O O . LYS A 1 356 ? 10.974 -19.472 6.534 1.00 28.31 356 LYS A O 1
ATOM 2698 N N . ALA A 1 357 ? 12.649 -18.181 5.717 1.00 30.97 357 ALA A N 1
ATOM 2699 C CA . ALA A 1 357 ? 12.170 -16.936 6.289 1.00 30.97 357 ALA A CA 1
ATOM 2700 C C . ALA A 1 357 ? 10.730 -16.718 5.806 1.00 30.97 357 ALA A C 1
ATOM 2702 O O . ALA A 1 357 ? 10.443 -16.752 4.608 1.00 30.97 357 ALA A O 1
ATOM 2703 N N . THR A 1 358 ? 9.820 -16.620 6.768 1.00 34.03 358 THR A N 1
ATOM 2704 C CA . THR A 1 358 ? 8.410 -16.286 6.577 1.00 34.03 358 THR A CA 1
ATOM 2705 C C . THR A 1 358 ? 8.319 -15.000 5.733 1.00 34.03 358 THR A C 1
ATOM 2707 O O . THR A 1 358 ? 9.211 -14.156 5.866 1.00 34.03 358 THR A O 1
ATOM 2710 N N . PRO A 1 359 ? 7.294 -14.832 4.864 1.00 36.00 359 PRO A N 1
ATOM 2711 C CA . PRO A 1 359 ? 7.046 -13.591 4.110 1.00 36.00 359 PRO A CA 1
ATOM 2712 C C . PRO A 1 359 ? 7.193 -12.350 5.001 1.00 36.00 359 PRO A C 1
ATOM 2714 O O . PRO A 1 359 ? 7.034 -12.483 6.217 1.00 36.00 359 PRO A O 1
ATOM 2717 N N . PRO A 1 360 ? 7.466 -11.154 4.441 1.00 47.56 360 PRO A N 1
ATOM 2718 C CA . PRO A 1 360 ? 7.829 -9.991 5.229 1.00 47.56 360 PRO A CA 1
ATOM 2719 C C . PRO A 1 360 ? 6.707 -9.765 6.226 1.00 47.56 360 PRO A C 1
ATOM 2721 O O . PRO A 1 360 ? 5.563 -9.512 5.840 1.00 47.56 360 PRO A O 1
ATOM 2724 N N . VAL A 1 361 ? 7.024 -9.957 7.508 1.00 56.56 361 VAL A N 1
ATOM 2725 C CA . VAL A 1 361 ? 6.058 -9.758 8.581 1.00 56.56 361 VAL A CA 1
ATOM 2726 C C . VAL A 1 361 ? 5.576 -8.329 8.416 1.00 56.56 361 VAL A C 1
ATOM 2728 O O . VAL A 1 361 ? 6.386 -7.398 8.385 1.00 56.56 361 VAL A O 1
ATOM 2731 N N . SER A 1 362 ? 4.271 -8.170 8.190 1.00 75.25 362 SER A N 1
ATOM 2732 C CA . SER A 1 362 ? 3.665 -6.855 8.055 1.00 75.25 362 SER A CA 1
ATOM 2733 C C . SER A 1 362 ? 4.020 -6.069 9.306 1.00 75.25 362 SER A C 1
ATOM 2735 O O . SER A 1 362 ? 3.470 -6.319 10.367 1.00 75.25 362 SER A O 1
ATOM 2737 N N . MET A 1 363 ? 4.914 -5.087 9.201 1.00 88.00 363 MET A N 1
ATOM 2738 C CA . MET A 1 363 ? 5.258 -4.228 10.340 1.00 88.00 363 MET A CA 1
ATOM 2739 C C . MET A 1 363 ? 4.091 -3.310 10.733 1.00 88.00 363 MET A C 1
ATOM 2741 O O . MET A 1 363 ? 4.216 -2.482 11.626 1.00 88.00 363 MET A O 1
ATOM 2745 N N . THR A 1 364 ? 2.952 -3.417 10.052 1.00 91.25 364 THR A N 1
ATOM 2746 C CA . THR A 1 364 ? 1.744 -2.658 10.366 1.00 91.25 364 THR A CA 1
ATOM 2747 C C . THR A 1 364 ? 0.753 -3.441 11.215 1.00 91.25 364 THR A C 1
ATOM 2749 O O . THR A 1 364 ? -0.215 -2.839 11.665 1.00 91.25 364 THR A O 1
ATOM 2752 N N . SER A 1 365 ? 0.993 -4.735 11.453 1.00 90.88 365 SER A N 1
ATOM 2753 C CA . SER A 1 365 ? 0.149 -5.566 12.308 1.00 90.88 365 SER A CA 1
ATOM 2754 C C . SER A 1 365 ? 0.975 -6.593 13.081 1.00 90.88 365 SER A C 1
ATOM 2756 O O . SER A 1 365 ? 1.879 -7.209 12.519 1.00 90.88 365 SER A O 1
ATOM 2758 N N . VAL A 1 366 ? 0.679 -6.803 14.363 1.00 91.19 366 VAL A N 1
ATOM 2759 C CA . VAL A 1 366 ? 1.324 -7.854 15.159 1.00 91.19 366 VAL A CA 1
ATOM 2760 C C . VAL A 1 366 ? 0.318 -8.578 16.041 1.00 91.19 366 VAL A C 1
ATOM 2762 O O . VAL A 1 366 ? -0.497 -7.949 16.712 1.00 91.19 366 VAL A O 1
ATOM 2765 N N . LYS A 1 367 ? 0.402 -9.912 16.051 1.00 88.88 367 LYS A N 1
ATOM 2766 C CA . LYS A 1 367 ? -0.375 -10.774 16.946 1.00 88.88 367 LYS A CA 1
ATOM 2767 C C . LYS A 1 367 ? 0.460 -11.171 18.154 1.00 88.88 367 LYS A C 1
ATOM 2769 O O . LYS A 1 367 ? 1.619 -11.562 18.010 1.00 88.88 367 LYS A O 1
ATOM 2774 N N . THR A 1 368 ? -0.122 -11.054 19.338 1.00 88.00 368 THR A N 1
ATOM 2775 C CA . THR A 1 368 ? 0.504 -11.443 20.605 1.00 88.00 368 THR A CA 1
ATOM 2776 C C . THR A 1 368 ? 0.278 -12.927 20.894 1.00 88.00 368 THR A C 1
ATOM 2778 O O . THR A 1 368 ? -0.515 -13.592 20.226 1.00 88.00 368 THR A O 1
ATOM 2781 N N . ALA A 1 369 ? 0.952 -13.460 21.918 1.00 85.25 369 ALA A N 1
ATOM 2782 C CA . ALA A 1 369 ? 0.741 -14.844 22.348 1.00 85.25 369 ALA A CA 1
ATOM 2783 C C . ALA A 1 369 ? -0.681 -15.079 22.895 1.00 85.25 369 ALA A C 1
ATOM 2785 O O . ALA A 1 369 ? -1.198 -16.191 22.825 1.00 85.25 369 ALA A O 1
ATOM 2786 N N . THR A 1 370 ? -1.320 -14.022 23.403 1.00 82.00 370 THR A N 1
ATOM 2787 C CA . THR A 1 370 ? -2.677 -14.040 23.967 1.00 82.00 370 THR A CA 1
ATOM 2788 C C . THR A 1 370 ? -3.783 -13.907 22.919 1.00 82.00 370 THR A C 1
ATOM 2790 O O . THR A 1 370 ? -4.953 -13.932 23.286 1.00 82.00 370 THR A O 1
ATOM 2793 N N . GLY A 1 371 ? -3.437 -13.758 21.635 1.00 85.00 371 GLY A N 1
ATOM 2794 C CA . GLY A 1 371 ? -4.402 -13.599 20.542 1.00 85.00 371 GLY A CA 1
ATOM 2795 C C . GLY A 1 371 ? -4.810 -12.152 20.244 1.00 85.00 371 GLY A C 1
ATOM 2796 O O . GLY A 1 371 ? -5.585 -11.934 19.316 1.00 85.00 371 GLY A O 1
ATOM 2797 N N . SER A 1 372 ? -4.270 -11.163 20.966 1.00 89.25 372 SER A N 1
ATOM 2798 C CA . SER A 1 372 ? -4.491 -9.743 20.666 1.00 89.25 372 SER A CA 1
ATOM 2799 C C . SER A 1 372 ? -3.802 -9.363 19.353 1.00 89.25 372 SER A C 1
ATOM 2801 O O . SER A 1 372 ? -2.620 -9.646 19.154 1.00 89.25 372 SER A O 1
ATOM 2803 N N . GLU A 1 373 ? -4.519 -8.684 18.466 1.00 92.88 373 GLU A N 1
ATOM 2804 C CA . GLU A 1 373 ? -4.026 -8.165 17.192 1.00 92.88 373 GLU A CA 1
ATOM 2805 C C . GLU A 1 373 ? -3.904 -6.642 17.270 1.00 92.88 373 GLU A C 1
ATOM 2807 O O . GLU A 1 373 ? -4.885 -5.932 17.496 1.00 92.88 373 GLU A O 1
ATOM 2812 N N . LEU A 1 374 ? -2.679 -6.140 17.124 1.00 95.19 374 LEU A N 1
ATOM 2813 C CA . LEU A 1 374 ? -2.363 -4.718 17.125 1.00 95.19 374 LEU A CA 1
ATOM 2814 C C . LEU A 1 374 ? -2.167 -4.255 15.691 1.00 95.19 374 LEU A C 1
ATOM 2816 O O . LEU A 1 374 ? -1.201 -4.664 15.057 1.00 95.19 374 LEU A O 1
ATOM 2820 N N . ASP A 1 375 ? -3.008 -3.339 15.229 1.00 95.81 375 ASP A N 1
ATOM 2821 C CA . ASP A 1 375 ? -2.946 -2.775 13.889 1.00 95.81 375 ASP A CA 1
ATOM 2822 C C . ASP A 1 375 ? -2.631 -1.283 13.929 1.00 95.81 375 ASP A C 1
ATOM 2824 O O . ASP A 1 375 ? -3.303 -0.477 14.579 1.00 95.81 375 ASP A O 1
ATOM 2828 N N . LEU A 1 376 ? -1.606 -0.907 13.176 1.00 96.38 376 LEU A N 1
ATOM 2829 C CA . LEU A 1 376 ? -1.158 0.460 13.001 1.00 96.38 376 LEU A CA 1
ATOM 2830 C C . LEU A 1 376 ? -1.626 0.965 11.638 1.00 96.38 376 LEU A C 1
ATOM 2832 O O . LEU A 1 376 ? -1.237 0.422 10.609 1.00 96.38 376 LEU A O 1
ATOM 2836 N N . TYR A 1 377 ? -2.408 2.039 11.620 1.00 95.50 377 TYR A N 1
ATOM 2837 C CA . TYR A 1 377 ? -2.946 2.713 10.438 1.00 95.50 377 TYR A CA 1
ATOM 2838 C C . TYR A 1 377 ? -2.326 4.100 10.255 1.00 95.50 377 TYR A C 1
ATOM 2840 O O . TYR A 1 377 ? -1.782 4.692 11.187 1.00 95.50 377 TYR A O 1
ATOM 2848 N N . SER A 1 378 ? -2.427 4.632 9.037 1.00 93.06 378 SER A N 1
ATOM 2849 C CA . SER A 1 378 ? -1.985 5.986 8.702 1.00 93.06 378 SER A CA 1
ATOM 2850 C C . SER A 1 378 ? -2.867 6.632 7.632 1.00 93.06 378 SER A C 1
ATOM 2852 O O . SER A 1 378 ? -3.456 5.950 6.783 1.00 93.06 378 SER A O 1
ATOM 2854 N N . ASN A 1 379 ? -2.938 7.959 7.674 1.00 90.44 379 ASN A N 1
ATOM 2855 C CA . ASN A 1 379 ? -3.285 8.814 6.537 1.00 90.44 379 ASN A CA 1
ATOM 2856 C C . ASN A 1 379 ? -2.086 9.725 6.217 1.00 90.44 379 ASN A C 1
ATOM 2858 O O . ASN A 1 379 ? -0.978 9.424 6.656 1.00 90.44 379 ASN A O 1
ATOM 2862 N N . ASP A 1 380 ? -2.250 10.804 5.450 1.00 84.50 380 ASP A N 1
ATOM 2863 C CA . ASP A 1 380 ? -1.114 11.635 5.030 1.00 84.50 380 ASP A CA 1
ATOM 2864 C C . ASP A 1 380 ? -0.424 12.334 6.209 1.00 84.50 380 ASP A C 1
ATOM 2866 O O . ASP A 1 380 ? 0.780 12.585 6.147 1.00 84.50 380 ASP A O 1
ATOM 2870 N N . GLY A 1 381 ? -1.166 12.624 7.283 1.00 79.19 381 GLY A N 1
ATOM 2871 C CA . GLY A 1 381 ? -0.702 13.451 8.397 1.00 79.19 381 GLY A CA 1
ATOM 2872 C C . GLY A 1 381 ? -0.897 12.855 9.789 1.00 79.19 381 GLY A C 1
ATOM 2873 O O . GLY A 1 381 ? -0.582 13.527 10.763 1.00 79.19 381 GLY A O 1
ATOM 2874 N N . ALA A 1 382 ? -1.426 11.646 9.939 1.00 89.50 382 ALA A N 1
ATOM 2875 C CA . ALA A 1 382 ? -1.704 11.061 11.247 1.00 89.50 382 ALA A CA 1
ATOM 2876 C C . ALA A 1 382 ? -1.555 9.540 11.251 1.00 89.50 382 ALA A C 1
ATOM 2878 O O . ALA A 1 382 ? -1.636 8.874 10.215 1.00 89.50 382 ALA A O 1
ATOM 2879 N N . PHE A 1 383 ? -1.376 9.008 12.456 1.00 93.94 383 PHE A N 1
ATOM 2880 C CA . PHE A 1 383 ? -1.301 7.589 12.759 1.00 93.94 383 PHE A CA 1
ATOM 2881 C C . PHE A 1 383 ? -2.386 7.208 13.762 1.00 93.94 383 PHE A C 1
ATOM 2883 O O . PHE A 1 383 ? -2.746 8.001 14.634 1.00 93.94 383 PHE A O 1
ATOM 2890 N N . PHE A 1 384 ? -2.884 5.983 13.640 1.00 95.81 384 PHE A N 1
ATOM 2891 C CA . PHE A 1 384 ? -3.905 5.418 14.513 1.00 95.81 384 PHE A CA 1
ATOM 2892 C C . PHE A 1 384 ? -3.522 3.981 14.856 1.00 95.81 384 PHE A C 1
ATOM 2894 O O . PHE A 1 384 ? -3.312 3.173 13.957 1.00 95.81 384 PHE A O 1
ATOM 2901 N N . LEU A 1 385 ? -3.401 3.675 16.143 1.00 96.88 385 LEU A N 1
ATOM 2902 C CA . LEU A 1 385 ? -3.140 2.333 16.649 1.00 96.88 385 LEU A CA 1
ATOM 2903 C C . LEU A 1 385 ? -4.398 1.814 17.330 1.00 96.88 385 LEU A C 1
ATOM 2905 O O . LEU A 1 385 ? -4.968 2.494 18.186 1.00 96.88 385 LEU A O 1
ATOM 2909 N N . ILE A 1 386 ? -4.779 0.594 16.978 1.00 97.31 386 ILE A N 1
ATOM 2910 C CA . ILE A 1 386 ? -5.858 -0.146 17.619 1.00 97.31 386 ILE A CA 1
ATOM 2911 C C . ILE A 1 386 ? -5.375 -1.551 17.964 1.00 97.31 386 ILE A C 1
ATOM 2913 O O . ILE A 1 386 ? -4.672 -2.174 17.175 1.00 97.31 386 ILE A O 1
ATOM 2917 N N . ALA A 1 387 ? -5.753 -2.040 19.138 1.00 96.69 387 ALA A N 1
ATOM 2918 C CA . ALA A 1 387 ? -5.575 -3.424 19.541 1.00 96.69 387 ALA A CA 1
ATOM 2919 C C . ALA A 1 387 ? -6.938 -4.081 19.756 1.00 96.69 387 ALA A C 1
ATOM 2921 O O . ALA A 1 387 ? -7.833 -3.459 20.340 1.00 96.69 387 ALA A O 1
ATOM 2922 N N . ARG A 1 388 ? -7.098 -5.304 19.250 1.00 95.88 388 ARG A N 1
ATOM 2923 C CA . ARG A 1 388 ? -8.354 -6.058 19.289 1.00 95.88 388 ARG A CA 1
ATOM 2924 C C . ARG A 1 388 ? -8.115 -7.506 19.686 1.00 95.88 388 ARG A C 1
ATOM 2926 O O . ARG A 1 388 ? -7.108 -8.082 19.289 1.00 95.88 388 ARG A O 1
ATOM 2933 N N . ASP A 1 389 ? -9.077 -8.102 20.380 1.00 94.06 389 ASP A N 1
ATOM 2934 C CA . ASP A 1 389 ? -9.109 -9.553 20.582 1.00 94.06 389 ASP A CA 1
ATOM 2935 C C . ASP A 1 389 ? -9.619 -10.301 19.330 1.00 94.06 389 ASP A C 1
ATOM 2937 O O . ASP A 1 389 ? -10.060 -9.696 18.346 1.00 94.06 389 ASP A O 1
ATOM 2941 N N . GLU A 1 390 ? -9.618 -11.638 19.371 1.00 90.56 390 GLU A N 1
ATOM 2942 C CA . GLU A 1 390 ? -10.132 -12.488 18.280 1.00 90.56 390 GLU A CA 1
ATOM 2943 C C . GLU A 1 390 ? -11.616 -12.229 17.941 1.00 90.56 390 GLU A C 1
ATOM 2945 O O . GLU A 1 390 ? -12.082 -12.541 16.844 1.00 90.56 390 GLU A O 1
ATOM 2950 N N . GLY A 1 391 ? -12.379 -11.661 18.880 1.00 92.06 391 GLY A N 1
ATOM 2951 C CA . GLY A 1 391 ? -13.787 -11.300 18.735 1.00 92.06 391 GLY A CA 1
ATOM 2952 C C . GLY A 1 391 ? -14.026 -9.874 18.229 1.00 92.06 391 GLY A C 1
ATOM 2953 O O . GLY A 1 391 ? -15.190 -9.441 18.228 1.00 92.06 391 GLY A O 1
ATOM 2954 N N . TYR A 1 392 ? -12.960 -9.180 17.809 1.00 92.69 392 TYR A N 1
ATOM 2955 C CA . TYR A 1 392 ? -12.906 -7.775 17.396 1.00 92.69 392 TYR A CA 1
ATOM 2956 C C . TYR A 1 392 ? -13.239 -6.762 18.500 1.00 92.69 392 TYR A C 1
ATOM 2958 O O . TYR A 1 392 ? -13.477 -5.592 18.189 1.00 92.69 392 TYR A O 1
ATOM 2966 N N . ASN A 1 393 ? -13.276 -7.167 19.774 1.00 95.94 393 ASN A N 1
ATOM 2967 C CA . ASN A 1 393 ? -13.459 -6.219 20.870 1.00 95.94 393 ASN A CA 1
ATOM 2968 C C . ASN A 1 393 ? -12.209 -5.350 20.998 1.00 95.94 393 ASN A C 1
ATOM 2970 O O . ASN A 1 393 ? -11.090 -5.860 20.984 1.00 95.94 393 ASN A O 1
ATOM 2974 N N . THR A 1 394 ? -12.403 -4.042 21.128 1.00 96.75 394 THR A N 1
ATOM 2975 C CA . THR A 1 394 ? -11.300 -3.097 21.293 1.00 96.75 394 THR A CA 1
ATOM 2976 C C . THR A 1 394 ? -10.680 -3.216 22.684 1.00 96.75 394 THR A C 1
ATOM 2978 O O . THR A 1 394 ? -11.359 -3.032 23.690 1.00 96.75 394 THR A O 1
ATOM 2981 N N . GLU A 1 395 ? -9.372 -3.455 22.742 1.00 96.06 395 GLU A N 1
ATOM 2982 C CA . GLU A 1 395 ? -8.590 -3.501 23.986 1.00 96.06 395 GLU A CA 1
ATOM 2983 C C . GLU A 1 395 ? -7.854 -2.179 24.238 1.00 96.06 395 GLU A C 1
ATOM 2985 O O . GLU A 1 395 ? -7.691 -1.741 25.378 1.00 96.06 395 GLU A O 1
ATOM 2990 N N . PHE A 1 396 ? -7.413 -1.520 23.163 1.00 96.00 396 PHE A N 1
ATOM 2991 C CA . PHE A 1 396 ? -6.677 -0.262 23.222 1.00 96.00 396 PHE A CA 1
ATOM 2992 C C . PHE A 1 396 ? -6.838 0.530 21.925 1.00 96.00 396 PHE A C 1
ATOM 2994 O O . PHE A 1 396 ? -6.771 -0.039 20.838 1.00 96.00 396 PHE A O 1
ATOM 3001 N N . VAL A 1 397 ? -6.993 1.852 22.029 1.00 96.31 397 VAL A N 1
ATOM 3002 C CA . VAL A 1 397 ? -7.002 2.774 20.884 1.00 96.31 397 VAL A CA 1
ATOM 3003 C C . VAL A 1 397 ? -6.245 4.050 21.202 1.00 96.31 397 VAL A C 1
ATOM 3005 O O . VAL A 1 397 ? -6.372 4.622 22.284 1.00 96.31 397 VAL A O 1
ATOM 3008 N N . THR A 1 398 ? -5.475 4.540 20.236 1.00 95.44 398 THR A N 1
ATOM 3009 C CA . THR A 1 398 ? -4.868 5.868 20.318 1.00 95.44 398 THR A CA 1
ATOM 3010 C C . THR A 1 398 ? -4.519 6.409 18.934 1.00 95.44 398 THR A C 1
ATOM 3012 O O . THR A 1 398 ? -4.295 5.645 17.998 1.00 95.44 398 THR A O 1
ATOM 3015 N N . ALA A 1 399 ? -4.452 7.732 18.796 1.00 93.75 399 ALA A N 1
ATOM 3016 C CA . ALA A 1 399 ? -4.014 8.398 17.572 1.00 93.75 399 ALA A CA 1
ATOM 3017 C C . ALA A 1 399 ? -3.002 9.499 17.896 1.00 93.75 399 ALA A C 1
ATOM 3019 O O . ALA A 1 399 ? -3.031 10.078 18.984 1.00 93.75 399 ALA A O 1
ATOM 3020 N N . TRP A 1 400 ? -2.105 9.774 16.951 1.00 92.38 400 TRP A N 1
ATOM 3021 C CA . TRP A 1 400 ? -1.119 10.849 17.053 1.00 92.38 400 TRP A CA 1
ATOM 3022 C C . TRP A 1 400 ? -0.789 11.445 15.688 1.00 92.38 400 TRP A C 1
ATOM 3024 O O . TRP A 1 400 ? -1.026 10.847 14.638 1.00 92.38 400 TRP A O 1
ATOM 3034 N N . GLY A 1 401 ? -0.209 12.642 15.711 1.00 87.88 401 GLY A N 1
ATOM 3035 C CA . GLY A 1 401 ? 0.217 13.382 14.531 1.00 87.88 401 GLY A CA 1
ATOM 3036 C C . GLY A 1 401 ? -0.584 14.664 14.343 1.00 87.88 401 GLY A C 1
ATOM 3037 O O . GLY A 1 401 ? -0.934 15.329 15.316 1.00 87.88 401 GLY A O 1
ATOM 3038 N N . ASN A 1 402 ? -0.861 15.033 13.095 1.00 84.12 402 ASN A N 1
ATOM 3039 C CA . ASN A 1 402 ? -1.575 16.256 12.759 1.00 84.12 402 ASN A CA 1
ATOM 3040 C C . ASN A 1 402 ? -3.007 16.219 13.306 1.00 84.12 402 ASN A C 1
ATOM 3042 O O . ASN A 1 402 ? -3.805 15.369 12.909 1.00 84.12 402 ASN A O 1
ATOM 3046 N N . THR A 1 403 ? -3.361 17.179 14.161 1.00 84.88 403 THR A N 1
ATOM 3047 C CA . THR A 1 403 ? -4.701 17.270 14.760 1.00 84.88 403 THR A CA 1
ATOM 3048 C C . THR A 1 403 ? -5.805 17.343 13.708 1.00 84.88 403 THR A C 1
ATOM 3050 O O . THR A 1 403 ? -6.795 16.624 13.817 1.00 84.88 403 THR A O 1
ATOM 3053 N N . ALA A 1 404 ? -5.631 18.155 12.658 1.00 83.94 404 ALA A N 1
ATOM 3054 C CA . ALA A 1 404 ? -6.615 18.245 11.581 1.00 83.94 404 ALA A CA 1
ATOM 3055 C C . ALA A 1 404 ? -6.711 16.931 10.796 1.00 83.94 404 ALA A C 1
ATOM 3057 O O . ALA A 1 404 ? -7.784 16.594 10.328 1.00 83.94 404 ALA A O 1
ATOM 3058 N N . GLY A 1 405 ? -5.617 16.173 10.689 1.00 84.50 405 GLY A N 1
ATOM 3059 C CA . GLY A 1 405 ? -5.575 14.840 10.084 1.00 84.50 405 GLY A CA 1
ATOM 3060 C C . GLY A 1 405 ? -6.154 13.714 10.952 1.00 84.50 405 GLY A C 1
ATOM 3061 O O . GLY A 1 405 ? -6.022 12.552 10.593 1.00 84.50 405 GLY A O 1
ATOM 3062 N N . GLY A 1 406 ? -6.736 14.006 12.117 1.00 88.75 406 GLY A N 1
ATOM 3063 C CA . GLY A 1 406 ? -7.239 12.975 13.031 1.00 88.75 406 GLY A CA 1
ATOM 3064 C C . GLY A 1 406 ? -6.171 12.381 13.954 1.00 88.75 406 GLY A C 1
ATOM 3065 O O . GLY A 1 406 ? -6.388 11.330 14.550 1.00 88.75 406 GLY A O 1
ATOM 3066 N N . GLY A 1 407 ? -5.038 13.068 14.120 1.00 89.19 407 GLY A N 1
ATOM 3067 C CA . GLY A 1 407 ? -3.983 12.711 15.072 1.00 89.19 407 GLY A CA 1
ATOM 3068 C C . GLY A 1 407 ? -4.358 12.918 16.543 1.00 89.19 407 GLY A C 1
ATOM 3069 O O . GLY A 1 407 ? -3.505 12.777 17.408 1.00 89.19 407 GLY A O 1
ATOM 3070 N N . VAL A 1 408 ? -5.606 13.275 16.847 1.00 87.88 408 VAL A N 1
ATOM 3071 C CA . VAL A 1 408 ? -6.142 13.343 18.210 1.00 87.88 408 VAL A CA 1
ATOM 3072 C C . VAL A 1 408 ? -7.529 12.709 18.201 1.00 87.88 408 VAL A C 1
ATOM 3074 O O . VAL A 1 408 ? -8.408 13.162 17.468 1.00 87.88 408 VAL A O 1
ATOM 3077 N N . LEU A 1 409 ? -7.730 11.680 19.026 1.00 88.19 409 LEU A N 1
ATOM 3078 C CA . LEU A 1 409 ? -9.063 11.153 19.318 1.00 88.19 409 LEU A CA 1
ATOM 3079 C C . LEU A 1 409 ? -9.727 12.066 20.352 1.00 88.19 409 LEU A C 1
ATOM 3081 O O . LEU A 1 409 ? -9.154 12.320 21.412 1.00 88.19 409 LEU A O 1
ATOM 3085 N N . ASN A 1 410 ? -10.917 12.580 20.046 1.00 84.44 410 ASN A N 1
ATOM 3086 C CA . ASN A 1 410 ? -11.723 13.288 21.042 1.00 84.44 410 ASN A CA 1
ATOM 3087 C C . ASN A 1 410 ? -12.392 12.281 22.009 1.00 84.44 410 ASN A C 1
ATOM 3089 O O . ASN A 1 410 ? -12.381 11.076 21.751 1.00 84.44 410 ASN A O 1
ATOM 3093 N N . GLY A 1 411 ? -12.943 12.777 23.126 1.00 84.25 411 GLY A N 1
ATOM 3094 C CA . GLY A 1 411 ? -13.530 11.941 24.185 1.00 84.25 411 GLY A CA 1
ATOM 3095 C C . GLY A 1 411 ? -14.612 10.996 23.664 1.00 84.25 411 GLY A C 1
ATOM 3096 O O . GLY A 1 411 ? -14.458 9.784 23.771 1.00 84.25 411 GLY A O 1
ATOM 3097 N N . ASP A 1 412 ? -15.628 11.542 22.995 1.00 88.88 412 ASP A N 1
ATOM 3098 C CA . ASP A 1 412 ? -16.768 10.772 22.483 1.00 88.88 412 ASP A CA 1
ATOM 3099 C C . ASP A 1 412 ? -16.346 9.646 21.523 1.00 88.88 412 ASP A C 1
ATOM 3101 O O . ASP A 1 412 ? -16.855 8.525 21.594 1.00 88.88 412 ASP A O 1
ATOM 3105 N N . ILE A 1 413 ? -15.393 9.915 20.623 1.00 92.00 413 ILE A N 1
ATOM 3106 C CA . ILE A 1 413 ? -14.912 8.923 19.653 1.00 92.00 413 ILE A CA 1
ATOM 3107 C C . ILE A 1 413 ? -14.049 7.875 20.346 1.00 92.00 413 ILE A C 1
ATOM 3109 O O . ILE A 1 413 ? -14.220 6.686 20.086 1.00 92.00 413 ILE A O 1
ATOM 3113 N N . SER A 1 414 ? -13.155 8.287 21.247 1.00 91.81 414 SER A N 1
ATOM 3114 C CA . SER A 1 414 ? -12.339 7.349 22.019 1.00 91.81 414 SER A CA 1
ATOM 3115 C C . SER A 1 414 ? -13.210 6.412 22.856 1.00 91.81 414 SER A C 1
ATOM 3117 O O . SER A 1 414 ? -12.959 5.209 22.870 1.00 91.81 414 SER A O 1
ATOM 3119 N N . GLU A 1 415 ? -14.243 6.934 23.520 1.00 93.00 415 GLU A N 1
ATOM 3120 C CA . GLU A 1 415 ? -15.197 6.146 24.307 1.00 93.00 415 GLU A CA 1
ATOM 3121 C C . GLU A 1 415 ? -15.994 5.185 23.422 1.00 93.00 415 GLU A C 1
ATOM 3123 O O . GLU A 1 415 ? -16.088 3.997 23.731 1.00 93.00 415 GLU A O 1
ATOM 3128 N N . THR A 1 416 ? -16.491 5.669 22.278 1.00 93.94 416 THR A N 1
ATOM 3129 C CA . THR A 1 416 ? -17.239 4.842 21.321 1.00 93.94 416 THR A CA 1
ATOM 3130 C C . THR A 1 416 ? -16.391 3.686 20.801 1.00 93.94 416 THR A C 1
ATOM 3132 O O . THR A 1 416 ? -16.836 2.542 20.828 1.00 93.94 416 THR A O 1
ATOM 3135 N N . LEU A 1 417 ? -15.162 3.958 20.350 1.00 96.12 417 LEU A N 1
ATOM 3136 C CA . LEU A 1 417 ? -14.271 2.920 19.827 1.00 96.12 417 LEU A CA 1
ATOM 3137 C C . LEU A 1 417 ? -13.859 1.926 20.918 1.00 96.12 417 LEU A C 1
ATOM 3139 O O . LEU A 1 417 ? -13.813 0.729 20.649 1.00 96.12 417 LEU A O 1
ATOM 3143 N N . SER A 1 418 ? -13.612 2.402 22.143 1.00 95.12 418 SER A N 1
ATOM 3144 C CA . SER A 1 418 ? -13.226 1.545 23.275 1.00 95.12 418 SER A CA 1
ATOM 3145 C C . SER A 1 418 ? -14.359 0.628 23.746 1.00 95.12 418 SER A C 1
ATOM 3147 O O . SER A 1 418 ? -14.093 -0.441 24.280 1.00 95.12 418 SER A O 1
ATOM 3149 N N . ALA A 1 419 ? -15.619 1.030 23.560 1.00 94.88 419 ALA A N 1
ATOM 3150 C CA . ALA A 1 419 ? -16.790 0.254 23.972 1.00 94.88 419 ALA A CA 1
ATOM 3151 C C . ALA A 1 419 ? -17.374 -0.639 22.859 1.00 94.88 419 ALA A C 1
ATOM 3153 O O . ALA A 1 419 ? -18.318 -1.394 23.109 1.00 94.88 419 ALA A O 1
ATOM 3154 N N . ALA A 1 420 ? -16.862 -0.535 21.630 1.00 96.19 420 ALA A N 1
ATOM 3155 C CA . ALA A 1 420 ? -17.406 -1.208 20.457 1.00 96.19 420 ALA A CA 1
ATOM 3156 C C . ALA A 1 420 ? -16.482 -2.311 19.931 1.00 96.19 420 ALA A C 1
ATOM 3158 O O . ALA A 1 420 ? -15.288 -2.363 20.229 1.00 96.19 420 ALA A O 1
ATOM 3159 N N . LYS A 1 421 ? -17.044 -3.175 19.083 1.00 97.38 421 LYS A N 1
ATOM 3160 C CA . LYS A 1 421 ? -16.262 -4.061 18.225 1.00 97.38 421 LYS A CA 1
ATOM 3161 C C . LYS A 1 421 ? -15.899 -3.323 16.952 1.00 97.38 421 LYS A C 1
ATOM 3163 O O . LYS A 1 421 ? -16.796 -2.954 16.196 1.00 97.38 421 LYS A O 1
ATOM 3168 N N . VAL A 1 422 ? -14.614 -3.114 16.694 1.00 96.94 422 VAL A N 1
ATOM 3169 C CA . VAL A 1 422 ? -14.158 -2.420 15.482 1.00 96.94 422 VAL A CA 1
ATOM 3170 C C . VAL A 1 422 ? -13.865 -3.453 14.403 1.00 96.94 422 VAL A C 1
ATOM 3172 O O . VAL A 1 422 ? -12.874 -4.177 14.476 1.00 96.94 422 VAL A O 1
ATOM 3175 N N . LEU A 1 423 ? -14.731 -3.516 13.394 1.00 95.31 423 LEU A N 1
ATOM 3176 C CA . LEU A 1 423 ? -14.695 -4.524 12.333 1.00 95.31 423 LEU A CA 1
ATOM 3177 C C . LEU A 1 423 ? -13.750 -4.124 11.196 1.00 95.31 423 LEU A C 1
ATOM 3179 O O . LEU A 1 423 ? -12.979 -4.941 10.700 1.00 95.31 423 LEU A O 1
ATOM 3183 N N . GLN A 1 424 ? -13.778 -2.849 10.808 1.00 95.25 424 GLN A N 1
ATOM 3184 C CA . GLN A 1 424 ? -12.983 -2.320 9.702 1.00 95.25 424 GLN A CA 1
ATOM 3185 C C . GLN A 1 424 ? -12.477 -0.919 10.033 1.00 95.25 424 GLN A C 1
ATOM 3187 O O . GLN A 1 424 ? -13.196 -0.133 10.647 1.00 95.25 424 GLN A O 1
ATOM 3192 N N . VAL A 1 425 ? -11.268 -0.597 9.574 1.00 95.75 425 VAL A N 1
ATOM 3193 C CA . VAL A 1 425 ? -10.698 0.752 9.609 1.00 95.75 425 VAL A CA 1
ATOM 3194 C C . VAL A 1 425 ? -10.301 1.144 8.188 1.00 95.75 425 VAL A C 1
ATOM 3196 O O . VAL A 1 425 ? -9.616 0.393 7.494 1.00 95.75 425 VAL A O 1
ATOM 3199 N N . VAL A 1 426 ? -10.721 2.327 7.755 1.00 93.88 426 VAL A N 1
ATOM 3200 C CA . VAL A 1 426 ? -10.328 2.956 6.492 1.00 93.88 426 VAL A CA 1
ATOM 3201 C C . VAL A 1 426 ? -9.688 4.311 6.769 1.00 93.88 426 VAL A C 1
ATOM 3203 O O . VAL A 1 426 ? -9.947 4.949 7.789 1.00 93.88 426 VAL A O 1
ATOM 3206 N N . SER A 1 427 ? -8.849 4.777 5.849 1.00 92.06 427 SER A N 1
ATOM 3207 C CA . SER A 1 427 ? -8.294 6.127 5.908 1.00 92.06 427 SER A CA 1
ATOM 3208 C C . SER A 1 427 ? -8.394 6.814 4.559 1.00 92.06 427 SER A C 1
ATOM 3210 O O . SER A 1 427 ? -8.247 6.167 3.522 1.00 92.06 427 SER A O 1
ATOM 3212 N N . THR A 1 428 ? -8.637 8.119 4.570 1.00 89.00 428 THR A N 1
ATOM 3213 C CA . THR A 1 428 ? -8.534 9.003 3.400 1.00 89.00 428 THR A CA 1
ATOM 3214 C C . THR A 1 428 ? -7.164 9.700 3.432 1.00 89.00 428 THR A C 1
ATOM 3216 O O . THR A 1 428 ? -6.216 9.150 4.001 1.00 89.00 428 THR A O 1
ATOM 3219 N N . ASN A 1 429 ? -7.011 10.879 2.825 1.00 84.12 429 ASN A N 1
ATOM 3220 C CA . ASN A 1 429 ? -5.793 11.683 2.966 1.00 84.12 429 ASN A CA 1
ATOM 3221 C C . ASN A 1 429 ? -5.684 12.318 4.355 1.00 84.12 429 ASN A C 1
ATOM 3223 O O . ASN A 1 429 ? -4.593 12.368 4.912 1.00 84.12 429 ASN A O 1
ATOM 3227 N N . GLY A 1 430 ? -6.788 12.789 4.937 1.00 86.62 430 GLY A N 1
ATOM 3228 C CA . GLY A 1 430 ? -6.780 13.514 6.208 1.00 86.62 430 GLY A CA 1
ATOM 3229 C C . GLY A 1 430 ? -7.812 13.047 7.227 1.00 86.62 430 GLY A C 1
ATOM 3230 O O . GLY A 1 430 ? -7.989 13.722 8.239 1.00 86.62 430 GLY A O 1
ATOM 3231 N N . ALA A 1 431 ? -8.497 11.931 6.992 1.00 91.38 431 ALA A N 1
ATOM 3232 C CA . ALA A 1 431 ? -9.475 11.380 7.918 1.00 91.38 431 ALA A CA 1
ATOM 3233 C C . ALA A 1 431 ? -9.324 9.866 8.100 1.00 91.38 431 ALA A C 1
ATOM 3235 O O . ALA A 1 431 ? -8.671 9.169 7.314 1.00 91.38 431 ALA A O 1
ATOM 3236 N N . PHE A 1 432 ? -9.946 9.374 9.164 1.00 95.56 432 PHE A N 1
ATOM 3237 C CA . PHE A 1 432 ? -10.144 7.958 9.439 1.00 95.56 432 PHE A CA 1
ATOM 3238 C C . PHE A 1 432 ? -11.638 7.658 9.532 1.00 95.56 432 PHE A C 1
ATOM 3240 O O . PHE A 1 432 ? -12.432 8.515 9.927 1.00 95.56 432 PHE A O 1
ATOM 3247 N N . GLY A 1 433 ? -12.000 6.427 9.184 1.00 95.88 433 GLY A N 1
ATOM 3248 C CA . GLY A 1 433 ? -13.336 5.884 9.372 1.00 95.88 433 GLY A CA 1
ATOM 3249 C C . GLY A 1 433 ? -13.278 4.465 9.915 1.00 95.88 433 GLY A C 1
ATOM 3250 O O . GLY A 1 433 ? -12.456 3.667 9.477 1.00 95.88 433 GLY A O 1
ATOM 3251 N N . CYS A 1 434 ? -14.162 4.152 10.852 1.00 97.19 434 CYS A N 1
ATOM 3252 C CA . CYS A 1 434 ? -14.313 2.833 11.442 1.00 97.19 434 CYS A CA 1
ATOM 3253 C C . CYS A 1 434 ? -15.733 2.318 11.216 1.00 97.19 434 CYS A C 1
ATOM 3255 O O . CYS A 1 434 ? -16.702 3.057 11.407 1.00 97.19 434 CYS A O 1
ATOM 3257 N N . LEU A 1 435 ? -15.838 1.039 10.861 1.00 97.19 435 LEU A N 1
ATOM 3258 C CA . LEU A 1 435 ? -17.079 0.276 10.921 1.00 97.19 435 LEU A CA 1
ATOM 3259 C C . LEU A 1 435 ? -17.124 -0.459 12.256 1.00 97.19 435 LEU A C 1
ATOM 3261 O O . LEU A 1 435 ? -16.214 -1.244 12.545 1.00 97.19 435 LEU A O 1
ATOM 3265 N N . VAL A 1 436 ? -18.156 -0.208 13.059 1.00 97.25 436 VAL A N 1
ATOM 3266 C CA . VAL A 1 436 ? -18.236 -0.739 14.422 1.00 97.25 436 VAL A CA 1
ATOM 3267 C C . VAL A 1 436 ? -19.592 -1.359 14.752 1.00 97.25 436 VAL A C 1
ATOM 3269 O O . VAL A 1 436 ? -20.634 -0.894 14.292 1.00 97.25 436 VAL A O 1
ATOM 3272 N N . ASP A 1 437 ? -19.575 -2.372 15.616 1.00 96.50 437 ASP A N 1
ATOM 3273 C CA . ASP A 1 437 ? -20.763 -2.912 16.281 1.00 96.50 437 ASP A CA 1
ATOM 3274 C C . ASP A 1 437 ? -20.751 -2.479 17.755 1.00 96.50 437 ASP A C 1
ATOM 3276 O O . ASP A 1 437 ? -19.812 -2.791 18.491 1.00 96.50 437 ASP A O 1
ATOM 3280 N N . ALA A 1 438 ? -21.797 -1.782 18.209 1.00 91.56 438 ALA A N 1
ATOM 3281 C CA . ALA A 1 438 ? -21.915 -1.291 19.583 1.00 91.56 438 ALA A CA 1
ATOM 3282 C C . ALA A 1 438 ? -23.193 -1.824 20.251 1.00 91.56 438 ALA A C 1
ATOM 3284 O O . ALA A 1 438 ? -24.323 -1.455 19.908 1.00 91.56 438 ALA A O 1
ATOM 3285 N N . GLY A 1 439 ? -23.021 -2.709 21.236 1.00 88.12 439 GLY A N 1
ATOM 3286 C CA . GLY A 1 439 ? -24.131 -3.343 21.946 1.00 88.12 439 GLY A CA 1
ATOM 3287 C C . GLY A 1 439 ? -25.035 -4.154 21.009 1.00 88.12 439 GLY A C 1
ATOM 3288 O O . GLY A 1 439 ? -24.619 -5.169 20.457 1.00 88.12 439 GLY A O 1
ATOM 3289 N N . LYS A 1 440 ? -26.297 -3.728 20.856 1.00 89.62 440 LYS A N 1
ATOM 3290 C CA . LYS A 1 440 ? -27.275 -4.373 19.955 1.00 89.62 440 LYS A CA 1
ATOM 3291 C C . LYS A 1 440 ? -27.285 -3.782 18.542 1.00 89.62 440 LYS A C 1
ATOM 3293 O O . LYS A 1 440 ? -27.896 -4.375 17.656 1.00 89.62 440 LYS A O 1
ATOM 3298 N N . THR A 1 441 ? -26.654 -2.628 18.342 1.00 92.12 441 THR A N 1
ATOM 3299 C CA . THR A 1 441 ? -26.648 -1.925 17.059 1.00 92.12 441 THR A CA 1
ATOM 3300 C C . THR A 1 441 ? -25.423 -2.351 16.266 1.00 92.12 441 THR A C 1
ATOM 3302 O O . THR A 1 441 ? -24.300 -2.273 16.764 1.00 92.12 441 THR A O 1
ATOM 3305 N N . LYS A 1 442 ? -25.652 -2.813 15.037 1.00 95.06 442 LYS A N 1
ATOM 3306 C CA . LYS A 1 442 ? -24.597 -3.282 14.138 1.00 95.06 442 LYS A CA 1
ATOM 3307 C C . LYS A 1 442 ? -24.388 -2.323 12.980 1.00 95.06 442 LYS A C 1
ATOM 3309 O O . LYS A 1 442 ? -25.360 -1.728 12.512 1.00 95.06 442 LYS A O 1
ATOM 3314 N N . GLY A 1 443 ? -23.153 -2.229 12.502 1.00 94.81 443 GLY A N 1
ATOM 3315 C CA . GLY A 1 443 ? -22.815 -1.462 11.308 1.00 94.81 443 GLY A CA 1
ATOM 3316 C C . GLY A 1 443 ? -22.931 0.049 11.496 1.00 94.81 443 GLY A C 1
ATOM 3317 O O . GLY A 1 443 ? -23.623 0.714 10.731 1.00 94.81 443 GLY A O 1
ATOM 3318 N N . ILE A 1 444 ? -22.300 0.582 12.541 1.00 96.06 444 ILE A N 1
ATOM 3319 C CA . ILE A 1 444 ? -22.220 2.018 12.831 1.00 96.06 444 ILE A CA 1
ATOM 3320 C C . ILE A 1 444 ? -20.936 2.577 12.217 1.00 96.06 444 ILE A C 1
ATOM 3322 O O . ILE A 1 444 ? -19.866 1.984 12.359 1.00 96.06 444 ILE A O 1
ATOM 3326 N N . VAL A 1 445 ? -21.025 3.740 11.577 1.00 96.50 445 VAL A N 1
ATOM 3327 C CA . VAL A 1 445 ? -19.867 4.451 11.031 1.00 96.50 445 VAL A CA 1
ATOM 3328 C C . VAL A 1 445 ? -19.389 5.521 12.004 1.00 96.50 445 VAL A C 1
ATOM 3330 O O . VAL A 1 445 ? -20.132 6.431 12.370 1.00 96.50 445 VAL A O 1
ATOM 3333 N N . VAL A 1 446 ? -18.113 5.450 12.373 1.00 96.06 446 VAL A N 1
ATOM 3334 C CA . VAL A 1 446 ? -17.432 6.452 13.203 1.00 96.06 446 VAL A CA 1
ATOM 3335 C C . VAL A 1 446 ? -16.315 7.083 12.380 1.00 96.06 446 VAL A C 1
ATOM 3337 O O . VAL A 1 446 ? -15.462 6.364 11.873 1.00 96.06 446 VAL A O 1
ATOM 3340 N N . VAL A 1 447 ? -16.290 8.411 12.243 1.00 95.31 447 VAL A N 1
ATOM 3341 C CA . VAL A 1 447 ? -15.250 9.134 11.484 1.00 95.31 447 VAL A CA 1
ATOM 3342 C C . VAL A 1 447 ? -14.651 10.284 12.281 1.00 95.31 447 VAL A C 1
ATOM 3344 O O . VAL A 1 447 ? -15.331 10.888 13.110 1.00 95.31 447 VAL A O 1
ATOM 3347 N N . TRP A 1 448 ? -13.386 10.604 12.005 1.00 95.06 448 TRP A N 1
ATOM 3348 C CA . TRP A 1 448 ? -12.701 11.778 12.553 1.00 95.06 448 TRP A CA 1
ATOM 3349 C C . TRP A 1 448 ? -11.556 12.250 11.656 1.00 95.06 448 TRP A C 1
ATOM 3351 O O . TRP A 1 448 ? -11.139 11.557 10.727 1.00 95.06 448 TRP A O 1
ATOM 3361 N N . GLY A 1 449 ? -11.028 13.436 11.959 1.00 91.38 449 GLY A N 1
ATOM 3362 C CA . GLY A 1 449 ? -10.002 14.116 11.174 1.00 91.38 449 GLY A CA 1
ATOM 3363 C C . GLY A 1 449 ? -10.599 15.252 10.357 1.00 91.38 449 GLY A C 1
ATOM 3364 O O . GLY A 1 449 ? -11.483 15.960 10.842 1.00 91.38 449 GLY A O 1
ATOM 3365 N N . ARG A 1 450 ? -10.107 15.448 9.133 1.00 88.81 450 ARG A N 1
ATOM 3366 C CA . ARG A 1 450 ? -10.516 16.577 8.297 1.00 88.81 450 ARG A CA 1
ATOM 3367 C C . ARG A 1 450 ? -11.986 16.483 7.951 1.00 88.81 450 ARG A C 1
ATOM 3369 O O . ARG A 1 450 ? -12.439 15.467 7.438 1.00 88.81 450 ARG A O 1
ATOM 3376 N N . SER A 1 451 ? -12.728 17.545 8.221 1.00 84.75 451 SER A N 1
ATOM 3377 C CA . SER A 1 451 ? -14.172 17.560 8.009 1.00 84.75 451 SER A CA 1
ATOM 3378 C C . SER A 1 451 ? -14.556 17.772 6.541 1.00 84.75 451 SER A C 1
ATOM 3380 O O . SER A 1 451 ? -13.725 18.108 5.694 1.00 84.75 451 SER A O 1
ATOM 3382 N N . LEU A 1 452 ? -15.862 17.696 6.263 1.00 76.81 452 LEU A N 1
ATOM 3383 C CA . LEU A 1 452 ? -16.443 18.074 4.970 1.00 76.81 452 LEU A CA 1
ATOM 3384 C C . LEU A 1 452 ? -16.076 19.512 4.560 1.00 76.81 452 LEU A C 1
ATOM 3386 O O . LEU A 1 452 ? -15.805 19.766 3.389 1.00 76.81 452 LEU A O 1
ATOM 3390 N N . GLN A 1 453 ? -15.994 20.454 5.514 1.00 76.44 453 GLN A N 1
ATOM 3391 C CA . GLN A 1 453 ? -15.564 21.833 5.227 1.00 76.44 453 GLN A CA 1
ATOM 3392 C C . GLN A 1 453 ? -14.091 21.914 4.805 1.00 76.44 453 GLN A C 1
ATOM 3394 O O . GLN A 1 453 ? -13.696 22.836 4.097 1.00 76.44 453 GLN A O 1
ATOM 3399 N N . GLN A 1 454 ? -13.280 20.943 5.222 1.00 74.06 454 GLN A N 1
ATOM 3400 C CA . GLN A 1 454 ? -11.870 20.823 4.858 1.00 74.06 454 GLN A CA 1
ATOM 3401 C C . GLN A 1 454 ? -11.662 19.920 3.637 1.00 74.06 454 GLN A C 1
ATOM 3403 O O . GLN A 1 454 ? -10.527 19.536 3.357 1.00 74.06 454 GLN A O 1
ATOM 3408 N N . SER A 1 455 ? -12.739 19.633 2.896 1.00 80.31 455 SER A N 1
ATOM 3409 C CA . SER A 1 455 ? -12.729 18.801 1.692 1.00 80.31 455 SER A CA 1
ATOM 3410 C C . SER A 1 455 ? -12.253 17.366 1.957 1.00 80.31 455 SER A C 1
ATOM 3412 O O . SER A 1 455 ? -11.435 16.835 1.218 1.00 80.31 455 SER A O 1
ATOM 3414 N N . ASP A 1 456 ? -12.744 16.738 3.027 1.00 83.50 456 ASP A N 1
ATOM 3415 C CA . ASP A 1 456 ? -12.452 15.339 3.369 1.00 83.50 456 ASP A CA 1
ATOM 3416 C C . ASP A 1 456 ? -13.652 14.704 4.117 1.00 83.50 456 ASP A C 1
ATOM 3418 O O . ASP A 1 456 ? -14.681 15.349 4.322 1.00 83.50 456 ASP A O 1
ATOM 3422 N N . ALA A 1 457 ? -13.563 13.431 4.506 1.00 87.81 457 ALA A N 1
ATOM 3423 C CA . ALA A 1 457 ? -14.682 12.627 5.012 1.00 87.81 457 ALA A CA 1
ATOM 3424 C C . ALA A 1 457 ? -14.695 12.404 6.540 1.00 87.81 457 ALA A C 1
ATOM 3426 O O . ALA A 1 457 ? -15.453 11.574 7.042 1.00 87.81 457 ALA A O 1
ATOM 3427 N N . GLY A 1 458 ? -13.901 13.156 7.303 1.00 89.50 458 GLY A N 1
ATOM 3428 C CA . GLY A 1 458 ? -13.755 13.044 8.763 1.00 89.50 458 GLY A CA 1
ATOM 3429 C C . GLY A 1 458 ? -14.911 13.618 9.582 1.00 89.50 458 GLY A C 1
ATOM 3430 O O . GLY A 1 458 ? -14.788 13.803 10.790 1.00 89.50 458 GLY A O 1
ATOM 3431 N N . SER A 1 459 ? -16.042 13.935 8.953 1.00 90.38 459 SER A N 1
ATOM 3432 C CA . SER A 1 459 ? -17.285 14.296 9.636 1.00 90.38 459 SER A CA 1
ATOM 3433 C C . SER A 1 459 ? -18.468 13.677 8.909 1.00 90.38 459 SER A C 1
ATOM 3435 O O . SER A 1 459 ? -18.525 13.721 7.680 1.00 90.38 459 SER A O 1
ATOM 3437 N N . LEU A 1 460 ? -19.412 13.118 9.670 1.00 90.81 460 LEU A N 1
ATOM 3438 C CA . LEU A 1 460 ? -20.644 12.583 9.099 1.00 90.81 460 LEU A CA 1
ATOM 3439 C C . LEU A 1 460 ? -21.459 13.708 8.433 1.00 90.81 460 LEU A C 1
ATOM 3441 O O . LEU A 1 460 ? -21.458 14.839 8.934 1.00 90.81 460 LEU A O 1
ATOM 3445 N N . PRO A 1 461 ? -22.191 13.409 7.345 1.00 88.62 461 PRO A N 1
ATOM 3446 C CA . PRO A 1 461 ? -23.142 14.338 6.748 1.00 88.62 461 PRO A CA 1
ATOM 3447 C C . PRO A 1 461 ? -24.151 14.881 7.769 1.00 88.62 461 PRO A C 1
ATOM 3449 O O . PRO A 1 461 ? -24.576 14.182 8.690 1.00 88.62 461 PRO A O 1
ATOM 3452 N N . THR A 1 462 ? -24.550 16.143 7.596 1.00 87.06 462 THR A N 1
ATOM 3453 C CA . THR A 1 462 ? -25.529 16.812 8.470 1.00 87.06 462 THR A CA 1
ATOM 3454 C C . THR A 1 462 ? -26.977 16.514 8.096 1.00 87.06 462 THR A C 1
ATOM 3456 O O . THR A 1 462 ? -27.865 16.765 8.907 1.00 87.06 462 THR A O 1
ATOM 3459 N N . ASP A 1 463 ? -27.213 16.006 6.885 1.00 87.56 463 ASP A N 1
ATOM 3460 C CA . ASP A 1 463 ? -28.533 15.580 6.424 1.00 87.56 463 ASP A CA 1
ATOM 3461 C C . ASP A 1 463 ? -29.069 14.456 7.338 1.00 87.56 463 ASP A C 1
ATOM 3463 O O . ASP A 1 463 ? -28.402 13.423 7.471 1.00 87.56 463 ASP A O 1
ATOM 3467 N N . PRO A 1 464 ? -30.232 14.634 7.998 1.00 88.31 464 PRO A N 1
ATOM 3468 C CA . PRO A 1 464 ? -30.772 13.646 8.929 1.00 88.31 464 PRO A CA 1
ATOM 3469 C C . PRO A 1 464 ? -31.066 12.280 8.302 1.00 88.31 464 PRO A C 1
ATOM 3471 O O . PRO A 1 464 ? -30.872 11.264 8.974 1.00 88.31 464 PRO A O 1
ATOM 3474 N N . GLU A 1 465 ? -31.511 12.239 7.044 1.00 87.81 465 GLU A N 1
ATOM 3475 C CA . GLU A 1 465 ? -31.831 10.991 6.349 1.00 87.81 465 GLU A CA 1
ATOM 3476 C C . GLU A 1 465 ? -30.545 10.209 6.095 1.00 87.81 465 GLU A C 1
ATOM 3478 O O . GLU A 1 465 ? -30.412 9.073 6.557 1.00 87.81 465 GLU A O 1
ATOM 3483 N N . ILE A 1 466 ? -29.540 10.857 5.500 1.00 86.69 466 ILE A N 1
ATOM 3484 C CA . ILE A 1 466 ? -28.234 10.243 5.221 1.00 86.69 466 ILE A CA 1
ATOM 3485 C C . ILE A 1 466 ? -27.529 9.834 6.518 1.00 86.69 466 ILE A C 1
ATOM 3487 O O . ILE A 1 466 ? -26.992 8.731 6.627 1.00 86.69 466 ILE A O 1
ATOM 3491 N N . LYS A 1 467 ? -27.556 10.695 7.539 1.00 89.31 467 LYS A N 1
ATOM 3492 C CA . LYS A 1 467 ? -26.945 10.400 8.838 1.00 89.31 467 LYS A CA 1
ATOM 3493 C C . LYS A 1 467 ? -27.580 9.175 9.495 1.00 89.31 467 LYS A C 1
ATOM 3495 O O . LYS A 1 467 ? -26.876 8.404 10.141 1.00 89.31 467 LYS A O 1
ATOM 3500 N N . SER A 1 468 ? -28.889 8.973 9.336 1.00 91.56 468 SER A N 1
ATOM 3501 C CA . SER A 1 468 ? -29.579 7.804 9.893 1.00 91.56 468 SER A CA 1
ATOM 3502 C C . SER A 1 468 ? -29.136 6.482 9.253 1.00 91.56 468 SER A C 1
ATOM 3504 O O . SER A 1 468 ? -29.081 5.468 9.952 1.00 91.56 468 SER A O 1
ATOM 3506 N N . LEU A 1 469 ? -28.759 6.508 7.968 1.00 92.44 469 LEU A N 1
ATOM 3507 C CA . LEU A 1 469 ? -28.247 5.349 7.229 1.00 92.44 469 LEU A CA 1
ATOM 3508 C C . LEU A 1 469 ? -26.834 4.951 7.671 1.00 92.44 469 LEU A C 1
ATOM 3510 O O . LEU A 1 469 ? -26.485 3.781 7.628 1.00 92.44 469 LEU A O 1
ATOM 3514 N N . LEU A 1 470 ? -26.027 5.907 8.137 1.00 93.56 470 LEU A N 1
ATOM 3515 C CA . LEU A 1 470 ? -24.656 5.654 8.600 1.00 93.56 470 LEU A CA 1
ATOM 3516 C C . LEU A 1 470 ? -24.578 5.172 10.060 1.00 93.56 470 LEU A C 1
ATOM 3518 O O . LEU A 1 470 ? -23.501 4.827 10.543 1.00 93.56 470 LEU A O 1
ATOM 3522 N N . ASN A 1 471 ? -25.707 5.137 10.773 1.00 93.56 471 ASN A N 1
ATOM 3523 C CA . ASN A 1 471 ? -25.772 4.741 12.183 1.00 93.56 471 ASN A CA 1
ATOM 3524 C C . ASN A 1 471 ? -26.196 3.278 12.403 1.00 93.56 471 ASN A C 1
ATOM 3526 O O . ASN A 1 471 ? -26.345 2.868 13.555 1.00 93.56 471 ASN A O 1
ATOM 3530 N N . ARG A 1 472 ? -26.455 2.505 11.342 1.00 92.31 472 ARG A N 1
ATOM 3531 C CA . ARG A 1 472 ? -26.799 1.076 11.411 1.00 92.31 472 ARG A CA 1
ATOM 3532 C C . ARG A 1 472 ? -26.715 0.424 10.038 1.00 92.31 472 ARG A C 1
ATOM 3534 O O . ARG A 1 472 ? -26.829 1.103 9.028 1.00 92.31 472 ARG A O 1
ATOM 3541 N N . ASP A 1 473 ? -26.633 -0.903 10.025 1.00 94.06 473 ASP A N 1
ATOM 3542 C CA . ASP A 1 473 ? -26.768 -1.736 8.822 1.00 94.06 473 ASP A CA 1
ATOM 3543 C C . ASP A 1 473 ? -25.745 -1.423 7.711 1.00 94.06 473 ASP A C 1
ATOM 3545 O O . ASP A 1 473 ? -25.906 -1.879 6.578 1.00 94.06 473 ASP A O 1
ATOM 3549 N N . VAL A 1 474 ? -24.659 -0.710 8.029 1.00 94.50 474 VAL A N 1
ATOM 3550 C CA . VAL A 1 474 ? -23.482 -0.613 7.161 1.00 94.50 474 VAL A CA 1
ATOM 3551 C C . VAL A 1 474 ? -22.701 -1.921 7.244 1.00 94.50 474 VAL A C 1
ATOM 3553 O O . VAL A 1 474 ? -22.460 -2.443 8.332 1.00 94.50 474 VAL A O 1
ATOM 3556 N N . VAL A 1 475 ? -22.305 -2.465 6.097 1.00 92.88 475 VAL A N 1
ATOM 3557 C CA . VAL A 1 475 ? -21.589 -3.749 6.003 1.00 92.88 475 VAL A CA 1
ATOM 3558 C C . VAL A 1 475 ? -20.136 -3.597 5.563 1.00 92.88 475 VAL A C 1
ATOM 3560 O O . VAL A 1 475 ? -19.330 -4.480 5.839 1.00 92.88 475 VAL A O 1
ATOM 3563 N N . ALA A 1 476 ? -19.785 -2.482 4.915 1.00 90.69 476 ALA A N 1
ATOM 3564 C CA . ALA A 1 476 ? -18.420 -2.197 4.485 1.00 90.69 476 ALA A CA 1
ATOM 3565 C C . ALA A 1 476 ? -18.173 -0.693 4.324 1.00 90.69 476 ALA A C 1
ATOM 3567 O O . ALA A 1 476 ? -19.086 0.071 4.000 1.00 90.69 476 ALA A O 1
ATOM 3568 N N . LEU A 1 477 ? -16.914 -0.290 4.497 1.00 89.69 477 LEU A N 1
ATOM 3569 C CA . LEU A 1 477 ? -16.405 1.042 4.186 1.00 89.69 477 LEU A CA 1
ATOM 3570 C C . LEU A 1 477 ? -15.318 0.971 3.110 1.00 89.69 477 LEU A C 1
ATOM 3572 O O . LEU A 1 477 ? -14.475 0.076 3.113 1.00 89.69 477 LEU A O 1
ATOM 3576 N N . TYR A 1 478 ? -15.285 1.973 2.240 1.00 86.12 478 TYR A N 1
ATOM 3577 C CA . TYR A 1 478 ? -14.239 2.174 1.244 1.00 86.12 478 TYR A CA 1
ATOM 3578 C C . TYR A 1 478 ? -13.764 3.619 1.297 1.00 86.12 478 TYR A C 1
ATOM 3580 O O . TYR A 1 478 ? -14.571 4.530 1.474 1.00 86.12 478 TYR A O 1
ATOM 3588 N N . SER A 1 479 ? -12.462 3.842 1.137 1.00 85.62 479 SER A N 1
ATOM 3589 C CA . SER A 1 479 ? -11.903 5.189 1.070 1.00 85.62 479 SER A CA 1
ATOM 3590 C C . SER A 1 479 ? -11.409 5.534 -0.328 1.00 85.62 479 SER A C 1
ATOM 3592 O O . SER A 1 479 ? -10.836 4.717 -1.045 1.00 85.62 479 SER A O 1
ATOM 3594 N N . LEU A 1 480 ? -11.617 6.794 -0.687 1.00 77.62 480 LEU A N 1
ATOM 3595 C CA . LEU A 1 480 ? -11.110 7.446 -1.879 1.00 77.62 480 LEU A CA 1
ATOM 3596 C C . LEU A 1 480 ? -10.031 8.428 -1.432 1.00 77.62 480 LEU A C 1
ATOM 3598 O O . LEU A 1 480 ? -10.280 9.304 -0.598 1.00 77.62 480 LEU A O 1
ATOM 3602 N N . LYS A 1 481 ? -8.824 8.264 -1.974 1.00 75.38 481 LYS A N 1
ATOM 3603 C CA . LYS A 1 481 ? -7.681 9.133 -1.691 1.00 75.38 481 LYS A CA 1
ATOM 3604 C C . LYS A 1 481 ? -7.331 9.972 -2.907 1.00 75.38 481 LYS A C 1
ATOM 3606 O O . LYS A 1 481 ? -7.289 9.484 -4.034 1.00 75.38 481 LYS A O 1
ATOM 3611 N N . MET A 1 482 ? -7.010 11.230 -2.659 1.00 68.38 482 MET A N 1
ATOM 3612 C CA . MET A 1 482 ? -6.339 12.078 -3.624 1.00 68.38 482 MET A CA 1
ATOM 3613 C C . MET A 1 482 ? -4.858 11.681 -3.675 1.00 68.38 482 MET A C 1
ATOM 3615 O O . MET A 1 482 ? -4.201 11.552 -2.645 1.00 68.38 482 MET A O 1
ATOM 3619 N N . LEU A 1 483 ? -4.302 11.497 -4.871 1.00 59.62 483 LEU A N 1
ATOM 3620 C CA . LEU A 1 483 ? -2.847 11.384 -5.000 1.00 59.62 483 LEU A CA 1
ATOM 3621 C C . LEU A 1 483 ? -2.205 12.739 -4.653 1.00 59.62 483 LEU A C 1
ATOM 3623 O O . LEU A 1 483 ? -2.747 13.765 -5.071 1.00 59.62 483 LEU A O 1
ATOM 3627 N N . PRO A 1 484 ? -1.066 12.772 -3.943 1.00 54.59 484 PRO A N 1
ATOM 3628 C CA . PRO A 1 484 ? -0.333 14.014 -3.732 1.00 54.59 484 PRO A CA 1
ATOM 3629 C C . PRO A 1 484 ? 0.003 14.650 -5.086 1.00 54.59 484 PRO A C 1
ATOM 3631 O O . PRO A 1 484 ? 0.388 13.941 -6.018 1.00 54.59 484 PRO A O 1
ATOM 3634 N N . GLY A 1 485 ? -0.182 15.969 -5.203 1.00 48.81 485 GLY A N 1
ATOM 3635 C CA . GLY A 1 485 ? 0.034 16.697 -6.454 1.00 48.81 485 GLY A CA 1
ATOM 3636 C C . GLY A 1 485 ? 1.442 16.455 -6.998 1.00 48.81 485 GLY A C 1
ATOM 3637 O O . GLY A 1 485 ? 2.426 16.665 -6.289 1.00 48.81 485 GLY A O 1
ATOM 3638 N N . SER A 1 486 ? 1.539 15.984 -8.242 1.00 41.16 486 SER A N 1
ATOM 3639 C CA . SER A 1 486 ? 2.801 15.990 -8.976 1.00 41.16 486 SER A CA 1
ATOM 3640 C C . SER A 1 486 ? 3.023 17.383 -9.569 1.00 41.16 486 SER A C 1
ATOM 3642 O O . SER A 1 486 ? 2.082 18.134 -9.820 1.00 41.16 486 SER A O 1
ATOM 3644 N N . ILE A 1 487 ? 4.284 17.728 -9.809 1.00 37.97 487 ILE A N 1
ATOM 3645 C CA . ILE A 1 487 ? 4.746 19.044 -10.284 1.00 37.97 487 ILE A CA 1
ATOM 3646 C C . ILE A 1 487 ? 4.281 19.383 -11.727 1.00 37.97 487 ILE A C 1
ATOM 3648 O O . ILE A 1 487 ? 4.687 20.397 -12.284 1.00 37.97 487 ILE A O 1
ATOM 3652 N N . TYR A 1 488 ? 3.428 18.555 -12.348 1.00 36.47 488 TYR A N 1
ATOM 3653 C CA . TYR A 1 488 ? 2.932 18.702 -13.722 1.00 36.47 488 TYR A CA 1
ATOM 3654 C C . TYR A 1 488 ? 1.383 18.546 -13.798 1.00 36.47 488 TYR A C 1
ATOM 3656 O O . TYR A 1 488 ? 0.917 17.446 -14.062 1.00 36.47 488 TYR A O 1
ATOM 3664 N N . GLN A 1 489 ? 0.643 19.662 -13.581 1.00 42.59 489 GLN A N 1
ATOM 3665 C CA . GLN A 1 489 ? -0.662 20.158 -14.157 1.00 42.59 489 GLN A CA 1
ATOM 3666 C C . GLN A 1 489 ? -1.917 19.216 -14.283 1.00 42.59 489 GLN A C 1
ATOM 3668 O O . GLN A 1 489 ? -1.719 18.036 -14.552 1.00 42.59 489 GLN A O 1
ATOM 3673 N N . PRO A 1 490 ? -3.222 19.664 -14.316 1.00 46.00 490 PRO A N 1
ATOM 3674 C CA . PRO A 1 490 ? -3.923 20.931 -13.969 1.00 46.00 490 PRO A CA 1
ATOM 3675 C C . PRO A 1 490 ? -5.210 20.710 -13.054 1.00 46.00 490 PRO A C 1
ATOM 3677 O O . PRO A 1 490 ? -5.269 19.712 -12.338 1.00 46.00 490 PRO A O 1
ATOM 3680 N N . PRO A 1 491 ? -6.263 21.581 -12.994 1.00 44.44 491 PRO A N 1
ATOM 3681 C CA . PRO A 1 491 ? -6.818 22.212 -11.781 1.00 44.44 491 PRO A CA 1
ATOM 3682 C C . PRO A 1 491 ? -8.074 21.543 -11.156 1.00 44.44 491 PRO A C 1
ATOM 3684 O O . PRO A 1 491 ? -8.898 22.223 -10.536 1.00 44.44 491 PRO A O 1
ATOM 3687 N N . ARG A 1 492 ? -8.314 20.238 -11.349 1.00 50.03 492 ARG A N 1
ATOM 3688 C CA . ARG A 1 492 ? -9.536 19.576 -10.836 1.00 50.03 492 ARG A CA 1
ATOM 3689 C C . ARG A 1 492 ? -9.217 18.275 -10.114 1.00 50.03 492 ARG A C 1
ATOM 3691 O O . ARG A 1 492 ? -9.067 17.223 -10.723 1.00 50.03 492 ARG A O 1
ATOM 3698 N N . TYR A 1 493 ? -9.150 18.369 -8.794 1.00 52.81 493 TYR A N 1
ATOM 3699 C CA . TYR A 1 493 ? -9.034 17.227 -7.899 1.00 52.81 493 TYR A CA 1
ATOM 3700 C C . TYR A 1 493 ? -10.445 16.798 -7.455 1.00 52.81 493 TYR A C 1
ATOM 3702 O O . TYR A 1 493 ? -11.217 17.653 -7.011 1.00 52.81 493 TYR A O 1
ATOM 3710 N N . VAL A 1 494 ? -10.808 15.511 -7.579 1.00 52.97 494 VAL A N 1
ATOM 3711 C CA . VAL A 1 494 ? -11.827 14.933 -6.685 1.00 52.97 494 VAL A CA 1
ATOM 3712 C C . VAL A 1 494 ? -11.148 14.797 -5.343 1.00 52.97 494 VAL A C 1
ATOM 3714 O O . VAL A 1 494 ? -10.093 14.165 -5.205 1.00 52.97 494 VAL A O 1
ATOM 3717 N N . ASP A 1 495 ? -11.744 15.474 -4.384 1.00 69.94 495 ASP A N 1
ATOM 3718 C CA . ASP A 1 495 ? -11.243 15.494 -3.036 1.00 69.94 495 ASP A CA 1
ATOM 3719 C C . ASP A 1 495 ? -11.472 14.125 -2.365 1.00 69.94 495 ASP A C 1
ATOM 3721 O O . ASP A 1 495 ? -12.315 13.332 -2.800 1.00 69.94 495 ASP A O 1
ATOM 3725 N N . PRO A 1 496 ? -10.726 13.822 -1.298 1.00 78.62 496 PRO A N 1
ATOM 3726 C CA . PRO A 1 496 ? -10.873 12.571 -0.568 1.00 78.62 496 PRO A CA 1
ATOM 3727 C C . PRO A 1 496 ? -12.304 12.336 -0.048 1.00 78.62 496 PRO A C 1
ATOM 3729 O O . PRO A 1 496 ? -12.996 13.267 0.378 1.00 78.62 496 PRO A O 1
ATOM 3732 N N . ALA A 1 497 ? -12.739 11.074 -0.060 1.00 82.44 497 ALA A N 1
ATOM 3733 C CA . ALA A 1 497 ? -14.104 10.677 0.289 1.00 82.44 497 ALA A CA 1
ATOM 3734 C C . ALA A 1 497 ? -14.180 9.273 0.912 1.00 82.44 497 ALA A C 1
ATOM 3736 O O . ALA A 1 497 ? -13.244 8.481 0.810 1.00 82.44 497 ALA A O 1
ATOM 3737 N N . ILE A 1 498 ? -15.304 8.958 1.554 1.00 88.06 498 ILE A N 1
ATOM 3738 C CA . ILE A 1 498 ? -15.648 7.619 2.040 1.00 88.06 498 ILE A CA 1
ATOM 3739 C C . ILE A 1 498 ? -16.966 7.190 1.395 1.00 88.06 498 ILE A C 1
ATOM 3741 O O . ILE A 1 498 ? -17.897 7.986 1.260 1.00 88.06 498 ILE A O 1
ATOM 3745 N N . ALA A 1 499 ? -17.031 5.918 1.011 1.00 87.94 499 ALA A N 1
ATOM 3746 C CA . ALA A 1 499 ? -18.251 5.239 0.609 1.00 87.94 499 ALA A CA 1
ATOM 3747 C C . ALA A 1 499 ? -18.598 4.157 1.640 1.00 87.94 499 ALA A C 1
ATOM 3749 O O . ALA A 1 499 ? -17.752 3.337 1.996 1.00 87.94 499 ALA A O 1
ATOM 3750 N N . ALA A 1 500 ? -19.841 4.154 2.109 1.00 89.75 500 ALA A N 1
ATOM 3751 C CA . ALA A 1 500 ? -20.404 3.136 2.984 1.00 89.75 500 ALA A CA 1
ATOM 3752 C C . ALA A 1 500 ? -21.399 2.277 2.203 1.00 89.75 500 ALA A C 1
ATOM 3754 O O . ALA A 1 500 ? -22.270 2.812 1.517 1.00 89.75 500 ALA A O 1
ATOM 3755 N N . VAL A 1 501 ? -21.273 0.957 2.323 1.00 89.50 501 VAL A N 1
ATOM 3756 C CA . VAL A 1 501 ? -22.201 -0.010 1.724 1.00 89.50 501 VAL A CA 1
ATOM 3757 C C . VAL A 1 501 ? -23.232 -0.405 2.759 1.00 89.50 501 VAL A C 1
ATOM 3759 O O . VAL A 1 501 ? -22.871 -0.845 3.852 1.00 89.50 501 VAL A O 1
ATOM 3762 N N . LEU A 1 502 ? -24.505 -0.261 2.416 1.00 90.00 502 LEU A N 1
ATOM 3763 C CA . LEU A 1 502 ? -25.620 -0.650 3.266 1.00 90.00 502 LEU A CA 1
ATOM 3764 C C . LEU A 1 502 ? -26.020 -2.103 2.996 1.00 90.00 502 LEU A C 1
ATOM 3766 O O . LEU A 1 502 ? -25.823 -2.642 1.907 1.00 90.00 502 LEU A O 1
ATOM 3770 N N . LYS A 1 503 ? -26.633 -2.743 3.991 1.00 89.06 503 LYS A N 1
ATOM 3771 C CA . LYS A 1 503 ? -27.094 -4.138 3.929 1.00 89.06 503 LYS A CA 1
ATOM 3772 C C . LYS A 1 503 ? -28.104 -4.415 2.807 1.00 89.06 503 LYS A C 1
ATOM 3774 O O . LYS A 1 503 ? -28.245 -5.559 2.385 1.00 89.06 503 LYS A O 1
ATOM 3779 N N . ASP A 1 504 ? -28.820 -3.396 2.340 1.00 85.56 504 ASP A N 1
ATOM 3780 C CA . ASP A 1 504 ? -29.756 -3.500 1.215 1.00 85.56 504 ASP A CA 1
ATOM 3781 C C . ASP A 1 504 ? -29.076 -3.419 -0.169 1.00 85.56 504 ASP A C 1
ATOM 3783 O O . ASP A 1 504 ? -29.745 -3.588 -1.194 1.00 85.56 504 ASP A O 1
ATOM 3787 N N . GLY A 1 505 ? -27.753 -3.216 -0.193 1.00 80.25 505 GLY A N 1
ATOM 3788 C CA . GLY A 1 505 ? -26.926 -3.084 -1.390 1.00 80.25 505 GLY A CA 1
ATOM 3789 C C . GLY A 1 505 ? -26.801 -1.655 -1.923 1.00 80.25 505 GLY A C 1
ATOM 3790 O O . GLY A 1 505 ? -26.178 -1.464 -2.962 1.00 80.25 505 GLY A O 1
ATOM 3791 N N . THR A 1 506 ? -27.390 -0.658 -1.256 1.00 83.69 506 THR A N 1
ATOM 3792 C CA . THR A 1 506 ? -27.238 0.759 -1.621 1.00 83.69 506 THR A CA 1
ATOM 3793 C C . THR A 1 506 ? -25.992 1.381 -0.986 1.00 83.69 506 THR A C 1
ATOM 3795 O O . THR A 1 506 ? -25.362 0.793 -0.103 1.00 83.69 506 THR A O 1
ATOM 3798 N N . TYR A 1 507 ? -25.615 2.579 -1.442 1.00 84.69 507 TYR A N 1
ATOM 3799 C CA . TYR A 1 507 ? -24.370 3.233 -1.036 1.00 84.69 507 TYR A CA 1
ATOM 3800 C C . TYR A 1 507 ? -24.608 4.637 -0.510 1.00 84.69 507 TYR A C 1
ATOM 3802 O O . TYR A 1 507 ? -25.394 5.397 -1.071 1.00 84.69 507 TYR A O 1
ATOM 3810 N N . VAL A 1 508 ? -23.856 5.022 0.515 1.00 86.00 508 VAL A N 1
ATOM 3811 C CA . VAL A 1 508 ? -23.748 6.415 0.950 1.00 86.00 508 VAL A CA 1
ATOM 3812 C C . VAL A 1 508 ? -22.330 6.897 0.694 1.00 86.00 508 VAL A C 1
ATOM 3814 O O . VAL A 1 508 ? -21.383 6.299 1.197 1.00 86.00 508 VAL A O 1
ATOM 3817 N N . VAL A 1 509 ? -22.174 7.985 -0.059 1.00 85.44 509 VAL A N 1
ATOM 3818 C CA . VAL A 1 509 ? -20.860 8.575 -0.361 1.00 85.44 509 VAL A CA 1
ATOM 3819 C C . VAL A 1 509 ? -20.803 10.007 0.162 1.00 85.44 509 VAL A C 1
ATOM 3821 O O . VAL A 1 509 ? -21.692 10.812 -0.121 1.00 85.44 509 VAL A O 1
ATOM 3824 N N . TRP A 1 510 ? -19.760 10.336 0.930 1.00 87.31 510 TRP A N 1
ATOM 3825 C CA . TRP A 1 510 ? -19.501 11.689 1.437 1.00 87.31 510 TRP A CA 1
ATOM 3826 C C . TRP A 1 510 ? -17.997 11.993 1.474 1.00 87.31 510 TRP A C 1
ATOM 3828 O O . TRP A 1 510 ? -17.164 11.092 1.517 1.00 87.31 510 TRP A O 1
ATOM 3838 N N . GLY A 1 511 ? -17.635 13.273 1.445 1.00 82.69 511 GLY A N 1
ATOM 3839 C CA . GLY A 1 511 ? -16.248 13.712 1.318 1.00 82.69 511 GLY A CA 1
ATOM 3840 C C . GLY A 1 511 ? -16.151 15.055 0.616 1.00 82.69 511 GLY A C 1
ATOM 3841 O O . GLY A 1 511 ? -17.155 15.756 0.455 1.00 82.69 511 GLY A O 1
ATOM 3842 N N . GLY A 1 512 ? -14.948 15.431 0.196 1.00 69.19 512 GLY A N 1
ATOM 3843 C CA . GLY A 1 512 ? -14.755 16.731 -0.427 1.00 69.19 512 GLY A CA 1
ATOM 3844 C C . GLY A 1 512 ? -15.400 16.839 -1.817 1.00 69.19 512 GLY A C 1
ATOM 3845 O O . GLY A 1 512 ? -15.400 15.899 -2.612 1.00 69.19 512 GLY A O 1
ATOM 3846 N N . ARG A 1 513 ? -15.990 18.014 -2.077 1.00 67.56 513 ARG A N 1
ATOM 3847 C CA . ARG A 1 513 ? -16.569 18.469 -3.361 1.00 67.56 513 ARG A CA 1
ATOM 3848 C C . ARG A 1 513 ? -17.418 17.445 -4.130 1.00 67.56 513 ARG A C 1
ATOM 3850 O O . ARG A 1 513 ? -17.535 17.543 -5.352 1.00 67.56 513 ARG A O 1
ATOM 3857 N N . ILE A 1 514 ? -18.095 16.526 -3.441 1.00 68.88 514 ILE A N 1
ATOM 3858 C CA . ILE A 1 514 ? -19.117 15.691 -4.081 1.00 68.88 514 ILE A CA 1
ATOM 3859 C C . ILE A 1 514 ? -20.238 16.610 -4.571 1.00 68.88 514 ILE A C 1
ATOM 3861 O O . ILE A 1 514 ? -20.792 17.419 -3.821 1.00 68.88 514 ILE A O 1
ATOM 3865 N N . LYS A 1 515 ? -20.542 16.524 -5.867 1.00 58.38 515 LYS A N 1
ATOM 3866 C CA . LYS A 1 515 ? -21.522 17.386 -6.531 1.00 58.38 515 LYS A CA 1
ATOM 3867 C C . LYS A 1 515 ? -22.896 17.197 -5.880 1.00 58.38 515 LYS A C 1
ATOM 3869 O O . LYS A 1 515 ? -23.466 16.123 -5.971 1.00 58.38 515 LYS A O 1
ATOM 3874 N N . GLY A 1 516 ? -23.443 18.236 -5.250 1.00 59.41 516 GLY A N 1
ATOM 3875 C CA . GLY A 1 516 ? -24.730 18.152 -4.543 1.00 59.41 516 GLY A CA 1
ATOM 3876 C C . GLY A 1 516 ? -24.648 17.683 -3.084 1.00 59.41 516 GLY A C 1
ATOM 3877 O O . GLY A 1 516 ? -25.688 17.558 -2.451 1.00 59.41 516 GLY A O 1
ATOM 3878 N N . GLY A 1 517 ? -23.446 17.491 -2.529 1.00 70.12 517 GLY A N 1
ATOM 3879 C CA . GLY A 1 517 ? -23.250 17.050 -1.144 1.00 70.12 517 GLY A CA 1
ATOM 3880 C C . GLY A 1 517 ? -23.176 15.530 -1.008 1.00 70.12 517 GLY A C 1
ATOM 3881 O O . GLY A 1 517 ? -22.898 14.835 -1.980 1.00 70.12 517 GLY A O 1
ATOM 3882 N N . ALA A 1 518 ? -23.378 15.018 0.208 1.00 74.81 518 ALA A N 1
ATOM 3883 C CA . ALA A 1 518 ? -23.448 13.576 0.437 1.00 74.81 518 ALA A CA 1
ATOM 3884 C C . ALA A 1 518 ? -24.617 12.970 -0.351 1.00 74.81 518 ALA A C 1
ATOM 3886 O O . ALA A 1 518 ? -25.681 13.581 -0.438 1.00 74.81 518 ALA A O 1
ATOM 3887 N N . GLN A 1 519 ? -24.421 11.783 -0.919 1.00 76.75 519 GLN A N 1
ATOM 3888 C CA . GLN A 1 519 ? -25.420 11.142 -1.775 1.00 76.75 519 GLN A CA 1
ATOM 3889 C C . GLN A 1 519 ? -25.753 9.740 -1.278 1.00 76.75 519 GLN A C 1
ATOM 3891 O O . GLN A 1 519 ? -24.851 8.975 -0.934 1.00 76.75 519 GLN A O 1
ATOM 3896 N N . HIS A 1 520 ? -27.045 9.408 -1.290 1.00 79.31 520 HIS A N 1
ATOM 3897 C CA . HIS A 1 520 ? -27.542 8.037 -1.203 1.00 79.31 520 HIS A CA 1
ATOM 3898 C C . HIS A 1 520 ? -27.798 7.532 -2.624 1.00 79.31 520 HIS A C 1
ATOM 3900 O O . HIS A 1 520 ? -28.628 8.079 -3.348 1.00 79.31 520 HIS A O 1
ATOM 3906 N N . LEU A 1 521 ? -27.027 6.535 -3.042 1.00 74.94 521 LEU A N 1
ATOM 3907 C CA . LEU A 1 521 ? -27.046 5.974 -4.384 1.00 74.94 521 LEU A CA 1
ATOM 3908 C C . LEU A 1 521 ? -27.727 4.608 -4.353 1.00 74.94 521 LEU A C 1
ATOM 3910 O O . LEU A 1 521 ? -27.340 3.724 -3.584 1.00 74.94 521 LEU A O 1
ATOM 3914 N N . ILE A 1 522 ? -28.729 4.442 -5.212 1.00 66.44 522 ILE A N 1
ATOM 3915 C CA . ILE A 1 522 ? -29.372 3.154 -5.467 1.00 66.44 522 ILE A CA 1
ATOM 3916 C C . ILE A 1 522 ? -28.510 2.432 -6.509 1.00 66.44 522 ILE A C 1
ATOM 3918 O O . ILE A 1 522 ? -28.196 3.022 -7.544 1.00 66.44 522 ILE A O 1
ATOM 3922 N N . GLY A 1 523 ? -28.067 1.217 -6.176 1.00 50.50 523 GLY A N 1
ATOM 3923 C CA . GLY A 1 523 ? -27.200 0.391 -7.024 1.00 50.50 523 GLY A CA 1
ATOM 3924 C C . GLY A 1 523 ? -27.893 -0.242 -8.220 1.00 50.50 523 GLY A C 1
ATOM 3925 O O . GLY A 1 523 ? -29.146 -0.298 -8.228 1.00 50.50 523 GLY A O 1
#

pLDDT: mean 83.61, std 18.89, range [25.08, 98.69]

Radius of gyration: 23.6 Å; chains: 1; bounding box: 65×57×60 Å

InterPro domains:
  IPR009091 Regulator of chromosome condensation 1/beta-lactamase-inhibitor protein II [G3DSA:2.130.10.30] (28-321)
  IPR009091 Regulator of chromosome condensation 1/beta-lactamase-inhibitor protein II [SSF50985] (108-451)

Sequence (523 aa):
SAGAFAIRSEKTRSLLVAGDVNYGGVVPDNIDRIIDSYDIVNTYSTQDALGAVITLDDGTSRFMAWGNNIPNDYKFAELMSDVKAVYSNQYSFIVLHNNLVKNKYWLTGIGRSDCGALIPDEIHLALVNDKPSAVYATYNAYSVLTESGKIYSWGNANFGGVIPPQVKDFLNRRKMEYICATSQAFCAYNADGDIITWGDSNYGGSIDSQTLDDIADDGGVYTVVASNGAFCAITQGRKKAVAWGNRSYGGLISGDALSVAARGKIVLCRASNTSFTIISKAGDIGCWGAINKAPLTETALTDDSVTDSRTGSSDVILNKSVVLGIKNYMKSLEWVDDEEPINASGKSRLKSHVKKATPPVSMTSVKTATGSELDLYSNDGAFFLIARDEGYNTEFVTAWGNTAGGGVLNGDISETLSAAKVLQVVSTNGAFGCLVDAGKTKGIVVVWGRSLQQSDAGSLPTDPEIKSLLNRDVVALYSLKMLPGSIYQPPRYVDPAIAAVLKDGTYVVWGGRIKGGAQHLIG